Protein 8IJY (pdb70)

Organism: Synechococcus elongatus (strain ATCC 33912 / PCC 7942 / FACHB-805) (NCBI:txid1140)

Secondary structure (DSSP, 8-state):
-EEEE--TT---TT-HHHHHGGGGGGGEEEEEEEEHHHHTTTT-BHHHHHHHHHHHHHHHHHHHHTT--EEEEEEES-HHHHHHHHHHHTT--EEEEE--SSTTHHHHHHH---SSEEEEE---SSSS-HHHHHHHHTT-SS--HHHHHHHHHHHTT-SB-TTSPBTTSSS--GGGS-PPPPTTPPPPPPP-----HHHHHHHHHHHT--S--BS---S-----SHHHHHHHHHHIIIIIGGGTTTTTT-B-TT-SSTT----HHHHHHTSS-HHHHHHHHHHHHHTT-S-HHHHHHHHIIIIIIIHHHHHHHHHS-TTGGG--TT---BPPPTHHHH---S-HHHHHHHHHHHHHS---HHIIIIIIIHHHHHTTB-HHHHHHHHHHH-TT--HHHHIIIIIIIIT-TTSSSS-SS-----HHHHHHHBSGGGG-SSBTT--SSTTB-HHHHHHHHHHHHTHHHHHHH-S-HHHHHHHHTS-HHHHHHHHHHHHHHHHH-

Foldseek 3Di:
DAEEEEELLALACPPPCCVVCVVVQVVYEYEYEDEPVVCQVAQFALLLQLQSVLLVVVSQVVVVVVRHHYDYHPHHHDCLVPVQVVCVVVVHAEYEYEQDLQNVVVCVVVPRDHPYDYDYDYDPQAPAGLVRLLVVPVVDQADDLVVLLVVLCQVLVAQADPVGAHHPRDQALQVQQQAFDDPPDDADDQQFAADDDSSVVSLVVSVPDPHNHAFDSDDAGDDRALVSLVVLLVCLLQGQLAPCRHLVQYAEFPDFQGSHSPNLLVSSSSSDGLVVSRVVLVVSVVVVRHDPNSSSVVNCVRSGVVSVLSNCSSNPDVCLLVQAQPPFAAADDCCLGVLDDLLQLSSRQSVVLNHHQDHHDNSVAAPQLLCCQLLRHDLNNSLSSNQRRHSSHDCSNSSCCRCAARHCSNVHSRHLAHPHDACVVVVNRYVRQVVGQAHSPDQDDPRHNLSRLSSLLSCVSCVVSRVVSPPCVVVSVVNVPDDPVRNVRSVVRSVVVSVVD

Sequence (501 aa):
TVGIWILGDQLTLQHPALSSRAVDQSQTRILLVESLEHAQRRPYHRQKLVLLWSAMRHFADELRSQGWTVDYVEQADSFQTAVSAWCQQYQIAELQVMEPADRSFRAIISSLELTSSLHWLSNCQFLWSTAEFTAWAKPYRQLRLENFYREGRKRWQVLLTEDQEPIGGQWNFDPENRKPPKTGLQPPPAAHFLPDAITQTVIETVRSLELPLYGKLEPFHWPVTRSQALEALDQFLTVKLKTFGPYQDAMVSGQATMWHSLIAPALNLGLLHPLEVIRQTEQAFHNNQAPIASVEGFIRQILGWREYMYGLHHYFPDTYGQSNWFEHDRPLPEFFWTGQQTDLHCLQQCFQQIEAIGYSHHIQRLMILANFALIAGLDPWAVKEWFQATHLDAYDWVMETNVLGMGLFADGGKLASKPYAASANYINRMSNYCQNCRYDPKQRLGDRACPFNALYWDFLDRHEQKLQAQGRMGLILKQLQKLPDSDRAAIRDQAAHWQASW

InterPro domains:
  IPR007357 Photolyase PhrB-like [PF04244] (5-223)
  IPR014729 Rossmann-like alpha/beta/alpha sandwich fold [G3DSA:3.40.50.620] (6-225)
  IPR036134 Cryptochrome/DNA photolyase, FAD-binding domain-like superfamily [SSF48173] (224-491)
  IPR052551 UV-induced DNA damage repair photolyase [PTHR38657] (2-500)

Radius of gyration: 23.56 Å; Cα contacts (8 Å, |Δi|>4): 844; chains: 1; bounding box: 72×52×53 Å

B-factor: mean 37.63, std 10.72, range [8.8, 93.61]

Solvent-accessible surface area: 20613 Å² total; per-residue (Å²): 75,24,0,0,1,0,10,14,19,1,3,16,50,131,0,30,0,11,77,70,40,56,138,42,54,115,121,4,54,0,0,0,4,1,5,44,79,64,4,113,113,42,49,22,0,75,1,9,10,0,1,32,8,0,1,4,27,28,10,2,68,73,1,99,92,95,53,18,57,8,29,40,47,105,46,12,102,16,18,67,75,8,0,30,53,10,0,123,120,67,80,6,65,53,0,10,0,0,48,6,7,20,79,70,22,90,64,53,2,63,79,24,143,41,101,12,73,58,80,55,28,85,22,70,20,18,20,5,42,61,77,78,2,40,69,38,0,148,98,117,212,92,14,141,21,32,78,0,0,84,53,0,1,99,111,39,91,0,1,26,52,176,114,95,98,19,26,49,73,80,43,29,22,36,92,44,2,117,102,63,32,136,104,83,84,134,15,24,99,18,26,113,24,150,34,66,71,50,1,98,73,0,5,91,31,2,127,93,37,107,29,102,24,14,15,97,16,78,88,5,56,20,7,6,31,82,74,39,0,52,105,5,0,77,58,2,7,60,66,4,0,97,36,12,0,40,32,19,27,0,0,35,30,64,51,30,18,3,22,17,17,23,6,38,3,2,6,10,0,5,6,3,54,2,49,39,0,0,96,49,0,21,106,3,46,109,83,141,50,12,78,30,21,2,0,1,0,6,0,8,44,10,0,0,59,27,1,0,3,8,5,0,10,39,62,15,81,111,74,13,9,138,23,53,84,5,138,6,113,90,105,26,13,132,8,1,97,60,14,143,23,75,7,30,11,0,52,29,0,2,96,16,0,64,32,48,1,14,0,2,74,8,0,38,12,11,0,1,3,0,0,0,2,7,0,2,2,40,6,118,28,0,0,40,0,4,4,1,0,0,0,9,2,20,14,3,21,6,28,0,38,5,0,0,14,3,5,2,2,10,26,8,104,11,11,80,68,5,74,12,14,9,1,107,46,4,54,143,3,7,37,2,22,142,92,33,94,25,47,20,168,75,75,87,37,102,135,0,14,0,2,10,0,4,15,41,25,6,0,29,112,6,44,82,66,0,83,92,64,59,48,4,41,132,50,1,132,70,1,85,163,30,74,124,81,60,30,38,36,6,102,100,20,4,60,86,12,35,94,67,70

Nearest PDB structures (foldseek):
  8ijy-assembly1_A  TM=1.002E+00  e=1.550E-94  Synechococcus elongatus PCC 7942 = FACHB-805
  4dja-assembly1_A  TM=9.498E-01  e=8.959E-51  Agrobacterium fabrum str. C58
  5kcm-assembly2_B  TM=9.534E-01  e=5.559E-50  Agrobacterium fabrum str. C58
  3zxs-assembly2_B  TM=9.621E-01  e=9.564E-49  Cereibacter sphaeroides 2.4.1
  3zxs-assembly3_C  TM=9.633E-01  e=3.469E-48  Cereibacter sphaeroides 2.4.1

Structure (mmCIF, N/CA/C/O backbone):
data_8IJY
#
_entry.id   8IJY
#
_cell.length_a   105.116
_cell.length_b   109.136
_cell.length_c   95.217
_cell.angle_alpha   90.00
_cell.angle_beta   90.00
_cell.angle_gamma   90.00
#
_symmetry.space_group_name_H-M   'C 2 2 21'
#
loop_
_entity.id
_entity.type
_entity.pdbx_description
1 polymer 'Deoxyribodipyrimidine photolyase-related protein'
2 non-polymer 'IRON/SULFUR CLUSTER'
3 non-polymer 8-HYDROXY-10-(D-RIBO-2,3,4,5-TETRAHYDROXYPENTYL)-5-DEAZAISOALLOXAZINE
4 non-polymer 'FLAVIN-ADENINE DINUCLEOTIDE'
5 non-polymer GLYCEROL
6 non-polymer 2-AMINO-2-HYDROXYMETHYL-PROPANE-1,3-DIOL
7 water water
#
loop_
_atom_site.group_PDB
_atom_site.id
_atom_site.type_symbol
_atom_site.label_atom_id
_atom_site.label_alt_id
_atom_site.label_comp_id
_atom_site.label_asym_id
_atom_site.label_entity_id
_atom_site.label_seq_id
_atom_site.pdbx_PDB_ins_code
_atom_site.Cartn_x
_atom_site.Cartn_y
_atom_site.Cartn_z
_atom_site.occupancy
_atom_site.B_iso_or_equiv
_atom_site.auth_seq_id
_atom_site.auth_comp_id
_atom_site.auth_asym_id
_atom_site.auth_atom_id
_atom_site.pdbx_PDB_model_num
ATOM 1 N N . THR A 1 2 ? 7.350 -9.357 11.866 1.00 47.79 2 THR A N 1
ATOM 2 C CA . THR A 1 2 ? 6.399 -10.363 12.421 1.00 45.01 2 THR A CA 1
ATOM 3 C C . THR A 1 2 ? 5.268 -10.505 11.422 1.00 42.49 2 THR A C 1
ATOM 4 O O . THR A 1 2 ? 4.759 -9.482 10.852 1.00 38.77 2 THR A O 1
ATOM 8 N N . VAL A 1 3 ? 4.887 -11.759 11.169 1.00 40.57 3 VAL A N 1
ATOM 9 C CA . VAL A 1 3 ? 3.702 -12.009 10.330 1.00 39.84 3 VAL A CA 1
ATOM 10 C C . VAL A 1 3 ? 2.404 -11.935 11.167 1.00 36.16 3 VAL A C 1
ATOM 11 O O . VAL A 1 3 ? 2.333 -12.441 12.270 1.00 41.28 3 VAL A O 1
ATOM 15 N N . GLY A 1 4 ? 1.430 -11.184 10.694 1.00 34.42 4 GLY A N 1
ATOM 16 C CA . GLY A 1 4 ? 0.101 -11.214 11.299 1.00 35.97 4 GLY A CA 1
ATOM 17 C C . GLY A 1 4 ? -0.895 -12.027 10.481 1.00 36.51 4 GLY A C 1
ATOM 18 O O . GLY A 1 4 ? -0.871 -11.990 9.235 1.00 36.36 4 GLY A O 1
ATOM 19 N N . ILE A 1 5 ? -1.775 -12.744 11.180 1.00 36.02 5 ILE A N 1
ATOM 20 C CA . ILE A 1 5 ? -2.954 -13.391 10.581 1.00 33.70 5 ILE A CA 1
ATOM 21 C C . ILE A 1 5 ? -4.194 -12.804 11.197 1.00 31.02 5 ILE A C 1
ATOM 22 O O . ILE A 1 5 ? -4.392 -12.924 12.381 1.00 32.57 5 ILE A O 1
ATOM 27 N N . TRP A 1 6 ? -5.028 -12.148 10.418 1.00 30.16 6 TRP A N 1
ATOM 28 C CA . TRP A 1 6 ? -6.313 -11.696 10.934 1.00 29.50 6 TRP A CA 1
ATOM 29 C C . TRP A 1 6 ? -7.395 -12.715 10.532 1.00 27.88 6 TRP A C 1
ATOM 30 O O . TRP A 1 6 ? -7.711 -12.901 9.345 1.00 29.13 6 TRP A O 1
ATOM 41 N N . ILE A 1 7 ? -7.913 -13.414 11.518 1.00 28.68 7 ILE A N 1
ATOM 42 C CA . ILE A 1 7 ? -8.963 -14.411 11.255 1.00 31.03 7 ILE A CA 1
ATOM 43 C C . ILE A 1 7 ? -10.348 -13.817 11.472 1.00 27.86 7 ILE A C 1
ATOM 44 O O . ILE A 1 7 ? -10.625 -13.304 12.502 1.00 29.46 7 ILE A O 1
ATOM 49 N N . LEU A 1 8 ? -11.221 -13.975 10.492 1.00 29.43 8 LEU A N 1
ATOM 50 C CA . LEU A 1 8 ? -12.583 -13.460 10.530 1.00 30.21 8 LEU A CA 1
ATOM 51 C C . LEU A 1 8 ? -13.571 -14.399 11.264 1.00 31.87 8 LEU A C 1
ATOM 52 O O . LEU A 1 8 ? -13.342 -15.615 11.399 1.00 29.28 8 LEU A O 1
ATOM 57 N N . GLY A 1 9 ? -14.676 -13.806 11.726 1.00 32.21 9 GLY A N 1
ATOM 58 C CA . GLY A 1 9 ? -15.656 -14.515 12.547 1.00 30.33 9 GLY A CA 1
ATOM 59 C C . GLY A 1 9 ? -16.329 -15.723 11.860 1.00 33.04 9 GLY A C 1
ATOM 60 O O . GLY A 1 9 ? -16.895 -16.575 12.564 1.00 29.55 9 GLY A O 1
ATOM 61 N N . ASP A 1 10 ? -16.312 -15.819 10.511 1.00 30.75 10 ASP A N 1
ATOM 62 C CA . ASP A 1 10 ? -16.849 -17.043 9.819 1.00 31.34 10 ASP A CA 1
ATOM 63 C C . ASP A 1 10 ? -15.732 -17.962 9.284 1.00 32.32 10 ASP A C 1
ATOM 64 O O . ASP A 1 10 ? -15.983 -18.829 8.460 1.00 32.37 10 ASP A O 1
ATOM 69 N N . GLN A 1 11 ? -14.517 -17.784 9.808 1.00 30.72 11 GLN A N 1
ATOM 70 C CA . GLN A 1 11 ? -13.368 -18.549 9.413 1.00 32.06 11 GLN A CA 1
ATOM 71 C C . GLN A 1 11 ? -12.783 -19.324 10.594 1.00 34.83 11 GLN A C 1
ATOM 72 O O . GLN A 1 11 ? -11.556 -19.633 10.641 1.00 32.36 11 GLN A O 1
ATOM 78 N N . LEU A 1 12 ? -13.617 -19.690 11.532 1.00 33.24 12 LEU A N 1
ATOM 79 C CA . LEU A 1 12 ? -13.133 -20.406 12.702 1.00 32.72 12 LEU A CA 1
ATOM 80 C C . LEU A 1 12 ? -12.813 -21.864 12.437 1.00 35.11 12 LEU A C 1
ATOM 81 O O . LEU A 1 12 ? -13.390 -22.727 13.043 1.00 31.74 12 LEU A O 1
ATOM 86 N N . THR A 1 13 ? -11.873 -22.113 11.541 1.00 33.23 13 THR A N 1
ATOM 87 C CA . THR A 1 13 ? -11.453 -23.457 11.201 1.00 33.54 13 THR A CA 1
ATOM 88 C C . THR A 1 13 ? -9.998 -23.679 11.546 1.00 34.40 13 THR A C 1
ATOM 89 O O . THR A 1 13 ? -9.155 -22.828 11.338 1.00 34.00 13 THR A O 1
ATOM 93 N N . LEU A 1 14 ? -9.710 -24.834 12.088 1.00 35.89 14 LEU A N 1
ATOM 94 C CA . LEU A 1 14 ? -8.366 -25.154 12.468 1.00 34.12 14 LEU A CA 1
ATOM 95 C C . LEU A 1 14 ? -7.514 -25.377 11.260 1.00 33.42 14 LEU A C 1
ATOM 96 O O . LEU A 1 14 ? -6.324 -25.354 11.359 1.00 36.93 14 LEU A O 1
ATOM 101 N N . GLN A 1 15 ? -8.131 -25.584 10.115 1.00 35.72 15 GLN A N 1
ATOM 102 C CA . GLN A 1 15 ? -7.411 -25.773 8.844 1.00 33.18 15 GLN A CA 1
ATOM 103 C C . GLN A 1 15 ? -7.335 -24.502 8.063 1.00 30.43 15 GLN A C 1
ATOM 104 O O . GLN A 1 15 ? -7.071 -24.546 6.894 1.00 35.07 15 GLN A O 1
ATOM 110 N N . HIS A 1 16 ? -7.498 -23.355 8.708 1.00 27.77 16 HIS A N 1
ATOM 111 C CA . HIS A 1 16 ? -7.159 -22.078 8.081 1.00 26.80 16 HIS A CA 1
ATOM 112 C C . HIS A 1 16 ? -5.769 -22.151 7.438 1.00 29.75 16 HIS A C 1
ATOM 113 O O . HIS A 1 16 ? -4.830 -22.607 8.056 1.00 32.68 16 HIS A O 1
ATOM 120 N N . PRO A 1 17 ? -5.642 -21.737 6.179 1.00 32.95 17 PRO A N 1
ATOM 121 C CA . PRO A 1 17 ? -4.419 -21.981 5.441 1.00 32.47 17 PRO A CA 1
ATOM 122 C C . PRO A 1 17 ? -3.158 -21.314 6.043 1.00 38.61 17 PRO A C 1
ATOM 123 O O . PRO A 1 17 ? -2.098 -21.932 6.035 1.00 40.96 17 PRO A O 1
ATOM 127 N N . ALA A 1 18 ? -3.263 -20.076 6.518 1.00 37.67 18 ALA A N 1
ATOM 128 C CA . ALA A 1 18 ? -2.206 -19.431 7.307 1.00 39.00 18 ALA A CA 1
ATOM 129 C C . ALA A 1 18 ? -1.728 -20.227 8.490 1.00 38.56 18 ALA A C 1
ATOM 130 O O . ALA A 1 18 ? -0.551 -20.188 8.794 1.00 37.01 18 ALA A O 1
ATOM 132 N N . LEU A 1 19 ? -2.625 -20.927 9.167 1.00 38.81 19 LEU A N 1
ATOM 133 C CA . LEU A 1 19 ? -2.203 -21.790 10.277 1.00 42.28 19 LEU A CA 1
ATOM 134 C C . LEU A 1 19 ? -1.451 -23.006 9.796 1.00 44.75 19 LEU A C 1
ATOM 135 O O . LEU A 1 19 ? -0.731 -23.561 10.570 1.00 48.47 19 LEU A O 1
ATOM 140 N N . SER A 1 20 ? -1.695 -23.477 8.577 1.00 48.13 20 SER A N 1
ATOM 141 C CA . SER A 1 20 ? -0.982 -24.645 8.032 1.00 52.17 20 SER A CA 1
ATOM 142 C C . SER A 1 20 ? 0.399 -24.244 7.508 1.00 46.40 20 SER A C 1
ATOM 143 O O . SER A 1 20 ? 1.322 -25.001 7.683 1.00 49.95 20 SER A O 1
ATOM 146 N N . SER A 1 21 ? 0.541 -23.072 6.877 1.00 48.77 21 SER A N 1
ATOM 147 C CA . SER A 1 21 ? 1.842 -22.609 6.304 1.00 56.53 21 SER A CA 1
ATOM 148 C C . SER A 1 21 ? 2.824 -21.977 7.322 1.00 63.38 21 SER A C 1
ATOM 149 O O . SER A 1 21 ? 4.038 -22.264 7.316 1.00 73.90 21 SER A O 1
ATOM 152 N N . ARG A 1 22 ? 2.276 -21.132 8.200 1.00 65.63 22 ARG A N 1
ATOM 153 C CA . ARG A 1 22 ? 3.023 -20.505 9.324 1.00 60.51 22 ARG A CA 1
ATOM 154 C C . ARG A 1 22 ? 3.246 -21.421 10.533 1.00 58.17 22 ARG A C 1
ATOM 155 O O . ARG A 1 22 ? 3.862 -20.969 11.497 1.00 59.49 22 ARG A O 1
ATOM 163 N N . ALA A 1 23 ? 2.753 -22.673 10.486 1.00 52.43 23 ALA A N 1
ATOM 164 C CA . ALA A 1 23 ? 2.945 -23.668 11.555 1.00 51.59 23 ALA A CA 1
ATOM 165 C C . ALA A 1 23 ? 4.424 -23.908 11.957 1.00 58.73 23 ALA A C 1
ATOM 166 O O . ALA A 1 23 ? 4.722 -24.212 13.115 1.00 62.44 23 ALA A O 1
ATOM 168 N N . VAL A 1 24 ? 5.338 -23.812 10.996 1.00 67.74 24 VAL A N 1
ATOM 169 C CA . VAL A 1 24 ? 6.800 -23.764 11.293 1.00 66.93 24 VAL A CA 1
ATOM 170 C C . VAL A 1 24 ? 7.272 -22.417 11.931 1.00 64.90 24 VAL A C 1
ATOM 171 O O . VAL A 1 24 ? 8.294 -22.395 12.621 1.00 61.87 24 VAL A O 1
ATOM 175 N N . ASP A 1 25 ? 6.502 -21.330 11.736 1.00 59.85 25 ASP A N 1
ATOM 176 C CA . ASP A 1 25 ? 6.855 -19.945 12.140 1.00 56.62 25 ASP A CA 1
ATOM 177 C C . ASP A 1 25 ? 5.964 -19.409 13.293 1.00 50.25 25 ASP A C 1
ATOM 178 O O . ASP A 1 25 ? 5.708 -18.184 13.447 1.00 38.13 25 ASP A O 1
ATOM 183 N N . GLN A 1 26 ? 5.560 -20.349 14.139 1.00 43.49 26 GLN A N 1
ATOM 184 C CA . GLN A 1 26 ? 4.613 -20.090 15.185 1.00 42.47 26 GLN A CA 1
ATOM 185 C C . GLN A 1 26 ? 5.131 -18.996 16.120 1.00 48.79 26 GLN A C 1
ATOM 186 O O . GLN A 1 26 ? 4.337 -18.176 16.580 1.00 52.42 26 GLN A O 1
ATOM 192 N N . SER A 1 27 ? 6.452 -18.944 16.358 1.00 48.60 27 SER A N 1
ATOM 193 C CA . SER A 1 27 ? 7.043 -17.963 17.297 1.00 47.61 27 SER A CA 1
ATOM 194 C C . SER A 1 27 ? 7.293 -16.583 16.655 1.00 45.72 27 SER A C 1
ATOM 195 O O . SER A 1 27 ? 7.695 -15.634 17.351 1.00 41.79 27 SER A O 1
ATOM 198 N N . GLN A 1 28 ? 7.070 -16.479 15.347 1.00 43.23 28 GLN A N 1
ATOM 199 C CA . GLN A 1 28 ? 7.177 -15.210 14.638 1.00 45.84 28 GLN A CA 1
ATOM 200 C C . GLN A 1 28 ? 5.846 -14.781 13.978 1.00 41.77 28 GLN A C 1
ATOM 201 O O . GLN A 1 28 ? 5.809 -14.087 12.939 1.00 42.78 28 GLN A O 1
ATOM 207 N N . THR A 1 29 ? 4.747 -15.175 14.605 1.00 38.04 29 THR A N 1
ATOM 208 C CA . THR A 1 29 ? 3.444 -14.924 14.035 1.00 35.15 29 THR A CA 1
ATOM 209 C C . THR A 1 29 ? 2.541 -14.510 15.184 1.00 33.97 29 THR A C 1
ATOM 210 O O . THR A 1 29 ? 2.678 -14.971 16.335 1.00 29.53 29 THR A O 1
ATOM 214 N N . ARG A 1 30 ? 1.619 -13.622 14.882 1.00 32.91 30 ARG A N 1
ATOM 215 C CA . ARG A 1 30 ? 0.609 -13.231 15.840 1.00 31.48 30 ARG A CA 1
ATOM 216 C C . ARG A 1 30 ? -0.729 -13.281 15.129 1.00 32.25 30 ARG A C 1
ATOM 217 O O . ARG A 1 30 ? -0.835 -12.826 13.995 1.00 30.03 30 ARG A O 1
ATOM 225 N N . ILE A 1 31 ? -1.731 -13.823 15.815 1.00 30.01 31 ILE A N 1
ATOM 226 C CA . ILE A 1 31 ? -3.063 -13.989 15.282 1.00 27.04 31 ILE A CA 1
ATOM 227 C C . ILE A 1 31 ? -3.962 -12.968 15.931 1.00 26.75 31 ILE A C 1
ATOM 228 O O . ILE A 1 31 ? -3.927 -12.786 17.129 1.00 27.25 31 ILE A O 1
ATOM 233 N N . LEU A 1 32 ? -4.788 -12.334 15.124 1.00 27.10 32 LEU A N 1
ATOM 234 C CA . LEU A 1 32 ? -5.746 -11.343 15.554 1.00 26.02 32 LEU A CA 1
ATOM 235 C C . LEU A 1 32 ? -7.186 -11.814 15.255 1.00 27.21 32 LEU A C 1
ATOM 236 O O . LEU A 1 32 ? -7.492 -12.367 14.170 1.00 28.02 32 LEU A O 1
ATOM 241 N N . LEU A 1 33 ? -8.080 -11.588 16.201 1.00 25.99 33 LEU A N 1
ATOM 242 C CA . LEU A 1 33 ? -9.537 -11.680 15.944 1.00 26.46 33 LEU A CA 1
ATOM 243 C C . LEU A 1 33 ? -10.152 -10.422 16.526 1.00 27.90 33 LEU A C 1
ATOM 244 O O . LEU A 1 33 ? -9.736 -9.944 17.610 1.00 30.44 33 LEU A O 1
ATOM 249 N N . VAL A 1 34 ? -11.142 -9.873 15.860 1.00 26.92 34 VAL A N 1
ATOM 250 C CA . VAL A 1 34 ? -11.734 -8.635 16.344 1.00 26.94 34 VAL A CA 1
ATOM 251 C C . VAL A 1 34 ? -13.243 -8.700 16.288 1.00 28.73 34 VAL A C 1
ATOM 252 O O . VAL A 1 34 ? -13.794 -9.049 15.293 1.00 28.48 34 VAL A O 1
ATOM 256 N N . GLU A 1 35 ? -13.887 -8.317 17.384 1.00 29.86 35 GLU A N 1
ATOM 257 C CA . GLU A 1 35 ? -15.303 -8.094 17.450 1.00 30.20 35 GLU A CA 1
ATOM 258 C C . GLU A 1 35 ? -15.522 -6.600 17.113 1.00 32.95 35 GLU A C 1
ATOM 259 O O . GLU A 1 35 ? -14.957 -5.743 17.813 1.00 30.68 35 GLU A O 1
ATOM 265 N N . SER A 1 36 ? -16.347 -6.288 16.089 1.00 29.47 36 SER A N 1
ATOM 266 C CA . SER A 1 36 ? -16.598 -4.885 15.664 1.00 30.28 36 SER A CA 1
ATOM 267 C C . SER A 1 36 ? -18.046 -4.504 15.845 1.00 32.41 36 SER A C 1
ATOM 268 O O . SER A 1 36 ? -18.952 -5.091 15.224 1.00 38.00 36 SER A O 1
ATOM 271 N N . LEU A 1 37 ? -18.267 -3.498 16.678 1.00 33.85 37 LEU A N 1
ATOM 272 C CA . LEU A 1 37 ? -19.603 -2.984 16.920 1.00 35.05 37 LEU A CA 1
ATOM 273 C C . LEU A 1 37 ? -20.149 -2.268 15.712 1.00 35.96 37 LEU A C 1
ATOM 274 O O . LEU A 1 37 ? -21.339 -2.334 15.476 1.00 39.98 37 LEU A O 1
ATOM 279 N N . GLU A 1 38 ? -19.306 -1.589 14.944 1.00 34.68 38 GLU A N 1
ATOM 280 C CA . GLU A 1 38 ? -19.775 -0.990 13.700 1.00 39.71 38 GLU A CA 1
ATOM 281 C C . GLU A 1 38 ? -20.335 -2.110 12.800 1.00 37.79 38 GLU A C 1
ATOM 282 O O . GLU A 1 38 ? -21.418 -1.960 12.251 1.00 34.90 38 GLU A O 1
ATOM 288 N N . HIS A 1 39 ? -19.602 -3.221 12.670 1.00 35.31 39 HIS A N 1
ATOM 289 C CA . HIS A 1 39 ? -20.090 -4.359 11.865 1.00 34.61 39 HIS A CA 1
ATOM 290 C C . HIS A 1 39 ? -21.471 -4.890 12.327 1.00 36.16 39 HIS A C 1
ATOM 291 O O . HIS A 1 39 ? -22.321 -5.224 11.517 1.00 36.71 39 HIS A O 1
ATOM 298 N N . ALA A 1 40 ? -21.676 -4.982 13.631 1.00 36.60 40 ALA A N 1
ATOM 299 C CA . ALA A 1 40 ? -22.923 -5.497 14.172 1.00 35.99 40 ALA A CA 1
ATOM 300 C C . ALA A 1 40 ? -24.053 -4.492 13.938 1.00 36.26 40 ALA A C 1
ATOM 301 O O . ALA A 1 40 ? -25.198 -4.862 13.792 1.00 35.35 40 ALA A O 1
ATOM 303 N N . GLN A 1 41 ? -23.720 -3.211 13.867 1.00 37.37 41 GLN A N 1
ATOM 304 C CA . GLN A 1 41 ? -24.713 -2.147 13.674 1.00 37.13 41 GLN A CA 1
ATOM 305 C C . GLN A 1 41 ? -25.291 -2.113 12.218 1.00 39.02 41 GLN A C 1
ATOM 306 O O . GLN A 1 41 ? -26.280 -1.415 11.935 1.00 37.37 41 GLN A O 1
ATOM 312 N N . ARG A 1 42 ? -24.707 -2.876 11.287 1.00 38.20 42 ARG A N 1
ATOM 313 C CA . ARG A 1 42 ? -25.167 -2.828 9.900 1.00 39.92 42 ARG A CA 1
ATOM 314 C C . ARG A 1 42 ? -26.553 -3.446 9.724 1.00 38.26 42 ARG A C 1
ATOM 315 O O . ARG A 1 42 ? -27.243 -3.146 8.779 1.00 37.58 42 ARG A O 1
ATOM 323 N N . ARG A 1 43 ? -26.962 -4.316 10.643 1.00 39.46 43 ARG A N 1
ATOM 324 C CA . ARG A 1 43 ? -28.280 -4.962 10.580 1.00 35.04 43 ARG A CA 1
ATOM 325 C C . ARG A 1 43 ? -28.846 -5.083 11.975 1.00 33.89 43 ARG A C 1
ATOM 326 O O . ARG A 1 43 ? -28.079 -5.183 12.953 1.00 34.14 43 ARG A O 1
ATOM 334 N N . PRO A 1 44 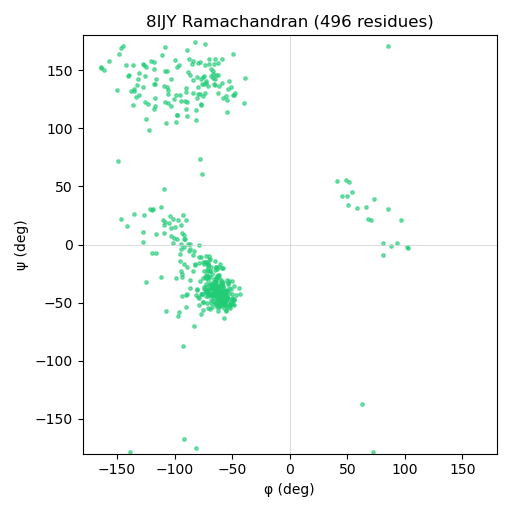? -30.169 -5.141 12.096 1.00 27.46 44 PRO A N 1
ATOM 335 C CA . PRO A 1 44 ? -30.749 -5.430 13.421 1.00 28.86 44 PRO A CA 1
ATOM 336 C C . PRO A 1 44 ? -30.657 -6.931 13.758 1.00 29.02 44 PRO A C 1
ATOM 337 O O . PRO A 1 44 ? -31.655 -7.638 13.756 1.00 29.89 44 PRO A O 1
ATOM 341 N N . TYR A 1 45 ? -29.445 -7.383 14.079 1.00 29.90 45 TYR A N 1
ATOM 342 C CA . TYR A 1 45 ? -29.145 -8.804 14.184 1.00 27.94 45 TYR A CA 1
ATOM 343 C C . TYR A 1 45 ? -29.856 -9.454 15.311 1.00 27.29 45 TYR A C 1
ATOM 344 O O . TYR A 1 45 ? -30.118 -8.838 16.327 1.00 29.01 45 TYR A O 1
ATOM 353 N N . HIS A 1 46 ? -30.202 -10.717 15.089 1.00 29.11 46 HIS A N 1
ATOM 354 C CA . HIS A 1 46 ? -30.705 -11.579 16.151 1.00 28.20 46 HIS A CA 1
ATOM 355 C C . HIS A 1 46 ? -29.705 -11.564 17.287 1.00 29.12 46 HIS A C 1
ATOM 356 O O . HIS A 1 46 ? -28.476 -11.691 17.091 1.00 27.38 46 HIS A O 1
ATOM 363 N N . ARG A 1 47 ? -30.195 -11.400 18.494 1.00 29.53 47 ARG A N 1
ATOM 364 C CA . ARG A 1 47 ? -29.340 -11.402 19.657 1.00 30.70 47 ARG A CA 1
ATOM 365 C C . ARG A 1 47 ? -28.509 -12.683 19.749 1.00 29.26 47 ARG A C 1
ATOM 366 O O . ARG A 1 47 ? -27.336 -12.626 20.043 1.00 29.57 47 ARG A O 1
ATOM 374 N N . GLN A 1 48 ? -29.109 -13.813 19.481 1.00 26.34 48 GLN A N 1
ATOM 375 C CA . GLN A 1 48 ? -28.394 -15.079 19.422 1.00 28.42 48 GLN A CA 1
ATOM 376 C C . GLN A 1 48 ? -27.339 -15.185 18.329 1.00 29.14 48 GLN A C 1
ATOM 377 O O . GLN A 1 48 ? -26.367 -15.938 18.495 1.00 30.65 48 GLN A O 1
ATOM 383 N N . LYS A 1 49 ? -27.497 -14.452 17.234 1.00 30.55 49 LYS A N 1
ATOM 384 C CA . LYS A 1 49 ? -26.437 -14.390 16.225 1.00 29.87 49 LYS A CA 1
ATOM 385 C C . LYS A 1 49 ? -25.162 -13.790 16.835 1.00 30.89 49 LYS A C 1
ATOM 386 O O . LYS A 1 49 ? -24.070 -14.361 16.677 1.00 31.55 49 LYS A O 1
ATOM 392 N N . LEU A 1 50 ? -25.303 -12.663 17.527 1.00 26.49 50 LEU A N 1
ATOM 393 C CA . LEU A 1 50 ? -24.139 -12.009 18.114 1.00 27.95 50 LEU A CA 1
ATOM 394 C C . LEU A 1 50 ? -23.539 -12.841 19.233 1.00 27.78 50 LEU A C 1
ATOM 395 O O . LEU A 1 50 ? -22.318 -12.936 19.387 1.00 29.71 50 LEU A O 1
ATOM 400 N N . VAL A 1 51 ? -24.401 -13.479 19.982 1.00 28.95 51 VAL A N 1
ATOM 401 C CA . VAL A 1 51 ? -23.957 -14.408 21.019 1.00 30.43 51 VAL A CA 1
ATOM 402 C C . VAL A 1 51 ? -23.188 -15.548 20.351 1.00 30.04 51 VAL A C 1
ATOM 403 O O . VAL A 1 51 ? -22.029 -15.790 20.669 1.00 31.34 51 VAL A O 1
ATOM 407 N N . LEU A 1 52 ? -23.826 -16.226 19.421 1.00 30.41 52 LEU A N 1
ATOM 408 C CA . LEU A 1 52 ? -23.165 -17.321 18.724 1.00 30.44 52 LEU A CA 1
ATOM 409 C C . LEU A 1 52 ? -21.801 -16.931 18.130 1.00 27.81 52 LEU A C 1
ATOM 410 O O . LEU A 1 52 ? -20.812 -17.617 18.324 1.00 27.82 52 LEU A O 1
ATOM 415 N N . LEU A 1 53 ? -21.767 -15.858 17.370 1.00 28.73 53 LEU A N 1
ATOM 416 C CA . LEU A 1 53 ? -20.593 -15.561 16.594 1.00 31.21 53 LEU A CA 1
ATOM 417 C C . LEU A 1 53 ? -19.465 -15.188 17.546 1.00 33.92 53 LEU A C 1
ATOM 418 O O . LEU A 1 53 ? -18.384 -15.780 17.491 1.00 30.43 53 LEU A O 1
ATOM 423 N N . TRP A 1 54 ? -19.740 -14.274 18.468 1.00 33.44 54 TRP A N 1
ATOM 424 C CA . TRP A 1 54 ? -18.699 -13.794 19.356 1.00 31.16 54 TRP A CA 1
ATOM 425 C C . TRP A 1 54 ? -18.292 -14.854 20.378 1.00 31.53 54 TRP A C 1
ATOM 426 O O . TRP A 1 54 ? -17.143 -14.872 20.816 1.00 32.93 54 TRP A O 1
ATOM 437 N N . SER A 1 55 ? -19.196 -15.727 20.794 1.00 30.01 55 SER A N 1
ATOM 438 C CA . SER A 1 55 ? -18.753 -16.795 21.695 1.00 31.28 55 SER A CA 1
ATOM 439 C C . SER A 1 55 ? -17.899 -17.850 20.935 1.00 29.09 55 SER A C 1
ATOM 440 O O . SER A 1 55 ? -16.878 -18.316 21.425 1.00 27.25 55 SER A O 1
ATOM 443 N N . ALA A 1 56 ? -18.290 -18.185 19.710 1.00 29.56 56 ALA A N 1
ATOM 444 C CA . ALA A 1 56 ? -17.486 -19.098 18.902 1.00 28.40 56 ALA A CA 1
ATOM 445 C C . ALA A 1 56 ? -16.069 -18.543 18.671 1.00 25.89 56 ALA A C 1
ATOM 446 O O . ALA A 1 56 ? -15.094 -19.235 18.837 1.00 26.78 56 ALA A O 1
ATOM 448 N N . MET A 1 57 ? -15.988 -17.262 18.371 1.00 26.69 57 MET A N 1
ATOM 449 C CA . MET A 1 57 ? -14.723 -16.535 18.191 1.00 27.82 57 MET A CA 1
ATOM 450 C C . MET A 1 57 ? -13.812 -16.641 19.422 1.00 28.91 57 MET A C 1
ATOM 451 O O . MET A 1 57 ? -12.646 -17.091 19.314 1.00 30.38 57 MET A O 1
ATOM 456 N N . ARG A 1 58 ? -14.359 -16.327 20.585 1.00 27.14 58 ARG A N 1
ATOM 457 C CA . ARG A 1 58 ? -13.587 -16.369 21.845 1.00 27.17 58 ARG A CA 1
ATOM 458 C C . ARG A 1 58 ? -13.146 -17.800 22.111 1.00 27.95 58 ARG A C 1
ATOM 459 O O . ARG A 1 58 ? -11.949 -18.048 22.381 1.00 28.17 58 ARG A O 1
ATOM 467 N N . HIS A 1 59 ? -14.065 -18.756 21.955 1.00 26.34 59 HIS A N 1
ATOM 468 C CA . HIS A 1 59 ? -13.693 -20.162 22.150 1.00 26.15 59 HIS A CA 1
ATOM 469 C C . HIS A 1 59 ? -12.600 -20.584 21.203 1.00 27.69 59 HIS A C 1
ATOM 470 O O . HIS A 1 59 ? -11.652 -21.301 21.625 1.00 25.69 59 HIS A O 1
ATOM 477 N N . PHE A 1 60 ? -12.692 -20.128 19.938 1.00 27.23 60 PHE A N 1
ATOM 478 C CA . PHE A 1 60 ? -11.678 -20.541 18.936 1.00 26.85 60 PHE A CA 1
ATOM 479 C C . PHE A 1 60 ? -10.269 -19.974 19.239 1.00 25.66 60 PHE A C 1
ATOM 480 O O . PHE A 1 60 ? -9.281 -20.675 19.182 1.00 24.34 60 PHE A O 1
ATOM 488 N N . ALA A 1 61 ? -10.231 -18.709 19.645 1.00 27.97 61 ALA A N 1
ATOM 489 C CA . ALA A 1 61 ? -9.036 -18.014 20.077 1.00 27.32 61 ALA A CA 1
ATOM 490 C C . ALA A 1 61 ? -8.367 -18.766 21.190 1.00 30.32 61 ALA A C 1
ATOM 491 O O . ALA A 1 61 ? -7.193 -19.014 21.069 1.00 31.00 61 ALA A O 1
ATOM 493 N N . ASP A 1 62 ? -9.111 -19.204 22.211 1.00 30.90 62 ASP A N 1
ATOM 494 C CA . ASP A 1 62 ? -8.516 -20.007 23.309 1.00 31.58 62 ASP A CA 1
ATOM 495 C C . ASP A 1 62 ? -8.008 -21.360 22.811 1.00 31.36 62 ASP A C 1
ATOM 496 O O . ASP A 1 62 ? -7.005 -21.867 23.341 1.00 30.09 62 ASP A O 1
ATOM 501 N N . GLU A 1 63 ? -8.726 -21.978 21.867 1.00 32.59 63 GLU A N 1
ATOM 502 C CA . GLU A 1 63 ? -8.272 -23.241 21.247 1.00 33.07 63 GLU A CA 1
ATOM 503 C C . GLU A 1 63 ? -6.888 -23.070 20.571 1.00 32.41 63 GLU A C 1
ATOM 504 O O . GLU A 1 63 ? -5.946 -23.845 20.807 1.00 27.65 63 GLU A O 1
ATOM 510 N N . LEU A 1 64 ? -6.783 -22.026 19.754 1.00 32.86 64 LEU A N 1
ATOM 511 C CA . LEU A 1 64 ? -5.510 -21.648 19.101 1.00 31.58 64 LEU A CA 1
ATOM 512 C C . LEU A 1 64 ? -4.400 -21.408 20.138 1.00 31.18 64 LEU A C 1
ATOM 513 O O . LEU A 1 64 ? -3.352 -21.979 20.002 1.00 31.63 64 LEU A O 1
ATOM 518 N N . ARG A 1 65 ? -4.635 -20.632 21.198 1.00 30.83 65 ARG A N 1
ATOM 519 C CA . ARG A 1 65 ? -3.633 -20.515 22.284 1.00 31.52 65 ARG A CA 1
ATOM 520 C C . ARG A 1 65 ? -3.235 -21.806 22.894 1.00 29.60 65 ARG A C 1
ATOM 521 O O . ARG A 1 65 ? -2.058 -21.990 23.191 1.00 31.32 65 ARG A O 1
ATOM 529 N N . SER A 1 66 ? -4.185 -22.704 23.095 1.00 28.72 66 SER A N 1
ATOM 530 C CA . SER A 1 66 ? -3.869 -23.994 23.728 1.00 31.38 66 SER A CA 1
ATOM 531 C C . SER A 1 66 ? -2.894 -24.843 22.880 1.00 29.97 66 SER A C 1
ATOM 532 O O . SER A 1 66 ? -2.193 -25.710 23.409 1.00 27.79 66 SER A O 1
ATOM 535 N N . GLN A 1 67 ? -2.842 -24.528 21.583 1.00 31.20 67 GLN A N 1
ATOM 536 C CA . GLN A 1 67 ? -1.880 -25.086 20.646 1.00 30.11 67 GLN A CA 1
ATOM 537 C C . GLN A 1 67 ? -0.584 -24.316 20.399 1.00 31.27 67 GLN A C 1
ATOM 538 O O . GLN A 1 67 ? 0.160 -24.664 19.492 1.00 31.69 67 GLN A O 1
ATOM 544 N N . GLY A 1 68 ? -0.291 -23.288 21.192 1.00 31.70 68 GLY A N 1
ATOM 545 C CA . GLY A 1 68 ? 1.001 -22.554 21.104 1.00 30.09 68 GLY A CA 1
ATOM 546 C C . GLY A 1 68 ? 0.963 -21.201 20.396 1.00 30.76 68 GLY A C 1
ATOM 547 O O . GLY A 1 68 ? 1.963 -20.482 20.310 1.00 33.61 68 GLY A O 1
ATOM 548 N N . TRP A 1 69 ? -0.179 -20.832 19.870 1.00 28.06 69 TRP A N 1
ATOM 549 C CA . TRP A 1 69 ? -0.213 -19.664 19.011 1.00 29.83 69 TRP A CA 1
ATOM 550 C C . TRP A 1 69 ? -0.339 -18.475 19.922 1.00 29.12 69 TRP A C 1
ATOM 551 O O . TRP A 1 69 ? -1.106 -18.545 20.835 1.00 33.25 69 TRP A O 1
ATOM 562 N N . THR A 1 70 ? 0.318 -17.368 19.629 1.00 29.41 70 THR A N 1
ATOM 563 C CA . THR A 1 70 ? 0.037 -16.056 20.276 1.00 28.06 70 THR A CA 1
ATOM 564 C C . THR A 1 70 ? -1.178 -15.392 19.605 1.00 27.43 70 THR A C 1
ATOM 565 O O . THR A 1 70 ? -1.151 -15.114 18.410 1.00 29.97 70 THR A O 1
ATOM 569 N N . VAL A 1 71 ? -2.260 -15.206 20.349 1.00 27.30 71 VAL A N 1
ATOM 570 C CA . VAL A 1 71 ? -3.530 -14.786 19.809 1.00 26.70 71 VAL A CA 1
ATOM 571 C C . VAL A 1 71 ? -3.940 -13.519 20.532 1.00 27.22 71 VAL A C 1
ATOM 572 O O . VAL A 1 71 ? -4.027 -13.512 21.741 1.00 27.83 71 VAL A O 1
ATOM 576 N N . ASP A 1 72 ? -4.132 -12.428 19.825 1.00 29.55 72 ASP A N 1
ATOM 577 C CA . ASP A 1 72 ? -4.674 -11.222 20.457 1.00 31.60 72 ASP A CA 1
ATOM 578 C C . ASP A 1 72 ? -6.130 -11.058 20.012 1.00 33.12 72 ASP A C 1
ATOM 579 O O . ASP A 1 72 ? -6.458 -11.063 18.817 1.00 33.98 72 ASP A O 1
ATOM 584 N N . TYR A 1 73 ? -6.989 -10.862 20.987 1.00 31.41 73 TYR A N 1
ATOM 585 C CA . TYR A 1 73 ? -8.403 -10.841 20.786 1.00 30.38 73 TYR A CA 1
ATOM 586 C C . TYR A 1 73 ? -8.821 -9.467 21.156 1.00 30.05 73 TYR A C 1
ATOM 587 O O . TYR A 1 73 ? -8.491 -9.062 22.231 1.00 29.25 73 TYR A O 1
ATOM 596 N N . VAL A 1 74 ? -9.521 -8.736 20.288 1.00 29.23 74 VAL A N 1
ATOM 597 C CA . VAL A 1 74 ? -9.986 -7.413 20.660 1.00 30.74 74 VAL A CA 1
ATOM 598 C C . VAL A 1 74 ? -11.511 -7.473 20.876 1.00 33.46 74 VAL A C 1
ATOM 599 O O . VAL A 1 74 ? -12.300 -7.545 19.934 1.00 32.76 74 VAL A O 1
ATOM 603 N N . GLU A 1 75 ? -11.917 -7.449 22.134 1.00 34.54 75 GLU A N 1
ATOM 604 C CA . GLU A 1 75 ? -13.345 -7.443 22.502 1.00 33.73 75 GLU A CA 1
ATOM 605 C C . GLU A 1 75 ? -14.053 -6.098 22.224 1.00 34.47 75 GLU A C 1
ATOM 606 O O . GLU A 1 75 ? -13.499 -5.020 22.484 1.00 30.88 75 GLU A O 1
ATOM 612 N N . GLN A 1 76 ? -15.281 -6.183 21.710 1.00 31.75 76 GLN A N 1
ATOM 613 C CA . GLN A 1 76 ? -16.156 -5.033 21.602 1.00 32.33 76 GLN A CA 1
ATOM 614 C C . GLN A 1 76 ? -15.478 -3.765 21.052 1.00 33.06 76 GLN A C 1
ATOM 615 O O . GLN A 1 76 ? -15.732 -2.666 21.509 1.00 35.13 76 GLN A O 1
ATOM 621 N N . ALA A 1 77 ? -14.637 -3.928 20.031 1.00 37.77 77 ALA A N 1
ATOM 622 C CA . ALA A 1 77 ? -14.007 -2.787 19.340 1.00 34.81 77 ALA A CA 1
ATOM 623 C C . ALA A 1 77 ? -15.016 -1.918 18.632 1.00 36.84 77 ALA A C 1
ATOM 624 O O . ALA A 1 77 ? -16.133 -2.365 18.368 1.00 38.82 77 ALA A O 1
ATOM 626 N N . ASP A 1 78 ? -14.646 -0.668 18.346 1.00 39.41 78 ASP A N 1
ATOM 627 C CA . ASP A 1 78 ? -15.563 0.254 17.635 1.00 41.84 78 ASP A CA 1
ATOM 628 C C . ASP A 1 78 ? -15.687 -0.134 16.178 1.00 43.72 78 ASP A C 1
ATOM 629 O O . ASP A 1 78 ? -16.738 0.022 15.595 1.00 41.98 78 ASP A O 1
ATOM 634 N N . SER A 1 79 ? -14.588 -0.636 15.609 1.00 47.47 79 SER A N 1
ATOM 635 C CA . SER A 1 79 ? -14.397 -0.793 14.167 1.00 45.35 79 SER A CA 1
ATOM 636 C C . SER A 1 79 ? -13.264 -1.716 13.906 1.00 41.81 79 SER A C 1
ATOM 637 O O . SER A 1 79 ? -12.324 -1.744 14.705 1.00 42.73 79 SER A O 1
ATOM 640 N N . PHE A 1 80 ? -13.307 -2.394 12.759 1.00 37.71 80 PHE A N 1
ATOM 641 C CA . PHE A 1 80 ? -12.146 -3.128 12.289 1.00 36.59 80 PHE A CA 1
ATOM 642 C C . PHE A 1 80 ? -10.995 -2.157 11.972 1.00 33.83 80 PHE A C 1
ATOM 643 O O . PHE A 1 80 ? -9.875 -2.455 12.287 1.00 34.05 80 PHE A O 1
ATOM 651 N N . GLN A 1 81 ? -11.271 -1.011 11.369 1.00 35.12 81 GLN A N 1
ATOM 652 C CA . GLN A 1 81 ? -10.241 0.008 11.118 1.00 36.48 81 GLN A CA 1
ATOM 653 C C . GLN A 1 81 ? -9.459 0.375 12.348 1.00 36.21 81 GLN A C 1
ATOM 654 O O . GLN A 1 81 ? -8.240 0.281 12.378 1.00 38.77 81 GLN A O 1
ATOM 660 N N . THR A 1 82 ? -10.168 0.767 13.379 1.00 37.62 82 THR A N 1
ATOM 661 C CA . THR A 1 82 ? -9.521 1.038 14.678 1.00 42.34 82 THR A CA 1
ATOM 662 C C . THR A 1 82 ? -8.679 -0.105 15.289 1.00 36.98 82 THR A C 1
ATOM 663 O O . THR A 1 82 ? -7.490 0.078 15.596 1.00 34.09 82 THR A O 1
ATOM 667 N N . ALA A 1 83 ? -9.324 -1.258 15.480 1.00 34.95 83 ALA A N 1
ATOM 668 C CA . ALA A 1 83 ? -8.683 -2.413 16.100 1.00 31.08 83 ALA A CA 1
ATOM 669 C C . ALA A 1 83 ? -7.508 -2.911 15.297 1.00 33.15 83 ALA A C 1
ATOM 670 O O . ALA A 1 83 ? -6.401 -3.025 15.832 1.00 37.52 83 ALA A O 1
ATOM 672 N N . VAL A 1 84 ? -7.723 -3.145 14.005 1.00 33.73 84 VAL A N 1
ATOM 673 C CA . VAL A 1 84 ? -6.703 -3.777 13.166 1.00 33.89 84 VAL A CA 1
ATOM 674 C C . VAL A 1 84 ? -5.522 -2.813 12.999 1.00 33.42 84 VAL A C 1
ATOM 675 O O . VAL A 1 84 ? -4.393 -3.229 13.132 1.00 31.20 84 VAL A O 1
ATOM 679 N N . SER A 1 85 ? -5.782 -1.531 12.749 1.00 35.19 85 SER A N 1
ATOM 680 C CA . SER A 1 85 ? -4.689 -0.542 12.564 1.00 37.60 85 SER A CA 1
ATOM 681 C C . SER A 1 85 ? -3.825 -0.448 13.798 1.00 38.94 85 SER A C 1
ATOM 682 O O . SER A 1 85 ? -2.600 -0.534 13.727 1.00 41.54 85 SER A O 1
ATOM 685 N N . ALA A 1 86 ? -4.464 -0.314 14.946 1.00 39.09 86 ALA A N 1
ATOM 686 C CA . ALA A 1 86 ? -3.730 -0.265 16.201 1.00 35.98 86 ALA A CA 1
ATOM 687 C C . ALA A 1 86 ? -2.894 -1.507 16.516 1.00 35.62 86 ALA A C 1
ATOM 688 O O . ALA A 1 86 ? -1.781 -1.406 17.037 1.00 42.07 86 ALA A O 1
ATOM 690 N N . TRP A 1 87 ? -3.437 -2.681 16.266 1.00 33.40 87 TRP A N 1
ATOM 691 C CA . TRP A 1 87 ? -2.669 -3.914 16.472 1.00 32.13 87 TRP A CA 1
ATOM 692 C C . TRP A 1 87 ? -1.507 -4.005 15.531 1.00 33.32 87 TRP A C 1
ATOM 693 O O . TRP A 1 87 ? -0.431 -4.452 15.912 1.00 35.97 87 TRP A O 1
ATOM 704 N N . CYS A 1 88 ? -1.727 -3.640 14.277 1.00 35.63 88 CYS A N 1
ATOM 705 C CA . CYS A 1 88 ? -0.622 -3.662 13.290 1.00 39.86 88 CYS A CA 1
ATOM 706 C C . CYS A 1 88 ? 0.550 -2.746 13.691 1.00 45.48 88 CYS A C 1
ATOM 707 O O . CYS A 1 88 ? 1.703 -3.173 13.664 1.00 42.76 88 CYS A O 1
ATOM 710 N N . GLN A 1 89 ? 0.210 -1.484 14.011 1.00 48.78 89 GLN A N 1
ATOM 711 C CA . GLN A 1 89 ? 1.091 -0.473 14.596 1.00 45.93 89 GLN A CA 1
ATOM 712 C C . GLN A 1 89 ? 1.786 -1.041 15.867 1.00 39.90 89 GLN A C 1
ATOM 713 O O . GLN A 1 89 ? 2.994 -1.074 15.961 1.00 37.76 89 GLN A O 1
ATOM 719 N N . GLN A 1 90 ? 1.032 -1.561 16.808 1.00 38.10 90 GLN A N 1
ATOM 720 C CA . GLN A 1 90 ? 1.633 -1.992 18.068 1.00 40.79 90 GLN A CA 1
ATOM 721 C C . GLN A 1 90 ? 2.604 -3.144 17.973 1.00 40.69 90 GLN A C 1
ATOM 722 O O . GLN A 1 90 ? 3.572 -3.206 18.743 1.00 35.26 90 GLN A O 1
ATOM 728 N N . TYR A 1 91 ? 2.367 -4.082 17.092 1.00 36.75 91 TYR A N 1
ATOM 729 C CA . TYR A 1 91 ? 3.225 -5.237 17.058 1.00 39.91 91 TYR A CA 1
ATOM 730 C C . TYR A 1 91 ? 4.087 -5.201 15.847 1.00 42.93 91 TYR A C 1
ATOM 731 O O . TYR A 1 91 ? 4.653 -6.213 15.467 1.00 40.36 91 TYR A O 1
ATOM 740 N N . GLN A 1 92 ? 4.218 -4.016 15.282 1.00 45.79 92 GLN A N 1
ATOM 741 C CA . GLN A 1 92 ? 5.019 -3.835 14.102 1.00 49.21 92 GLN A CA 1
ATOM 742 C C . GLN A 1 92 ? 4.832 -4.964 13.127 1.00 45.16 92 GLN A C 1
ATOM 743 O O . GLN A 1 92 ? 5.788 -5.610 12.733 1.00 48.21 92 GLN A O 1
ATOM 745 N N . ILE A 1 93 ? 3.585 -5.221 12.752 1.00 42.50 93 ILE A N 1
ATOM 746 C CA . ILE A 1 93 ? 3.283 -6.265 11.804 1.00 38.02 93 ILE A CA 1
ATOM 747 C C . ILE A 1 93 ? 3.693 -5.836 10.433 1.00 36.83 93 ILE A C 1
ATOM 748 O O . ILE A 1 93 ? 3.388 -4.745 10.004 1.00 36.88 93 ILE A O 1
ATOM 753 N N . ALA A 1 94 ? 4.426 -6.688 9.759 1.00 38.09 94 ALA A N 1
ATOM 754 C CA . ALA A 1 94 ? 4.909 -6.385 8.443 1.00 39.19 94 ALA A CA 1
ATOM 755 C C . ALA A 1 94 ? 3.992 -6.903 7.359 1.00 40.81 94 ALA A C 1
ATOM 756 O O . ALA A 1 94 ? 3.731 -6.200 6.402 1.00 48.01 94 ALA A O 1
ATOM 758 N N . GLU A 1 95 ? 3.526 -8.133 7.495 1.00 41.39 95 GLU A N 1
ATOM 759 C CA . GLU A 1 95 ? 2.598 -8.709 6.543 1.00 44.57 95 GLU A CA 1
ATOM 760 C C . GLU A 1 95 ? 1.347 -9.222 7.221 1.00 40.08 95 GLU A C 1
ATOM 761 O O . GLU A 1 95 ? 1.432 -10.029 8.118 1.00 32.81 95 GLU A O 1
ATOM 767 N N . LEU A 1 96 ? 0.191 -8.725 6.810 1.00 37.86 96 LEU A N 1
ATOM 768 C CA . LEU A 1 96 ? -1.063 -9.207 7.316 1.00 35.07 96 LEU A CA 1
ATOM 769 C C . LEU A 1 96 ? -1.690 -10.209 6.351 1.00 31.82 96 LEU A C 1
ATOM 770 O O . LEU A 1 96 ? -2.189 -9.835 5.309 1.00 32.66 96 LEU A O 1
ATOM 775 N N . GLN A 1 97 ? -1.633 -11.487 6.709 1.00 32.45 97 GLN A N 1
ATOM 776 C CA . GLN A 1 97 ? -2.318 -12.556 5.947 1.00 33.60 97 GLN A CA 1
ATOM 777 C C . GLN A 1 97 ? -3.803 -12.595 6.289 1.00 33.34 97 GLN A C 1
ATOM 778 O O . GLN A 1 97 ? -4.190 -12.562 7.466 1.00 34.17 97 GLN A O 1
ATOM 784 N N . VAL A 1 98 ? -4.623 -12.596 5.258 1.00 29.52 98 VAL A N 1
ATOM 785 C CA . VAL A 1 98 ? -6.047 -12.686 5.421 1.00 32.35 98 VAL A CA 1
ATOM 786 C C . VAL A 1 98 ? -6.611 -13.633 4.368 1.00 34.20 98 VAL A C 1
ATOM 787 O O . VAL A 1 98 ? -6.307 -13.488 3.174 1.00 35.54 98 VAL A O 1
ATOM 791 N N . MET A 1 99 ? -7.458 -14.563 4.801 1.00 34.99 99 MET A N 1
ATOM 792 C CA . MET A 1 99 ? -8.205 -15.442 3.884 1.00 32.24 99 MET A CA 1
ATOM 793 C C . MET A 1 99 ? -9.370 -14.695 3.285 1.00 31.21 99 MET A C 1
ATOM 794 O O . MET A 1 99 ? -10.165 -14.037 3.988 1.00 27.97 99 MET A O 1
ATOM 799 N N . GLU A 1 100 ? -9.428 -14.792 1.959 1.00 33.44 100 GLU A N 1
ATOM 800 C CA . GLU A 1 100 ? -10.544 -14.263 1.165 1.00 31.32 100 GLU A CA 1
ATOM 801 C C . GLU A 1 100 ? -11.883 -14.529 1.886 1.00 31.98 100 GLU A C 1
ATOM 802 O O . GLU A 1 100 ? -12.208 -15.707 2.223 1.00 29.25 100 GLU A O 1
ATOM 808 N N . PRO A 1 101 ? -12.646 -13.441 2.174 1.00 31.09 101 PRO A N 1
ATOM 809 C CA . PRO A 1 101 ? -13.920 -13.588 2.867 1.00 31.05 101 PRO A CA 1
ATOM 810 C C . PRO A 1 101 ? -14.879 -14.354 1.994 1.00 31.84 101 PRO A C 1
ATOM 811 O O . PRO A 1 101 ? -14.861 -14.162 0.760 1.00 33.67 101 PRO A O 1
ATOM 815 N N . ALA A 1 102 ? -15.684 -15.213 2.606 1.00 30.60 102 ALA A N 1
ATOM 816 C CA . ALA A 1 102 ? -16.811 -15.868 1.898 1.00 31.22 102 ALA A CA 1
ATOM 817 C C . ALA A 1 102 ? -17.828 -14.859 1.385 1.00 29.12 102 ALA A C 1
ATOM 818 O O . ALA A 1 102 ? -18.365 -15.048 0.314 1.00 28.58 102 ALA A O 1
ATOM 820 N N . ASP A 1 103 ? -18.044 -13.772 2.113 1.00 29.49 103 ASP A N 1
ATOM 821 C CA . ASP A 1 103 ? -18.906 -12.701 1.634 1.00 29.93 103 ASP A CA 1
ATOM 822 C C . ASP A 1 103 ? -18.119 -11.668 0.824 1.00 31.66 103 ASP A C 1
ATOM 823 O O . ASP A 1 103 ? -17.333 -10.908 1.383 1.00 30.97 103 ASP A O 1
ATOM 828 N N . ARG A 1 104 ? -18.355 -11.603 -0.481 1.00 31.68 104 ARG A N 1
ATOM 829 C CA . ARG A 1 104 ? -17.533 -10.795 -1.347 1.00 37.55 104 ARG A CA 1
ATOM 830 C C . ARG A 1 104 ? -17.578 -9.308 -1.032 1.00 36.86 104 ARG A C 1
ATOM 831 O O . ARG A 1 104 ? -16.581 -8.652 -1.265 1.00 39.26 104 ARG A O 1
ATOM 839 N N . SER A 1 105 ? -18.652 -8.787 -0.443 1.00 35.13 105 SER A N 1
ATOM 840 C CA . SER A 1 105 ? -18.683 -7.354 -0.124 1.00 37.35 105 SER A CA 1
ATOM 841 C C . SER A 1 105 ? -17.730 -6.998 1.020 1.00 41.43 105 SER A C 1
ATOM 842 O O . SER A 1 105 ? -17.387 -5.794 1.215 1.00 41.14 105 SER A O 1
ATOM 845 N N . PHE A 1 106 ? -17.342 -8.022 1.799 1.00 36.42 106 PHE A N 1
ATOM 846 C CA . PHE A 1 106 ? -16.442 -7.815 2.916 1.00 38.09 106 PHE A CA 1
ATOM 847 C C . PHE A 1 106 ? -15.000 -7.515 2.487 1.00 40.08 106 PHE A C 1
ATOM 848 O O . PHE A 1 106 ? -14.233 -6.853 3.226 1.00 37.75 106 PHE A O 1
ATOM 856 N N . ARG A 1 107 ? -14.639 -8.010 1.304 1.00 39.54 107 ARG A N 1
ATOM 857 C CA . ARG A 1 107 ? -13.297 -7.807 0.753 1.00 42.58 107 ARG A CA 1
ATOM 858 C C . ARG A 1 107 ? -12.976 -6.323 0.628 1.00 45.82 107 ARG A C 1
ATOM 859 O O . ARG A 1 107 ? -11.830 -5.934 0.850 1.00 40.48 107 ARG A O 1
ATOM 867 N N . ALA A 1 108 ? -13.994 -5.514 0.296 1.00 51.99 108 ALA A N 1
ATOM 868 C CA . ALA A 1 108 ? -13.843 -4.059 0.092 1.00 51.73 108 ALA A CA 1
ATOM 869 C C . ALA A 1 108 ? -13.528 -3.351 1.395 1.00 50.43 108 ALA A C 1
ATOM 870 O O . ALA A 1 108 ? -12.706 -2.435 1.408 1.00 57.26 108 ALA A O 1
ATOM 872 N N . ILE A 1 109 ? -14.151 -3.812 2.478 1.00 44.14 109 ILE A N 1
ATOM 873 C CA . ILE A 1 109 ? -13.847 -3.349 3.818 1.00 41.81 109 ILE A CA 1
ATOM 874 C C . ILE A 1 109 ? -12.339 -3.520 4.152 1.00 41.43 109 ILE A C 1
ATOM 875 O O . ILE A 1 109 ? -11.628 -2.556 4.501 1.00 44.19 109 ILE A O 1
ATOM 880 N N . ILE A 1 110 ? -11.871 -4.755 4.024 1.00 39.07 110 ILE A N 1
ATOM 881 C CA . ILE A 1 110 ? -10.528 -5.148 4.387 1.00 36.36 110 ILE A CA 1
ATOM 882 C C . ILE A 1 110 ? -9.548 -4.358 3.534 1.00 40.04 110 ILE A C 1
ATOM 883 O O . ILE A 1 110 ? -8.612 -3.750 4.054 1.00 40.31 110 ILE A O 1
ATOM 888 N N . SER A 1 111 ? -9.751 -4.373 2.219 1.00 39.75 111 SER A N 1
ATOM 889 C CA . SER A 1 111 ? -8.778 -3.767 1.350 1.00 42.66 111 SER A CA 1
ATOM 890 C C . SER A 1 111 ? -8.849 -2.214 1.416 1.00 41.79 111 SER A C 1
ATOM 891 O O . SER A 1 111 ? -7.893 -1.572 1.034 1.00 40.67 111 SER A O 1
ATOM 894 N N . SER A 1 112 ? -9.920 -1.640 1.977 1.00 42.65 112 SER A N 1
ATOM 895 C CA . SER A 1 112 ? -9.955 -0.188 2.298 1.00 47.41 112 SER A CA 1
ATOM 896 C C . SER A 1 112 ? -9.320 0.206 3.662 1.00 45.52 112 SER A C 1
ATOM 897 O O . SER A 1 112 ? -9.149 1.390 3.962 1.00 44.20 112 SER A O 1
ATOM 900 N N . LEU A 1 113 ? -8.967 -0.752 4.491 1.00 42.12 113 LEU A N 1
ATOM 901 C CA . LEU A 1 113 ? -8.355 -0.390 5.759 1.00 45.25 113 LEU A CA 1
ATOM 902 C C . LEU A 1 113 ? -6.989 0.276 5.530 1.00 47.82 113 LEU A C 1
ATOM 903 O O . LEU A 1 113 ? -6.209 -0.158 4.676 1.00 55.06 113 LEU A O 1
ATOM 908 N N . GLU A 1 114 ? -6.711 1.332 6.281 1.00 46.92 114 GLU A N 1
ATOM 909 C CA . GLU A 1 114 ? -5.432 2.054 6.185 1.00 48.98 114 GLU A CA 1
ATOM 910 C C . GLU A 1 114 ? -4.538 1.562 7.283 1.00 43.76 114 GLU A C 1
ATOM 911 O O . GLU A 1 114 ? -4.825 1.798 8.451 1.00 44.30 114 GLU A O 1
ATOM 917 N N . LEU A 1 115 ? -3.486 0.848 6.896 1.00 42.10 115 LEU A N 1
ATOM 918 C CA . LEU A 1 115 ? -2.688 0.034 7.795 1.00 39.09 115 LEU A CA 1
ATOM 919 C C . LEU A 1 115 ? -1.230 0.146 7.447 1.00 41.87 115 LEU A C 1
ATOM 920 O O . LEU A 1 115 ? -0.877 0.168 6.252 1.00 43.44 115 LEU A O 1
ATOM 925 N N . THR A 1 116 ? -0.389 0.108 8.486 1.00 42.76 116 THR A N 1
ATOM 926 C CA . THR A 1 116 ? 1.067 0.116 8.338 1.00 46.78 116 THR A CA 1
ATOM 927 C C . THR A 1 116 ? 1.573 -1.195 7.739 1.00 47.75 116 THR A C 1
ATOM 928 O O . THR A 1 116 ? 2.646 -1.202 7.163 1.00 57.05 116 THR A O 1
ATOM 932 N N . SER A 1 117 ? 0.806 -2.288 7.852 1.00 46.62 117 SER A N 1
ATOM 933 C CA . SER A 1 117 ? 1.178 -3.583 7.230 1.00 43.77 117 SER A CA 1
ATOM 934 C C . SER A 1 117 ? 0.741 -3.666 5.781 1.00 45.19 117 SER A C 1
ATOM 935 O O . SER A 1 117 ? -0.209 -3.003 5.372 1.00 42.81 117 SER A O 1
ATOM 938 N N . SER A 1 118 ? 1.416 -4.496 5.002 1.00 47.37 118 SER A N 1
ATOM 939 C CA . SER A 1 118 ? 0.918 -4.803 3.659 1.00 51.50 118 SER A CA 1
ATOM 940 C C . SER A 1 118 ? -0.048 -5.993 3.828 1.00 51.92 118 SER A C 1
ATOM 941 O O . SER A 1 118 ? 0.046 -6.751 4.826 1.00 45.00 118 SER A O 1
ATOM 944 N N . LEU A 1 119 ? -0.926 -6.155 2.827 1.00 45.69 119 LEU A N 1
ATOM 945 C CA . LEU A 1 119 ? -1.966 -7.171 2.813 1.00 42.19 119 LEU A CA 1
ATOM 946 C C . LEU A 1 119 ? -1.579 -8.406 1.989 1.00 37.95 119 LEU A C 1
ATOM 947 O O . LEU A 1 119 ? -1.181 -8.267 0.891 1.00 37.91 119 LEU A O 1
ATOM 952 N N . HIS A 1 120 ? -1.689 -9.615 2.500 1.00 37.89 120 HIS A N 1
ATOM 953 C CA . HIS A 1 120 ? -1.384 -10.782 1.683 1.00 38.16 120 HIS A CA 1
ATOM 954 C C . HIS A 1 120 ? -2.593 -11.694 1.715 1.00 38.18 120 HIS A C 1
ATOM 955 O O . HIS A 1 120 ? -2.917 -12.376 2.710 1.00 36.35 120 HIS A O 1
ATOM 962 N N . TRP A 1 121 ? -3.275 -11.720 0.590 1.00 38.98 121 TRP A N 1
ATOM 963 C CA . TRP A 1 121 ? -4.478 -12.536 0.475 1.00 35.05 121 TRP A CA 1
ATOM 964 C C . TRP A 1 121 ? -4.167 -13.998 0.289 1.00 32.47 121 TRP A C 1
ATOM 965 O O . TRP A 1 121 ? -3.300 -14.347 -0.452 1.00 36.02 121 TRP A O 1
ATOM 976 N N . LEU A 1 122 ? -4.978 -14.819 0.903 1.00 34.33 122 LEU A N 1
ATOM 977 C CA . LEU A 1 122 ? -4.861 -16.233 0.756 1.00 38.19 122 LEU A CA 1
ATOM 978 C C . LEU A 1 122 ? -6.212 -16.685 0.306 1.00 35.72 122 LEU A C 1
ATOM 979 O O . LEU A 1 122 ? -7.199 -16.080 0.637 1.00 33.17 122 LEU A O 1
ATOM 984 N N . SER A 1 123 ? -6.255 -17.783 -0.413 1.00 38.80 123 SER A N 1
ATOM 985 C CA . SER A 1 123 ? -7.500 -18.312 -0.926 1.00 39.57 123 SER A CA 1
ATOM 986 C C . SER A 1 123 ? -8.402 -18.985 0.072 1.00 38.79 123 SER A C 1
ATOM 987 O O . SER A 1 123 ? -7.953 -19.603 1.009 1.00 32.47 123 SER A O 1
ATOM 990 N N . ASN A 1 124 ? -9.695 -18.827 -0.133 1.00 36.86 124 ASN A N 1
ATOM 991 C CA . ASN A 1 124 ? -10.646 -19.452 0.739 1.00 33.81 124 ASN A CA 1
ATOM 992 C C . ASN A 1 124 ? -10.703 -20.875 0.369 1.00 31.74 124 ASN A C 1
ATOM 993 O O . ASN A 1 124 ? -11.023 -21.221 -0.744 1.00 29.94 124 ASN A O 1
ATOM 998 N N . CYS A 1 125 ? -10.385 -21.706 1.330 1.00 32.37 125 CYS A N 1
ATOM 999 C CA . CYS A 1 125 ? -10.444 -23.124 1.088 1.00 35.01 125 CYS A CA 1
ATOM 1000 C C . CYS A 1 125 ? -11.405 -23.787 2.063 1.00 34.08 125 CYS A C 1
ATOM 1001 O O . CYS A 1 125 ? -11.269 -24.981 2.339 1.00 32.29 125 CYS A O 1
ATOM 1004 N N . GLN A 1 126 ? -12.441 -23.054 2.499 1.00 32.28 126 GLN A N 1
ATOM 1005 C CA . GLN A 1 126 ? -13.414 -23.600 3.458 1.00 35.16 126 GLN A CA 1
ATOM 1006 C C . GLN A 1 126 ? -14.521 -24.454 2.859 1.00 37.16 126 GLN A C 1
ATOM 1007 O O . GLN A 1 126 ? -15.179 -25.220 3.616 1.00 35.52 126 GLN A O 1
ATOM 1013 N N . PHE A 1 127 ? -14.705 -24.336 1.537 1.00 33.24 127 PHE A N 1
ATOM 1014 C CA . PHE A 1 127 ? -15.732 -25.060 0.811 1.00 32.54 127 PHE A CA 1
ATOM 1015 C C . PHE A 1 127 ? -15.078 -26.136 -0.022 1.00 33.29 127 PHE A C 1
ATOM 1016 O O . PHE A 1 127 ? -13.869 -26.148 -0.161 1.00 34.88 127 PHE A O 1
ATOM 1024 N N . LEU A 1 128 ? -15.845 -27.022 -0.600 1.00 32.75 128 LEU A N 1
ATOM 1025 C CA . LEU A 1 128 ? -15.292 -28.076 -1.400 1.00 32.34 128 LEU A CA 1
ATOM 1026 C C . LEU A 1 128 ? -14.764 -27.570 -2.720 1.00 33.28 128 LEU A C 1
ATOM 1027 O O . LEU A 1 128 ? -13.642 -27.853 -3.072 1.00 33.49 128 LEU A O 1
ATOM 1032 N N . TRP A 1 129 ? -15.556 -26.805 -3.438 1.00 32.78 129 TRP A N 1
ATOM 1033 C CA . TRP A 1 129 ? -15.177 -26.299 -4.755 1.00 30.70 129 TRP A CA 1
ATOM 1034 C C . TRP A 1 129 ? -14.481 -24.969 -4.573 1.00 33.36 129 TRP A C 1
ATOM 1035 O O . TRP A 1 129 ? -15.034 -24.067 -3.895 1.00 31.76 129 TRP A O 1
ATOM 1046 N N . SER A 1 130 ? -13.322 -24.797 -5.219 1.00 30.39 130 SER A N 1
ATOM 1047 C CA . SER A 1 130 ? -12.670 -23.458 -5.240 1.00 32.04 130 SER A CA 1
ATOM 1048 C C . SER A 1 130 ? -13.420 -22.529 -6.151 1.00 31.63 130 SER A C 1
ATOM 1049 O O . SER A 1 130 ? -14.030 -22.980 -7.099 1.00 33.55 130 SER A O 1
ATOM 1052 N N . THR A 1 131 ? -13.330 -21.229 -5.920 1.00 32.51 131 THR A N 1
ATOM 1053 C CA . THR A 1 131 ? -13.988 -20.276 -6.840 1.00 31.60 131 THR A CA 1
ATOM 1054 C C . THR A 1 131 ? -13.611 -20.426 -8.340 1.00 32.03 131 THR A C 1
ATOM 1055 O O . THR A 1 131 ? -14.439 -20.321 -9.277 1.00 30.84 131 THR A O 1
ATOM 1059 N N . ALA A 1 132 ? -12.339 -20.684 -8.559 1.00 31.90 132 ALA A N 1
ATOM 1060 C CA . ALA A 1 132 ? -11.842 -20.926 -9.898 1.00 30.22 132 ALA A CA 1
ATOM 1061 C C . ALA A 1 132 ? -12.442 -22.193 -10.493 1.00 27.48 132 ALA A C 1
ATOM 1062 O O . ALA A 1 132 ? -12.747 -22.217 -11.654 1.00 27.37 132 ALA A O 1
ATOM 1064 N N . GLU A 1 133 ? -12.568 -23.254 -9.711 1.00 29.60 133 GLU A N 1
ATOM 1065 C CA . GLU A 1 133 ? -13.164 -24.501 -10.218 1.00 30.84 133 GLU A CA 1
ATOM 1066 C C . GLU A 1 133 ? -14.638 -24.387 -10.548 1.00 31.89 133 GLU A C 1
ATOM 1067 O O . GLU A 1 133 ? -15.158 -25.008 -11.494 1.00 28.85 133 GLU A O 1
ATOM 1073 N N . PHE A 1 134 ? -15.329 -23.619 -9.724 1.00 31.29 134 PHE A N 1
ATOM 1074 C CA . PHE A 1 134 ? -16.724 -23.453 -9.905 1.00 30.00 134 PHE A CA 1
ATOM 1075 C C . PHE A 1 134 ? -16.907 -22.660 -11.190 1.00 31.75 134 PHE A C 1
ATOM 1076 O O . PHE A 1 134 ? -17.756 -23.008 -12.010 1.00 33.03 134 PHE A O 1
ATOM 1084 N N . THR A 1 135 ? -16.156 -21.574 -11.314 1.00 31.07 135 THR A N 1
ATOM 1085 C CA . THR A 1 135 ? -16.208 -20.733 -12.480 1.00 33.73 135 THR A CA 1
ATOM 1086 C C . THR A 1 135 ? -15.888 -21.517 -13.729 1.00 32.13 135 THR A C 1
ATOM 1087 O O . THR A 1 135 ? -16.578 -21.391 -14.709 1.00 33.27 135 THR A O 1
ATOM 1091 N N . ALA A 1 136 ? -14.842 -22.317 -13.706 1.00 31.44 136 ALA A N 1
ATOM 1092 C CA . ALA A 1 136 ? -14.543 -23.195 -14.869 1.00 32.54 136 ALA A CA 1
ATOM 1093 C C . ALA A 1 136 ? -15.665 -24.175 -15.217 1.00 29.97 136 ALA A C 1
ATOM 1094 O O . ALA A 1 136 ? -16.000 -24.375 -16.370 1.00 33.11 136 ALA A O 1
ATOM 1096 N N . TRP A 1 137 ? -16.231 -24.814 -14.220 1.00 32.20 137 TRP A N 1
ATOM 1097 C CA . TRP A 1 137 ? -17.351 -25.706 -14.478 1.00 35.16 137 TRP A CA 1
ATOM 1098 C C . TRP A 1 137 ? -18.578 -24.993 -15.102 1.00 36.38 137 TRP A C 1
ATOM 1099 O O . TRP A 1 137 ? -19.170 -25.496 -16.026 1.00 36.79 137 TRP A O 1
ATOM 1110 N N . ALA A 1 138 ? -18.935 -23.828 -14.578 1.00 38.15 138 ALA A N 1
ATOM 1111 C CA . ALA A 1 138 ? -20.112 -23.095 -14.993 1.00 35.72 138 ALA A CA 1
ATOM 1112 C C . ALA A 1 138 ? -20.023 -22.375 -16.347 1.00 38.84 138 ALA A C 1
ATOM 1113 O O . ALA A 1 138 ? -21.028 -22.300 -17.098 1.00 34.97 138 ALA A O 1
ATOM 1115 N N . LYS A 1 139 ? -18.847 -21.837 -16.644 1.00 44.75 139 LYS A N 1
ATOM 1116 C CA . LYS A 1 139 ? -18.603 -20.990 -17.848 1.00 50.85 139 LYS A CA 1
ATOM 1117 C C . LYS A 1 139 ? -19.200 -21.448 -19.168 1.00 42.51 139 LYS A C 1
ATOM 1118 O O . LYS A 1 139 ? -19.713 -20.631 -19.902 1.00 38.83 139 LYS A O 1
ATOM 1124 N N . PRO A 1 140 ? -19.128 -22.753 -19.468 1.00 36.22 140 PRO A N 1
ATOM 1125 C CA . PRO A 1 140 ? -19.626 -23.150 -20.751 1.00 34.60 140 PRO A CA 1
ATOM 1126 C C . PRO A 1 140 ? -21.116 -23.065 -20.942 1.00 34.41 140 PRO A C 1
ATOM 1127 O O . PRO A 1 140 ? -21.525 -23.246 -22.072 1.00 38.10 140 PRO A O 1
ATOM 1131 N N . TYR A 1 141 ? -21.923 -22.873 -19.893 1.00 33.53 141 TYR A N 1
ATOM 1132 C CA . TYR A 1 141 ? -23.373 -22.904 -20.042 1.00 33.45 141 TYR A CA 1
ATOM 1133 C C . TYR A 1 141 ? -24.058 -21.565 -19.720 1.00 35.13 141 TYR A C 1
ATOM 1134 O O . TYR A 1 141 ? -23.682 -20.876 -18.807 1.00 40.81 141 TYR A O 1
ATOM 1143 N N . ARG A 1 142 ? -25.083 -21.210 -20.467 1.00 36.95 142 ARG A N 1
ATOM 1144 C CA . ARG A 1 142 ? -25.898 -20.051 -20.123 1.00 41.42 142 ARG A CA 1
ATOM 1145 C C . ARG A 1 142 ? -26.808 -20.451 -18.963 1.00 42.61 142 ARG A C 1
ATOM 1146 O O . ARG A 1 142 ? -26.983 -19.671 -18.049 1.00 42.17 142 ARG A O 1
ATOM 1154 N N . GLN A 1 143 ? -27.392 -21.651 -18.997 1.00 42.60 143 GLN A N 1
ATOM 1155 C CA . GLN A 1 143 ? -28.318 -22.083 -17.928 1.00 44.40 143 GLN A CA 1
ATOM 1156 C C . GLN A 1 143 ? -27.673 -23.165 -17.047 1.00 40.35 143 GLN A C 1
ATOM 1157 O O . GLN A 1 143 ? -27.290 -24.234 -17.535 1.00 35.80 143 GLN A O 1
ATOM 1163 N N . LEU A 1 144 ? -27.593 -22.906 -15.745 1.00 36.92 144 LEU A N 1
ATOM 1164 C CA . LEU A 1 144 ? -26.992 -23.861 -14.824 1.00 34.82 144 LEU A CA 1
ATOM 1165 C C . LEU A 1 144 ? -28.060 -24.707 -14.196 1.00 33.97 144 LEU A C 1
ATOM 1166 O O . LEU A 1 144 ? -29.191 -24.288 -14.081 1.00 34.54 144 LEU A O 1
ATOM 1171 N N . ARG A 1 145 ? -27.720 -25.910 -13.767 1.00 35.80 145 ARG A N 1
ATOM 1172 C CA . ARG A 1 145 ? -28.704 -26.754 -13.074 1.00 34.59 145 ARG A CA 1
ATOM 1173 C C . ARG A 1 145 ? -28.100 -27.392 -11.839 1.00 34.74 145 ARG A C 1
ATOM 1174 O O . ARG A 1 145 ? -27.005 -28.009 -11.882 1.00 33.31 145 ARG A O 1
ATOM 1182 N N . LEU A 1 146 ? -28.843 -27.331 -10.742 1.00 32.48 146 LEU A N 1
ATOM 1183 C CA . LEU A 1 146 ? -28.322 -27.877 -9.522 1.00 33.51 146 LEU A CA 1
ATOM 1184 C C . LEU A 1 146 ? -28.000 -29.357 -9.696 1.00 30.98 146 LEU A C 1
ATOM 1185 O O . LEU A 1 146 ? -26.923 -29.773 -9.366 1.00 31.45 146 LEU A O 1
ATOM 1190 N N . GLU A 1 147 ? -28.910 -30.134 -10.254 1.00 31.78 147 GLU A N 1
ATOM 1191 C CA . GLU A 1 147 ? -28.733 -31.592 -10.328 1.00 32.60 147 GLU A CA 1
ATOM 1192 C C . GLU A 1 147 ? -27.409 -32.036 -11.007 1.00 30.77 147 GLU A C 1
ATOM 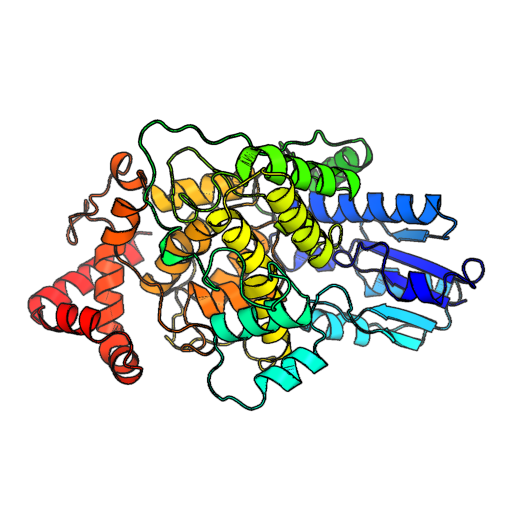1193 O O . GLU A 1 147 ? -26.745 -32.966 -10.580 1.00 28.03 147 GLU A O 1
ATOM 1199 N N . ASN A 1 148 ? -27.020 -31.349 -12.065 1.00 29.57 148 ASN A N 1
ATOM 1200 C CA . ASN A 1 148 ? -25.854 -31.755 -12.782 1.00 30.09 148 ASN A CA 1
ATOM 1201 C C . ASN A 1 148 ? -24.617 -31.429 -11.955 1.00 31.43 148 ASN A C 1
ATOM 1202 O O . ASN A 1 148 ? -23.690 -32.255 -11.856 1.00 30.45 148 ASN A O 1
ATOM 1207 N N . PHE A 1 149 ? -24.616 -30.221 -11.382 1.00 29.14 149 PHE A N 1
ATOM 1208 C CA . PHE A 1 149 ? -23.544 -29.767 -10.504 1.00 29.90 149 PHE A CA 1
ATOM 1209 C C . PHE A 1 149 ? -23.328 -30.749 -9.372 1.00 28.06 149 PHE A C 1
ATOM 1210 O O . PHE A 1 149 ? -22.189 -31.026 -9.016 1.00 26.31 149 PHE A O 1
ATOM 1218 N N . TYR A 1 150 ? -24.446 -31.198 -8.802 1.00 26.73 150 TYR A N 1
ATOM 1219 C CA . TYR A 1 150 ? -24.439 -32.113 -7.703 1.00 28.74 150 TYR A CA 1
ATOM 1220 C C . TYR A 1 150 ? -23.803 -33.470 -8.134 1.00 29.87 150 TYR A C 1
ATOM 1221 O O . TYR A 1 150 ? -22.918 -34.002 -7.423 1.00 31.03 150 TYR A O 1
ATOM 1230 N N . ARG A 1 151 ? -24.206 -34.013 -9.279 1.00 29.84 151 ARG A N 1
ATOM 1231 C CA . ARG A 1 151 ? -23.621 -35.288 -9.740 1.00 32.38 151 ARG A CA 1
ATOM 1232 C C . ARG A 1 151 ? -22.142 -35.174 -9.953 1.00 29.38 151 ARG A C 1
ATOM 1233 O O . ARG A 1 151 ? -21.381 -36.070 -9.621 1.00 32.52 151 ARG A O 1
ATOM 1241 N N . GLU A 1 152 ? -21.734 -34.081 -10.528 1.00 29.77 152 GLU A N 1
ATOM 1242 C CA . GLU A 1 152 ? -20.315 -33.817 -10.741 1.00 34.62 152 GLU A CA 1
ATOM 1243 C C . GLU A 1 152 ? -19.580 -33.837 -9.386 1.00 33.09 152 GLU A C 1
ATOM 1244 O O . GLU A 1 152 ? -18.481 -34.396 -9.301 1.00 32.59 152 GLU A O 1
ATOM 1250 N N . GLY A 1 153 ? -20.222 -33.270 -8.350 1.00 29.14 153 GLY A N 1
ATOM 1251 C CA . GLY A 1 153 ? -19.715 -33.327 -6.984 1.00 28.39 153 GLY A CA 1
ATOM 1252 C C . GLY A 1 153 ? -19.592 -34.771 -6.506 1.00 28.80 153 GLY A C 1
ATOM 1253 O O . GLY A 1 153 ? -18.616 -35.148 -5.868 1.00 22.32 153 GLY A O 1
ATOM 1254 N N . ARG A 1 154 ? -20.586 -35.593 -6.749 1.00 26.49 154 ARG A N 1
ATOM 1255 C CA . ARG A 1 154 ? -20.536 -36.960 -6.302 1.00 27.66 154 ARG A CA 1
ATOM 1256 C C . ARG A 1 154 ? -19.354 -37.699 -6.877 1.00 25.29 154 ARG A C 1
ATOM 1257 O O . ARG A 1 154 ? -18.808 -38.546 -6.237 1.00 22.69 154 ARG A O 1
ATOM 1265 N N . LYS A 1 155 ? -18.977 -37.355 -8.091 1.00 26.81 155 LYS A N 1
ATOM 1266 C CA . LYS A 1 155 ? -17.840 -37.983 -8.720 1.00 32.42 155 LYS A CA 1
ATOM 1267 C C . LYS A 1 155 ? -16.499 -37.457 -8.247 1.00 31.07 155 LYS A C 1
ATOM 1268 O O . LYS A 1 155 ? -15.617 -38.223 -7.923 1.00 28.28 155 LYS A O 1
ATOM 1274 N N . ARG A 1 156 ? -16.368 -36.153 -8.170 1.00 31.78 156 ARG A N 1
ATOM 1275 C CA . ARG A 1 156 ? -15.123 -35.536 -7.780 1.00 30.78 156 ARG A CA 1
ATOM 1276 C C . ARG A 1 156 ? -14.727 -35.819 -6.351 1.00 31.56 156 ARG A C 1
ATOM 1277 O O . ARG A 1 156 ? -13.575 -35.874 -6.020 1.00 32.50 156 ARG A O 1
ATOM 1285 N N . TRP A 1 157 ? -15.698 -36.019 -5.501 1.00 28.69 157 TRP A N 1
ATOM 1286 C CA . TRP A 1 157 ? -15.404 -36.349 -4.134 1.00 28.13 157 TRP A CA 1
ATOM 1287 C C . TRP A 1 157 ? -15.742 -37.785 -3.799 1.00 27.52 157 TRP A C 1
ATOM 1288 O O . TRP A 1 157 ? -15.675 -38.185 -2.632 1.00 27.72 157 TRP A O 1
ATOM 1299 N N . GLN A 1 158 ? -16.062 -38.580 -4.811 1.00 26.43 158 GLN A N 1
ATOM 1300 C CA . GLN A 1 158 ? -16.252 -40.012 -4.625 1.00 27.33 158 GLN A CA 1
ATOM 1301 C C . GLN A 1 158 ? -17.202 -40.266 -3.497 1.00 29.81 158 GLN A C 1
ATOM 1302 O O . GLN A 1 158 ? -16.895 -40.986 -2.593 1.00 31.12 158 GLN A O 1
ATOM 1308 N N . VAL A 1 159 ? -18.378 -39.643 -3.584 1.00 32.12 159 VAL A N 1
ATOM 1309 C CA . VAL A 1 159 ? -19.441 -39.748 -2.587 1.00 31.66 159 VAL A CA 1
ATOM 1310 C C . VAL A 1 159 ? -20.576 -40.741 -2.994 1.00 33.09 159 VAL A C 1
ATOM 1311 O O . VAL A 1 159 ? -21.256 -40.581 -4.054 1.00 30.36 159 VAL A O 1
ATOM 1315 N N . LEU A 1 160 ? -20.829 -41.704 -2.094 1.00 33.66 160 LEU A N 1
ATOM 1316 C CA . LEU A 1 160 ? -21.901 -42.695 -2.218 1.00 33.69 160 LEU A CA 1
ATOM 1317 C C . LEU A 1 160 ? -21.881 -43.339 -3.612 1.00 35.29 160 LEU A C 1
ATOM 1318 O O . LEU A 1 160 ? -22.892 -43.324 -4.358 1.00 33.05 160 LEU A O 1
ATOM 1323 N N . LEU A 1 161 ? -20.709 -43.889 -3.951 1.00 33.76 161 LEU A N 1
ATOM 1324 C CA . LEU A 1 161 ? -20.510 -44.635 -5.185 1.00 32.58 161 LEU A CA 1
ATOM 1325 C C . LEU A 1 161 ? -20.124 -46.057 -4.875 1.00 36.48 161 LEU A C 1
ATOM 1326 O O . LEU A 1 161 ? -19.528 -46.335 -3.836 1.00 36.47 161 LEU A O 1
ATOM 1331 N N . THR A 1 162 ? -20.478 -46.967 -5.779 1.00 41.76 162 THR A N 1
ATOM 1332 C CA . THR A 1 162 ? -20.067 -48.373 -5.659 1.00 41.56 162 THR A CA 1
ATOM 1333 C C . THR A 1 162 ? -18.657 -48.478 -6.209 1.00 45.12 162 THR A C 1
ATOM 1334 O O . THR A 1 162 ? -18.118 -47.496 -6.749 1.00 38.72 162 THR A O 1
ATOM 1338 N N . GLU A 1 163 ? -18.036 -49.643 -6.104 1.00 53.97 163 GLU A N 1
ATOM 1339 C CA . GLU A 1 163 ? -16.678 -49.853 -6.631 1.00 59.24 163 GLU A CA 1
ATOM 1340 C C . GLU A 1 163 ? -16.620 -49.606 -8.113 1.00 57.51 163 GLU A C 1
ATOM 1341 O O . GLU A 1 163 ? -15.592 -49.190 -8.624 1.00 62.24 163 GLU A O 1
ATOM 1347 N N . ASP A 1 164 ? -17.706 -49.867 -8.810 1.00 50.67 164 ASP A N 1
ATOM 1348 C CA . ASP A 1 164 ? -17.800 -49.562 -10.229 1.00 47.80 164 ASP A CA 1
ATOM 1349 C C . ASP A 1 164 ? -18.352 -48.163 -10.533 1.00 42.18 164 ASP A C 1
ATOM 1350 O O . ASP A 1 164 ? -18.822 -47.932 -11.630 1.00 39.49 164 ASP A O 1
ATOM 1355 N N . GLN A 1 165 ? -18.292 -47.224 -9.585 1.00 39.32 165 GLN A N 1
ATOM 1356 C CA . GLN A 1 165 ? -18.619 -45.811 -9.847 1.00 39.57 165 GLN A CA 1
ATOM 1357 C C . GLN A 1 165 ? -20.095 -45.523 -10.159 1.00 39.48 165 GLN A C 1
ATOM 1358 O O . GLN A 1 165 ? -20.414 -44.495 -10.759 1.00 35.27 165 GLN A O 1
ATOM 1364 N N . GLU A 1 166 ? -20.997 -46.413 -9.748 1.00 43.26 166 GLU A N 1
ATOM 1365 C CA . GLU A 1 166 ? -22.444 -46.191 -9.912 1.00 44.94 166 GLU A CA 1
ATOM 1366 C C . GLU A 1 166 ? -22.963 -45.666 -8.582 1.00 42.45 166 GLU A C 1
ATOM 1367 O O . GLU A 1 166 ? -22.379 -45.958 -7.524 1.00 42.25 166 GLU A O 1
ATOM 1373 N N . PRO A 1 167 ? -24.059 -44.894 -8.620 1.00 38.24 167 PRO A N 1
ATOM 1374 C CA . PRO A 1 167 ? -24.581 -44.312 -7.402 1.00 36.29 167 PRO A CA 1
ATOM 1375 C C . PRO A 1 167 ? -25.188 -45.394 -6.536 1.00 32.97 167 PRO A C 1
ATOM 1376 O O . PRO A 1 167 ? -25.865 -46.239 -7.052 1.00 33.80 167 PRO A O 1
ATOM 1380 N N . ILE A 1 168 ? -24.911 -45.361 -5.243 1.00 36.41 168 ILE A N 1
ATOM 1381 C CA . ILE A 1 168 ? -25.408 -46.357 -4.292 1.00 36.20 168 ILE A CA 1
ATOM 1382 C C . ILE A 1 168 ? -26.927 -46.253 -4.230 1.00 37.28 168 ILE A C 1
ATOM 1383 O O . ILE A 1 168 ? -27.460 -45.142 -4.221 1.00 35.59 168 ILE A O 1
ATOM 1388 N N . GLY A 1 169 ? -27.598 -47.412 -4.210 1.00 38.26 169 GLY A N 1
ATOM 1389 C CA . GLY A 1 169 ? -29.062 -47.484 -4.215 1.00 39.13 169 GLY A CA 1
ATOM 1390 C C . GLY A 1 169 ? -29.707 -47.494 -5.594 1.00 40.28 169 GLY A C 1
ATOM 1391 O O . GLY A 1 169 ? -30.926 -47.559 -5.683 1.00 45.59 169 GLY A O 1
ATOM 1392 N N . GLY A 1 170 ? -28.906 -47.410 -6.657 1.00 35.79 170 GLY A N 1
ATOM 1393 C CA . GLY A 1 170 ? -29.369 -47.625 -8.014 1.00 38.52 170 GLY A CA 1
ATOM 1394 C C . GLY A 1 170 ? -29.805 -46.395 -8.787 1.00 38.86 170 GLY A C 1
ATOM 1395 O O . GLY A 1 170 ? -30.255 -46.514 -9.910 1.00 40.28 170 GLY A O 1
ATOM 1396 N N . GLN A 1 171 ? -29.716 -45.221 -8.181 1.00 40.21 171 GLN A N 1
ATOM 1397 C CA . GLN A 1 171 ? -30.055 -43.942 -8.839 1.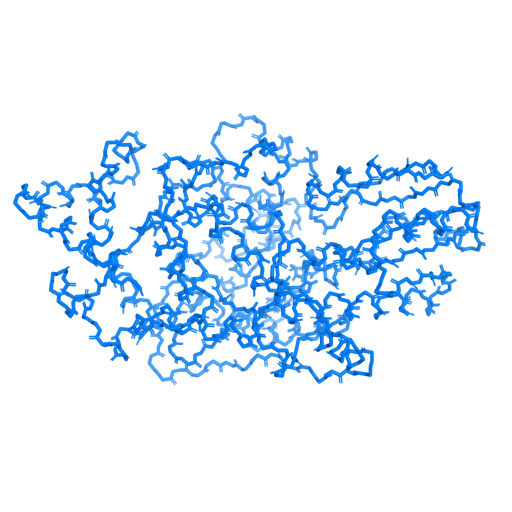00 38.95 171 GLN A CA 1
ATOM 1398 C C . GLN A 1 171 ? -29.336 -42.823 -8.117 1.00 37.15 171 GLN A C 1
ATOM 1399 O O . GLN A 1 171 ? -28.954 -42.954 -6.937 1.00 32.76 171 GLN A O 1
ATOM 1405 N N . TRP A 1 172 ? -29.165 -41.711 -8.821 1.00 38.41 172 TRP A N 1
ATOM 1406 C CA . TRP A 1 172 ? -28.366 -40.610 -8.310 1.00 36.15 172 TRP A CA 1
ATOM 1407 C C . TRP A 1 172 ? -29.096 -39.917 -7.233 1.00 35.79 172 TRP A C 1
ATOM 1408 O O . TRP A 1 172 ? -28.497 -39.532 -6.257 1.00 37.36 172 TRP A O 1
ATOM 1419 N N . ASN A 1 173 ? -30.394 -39.770 -7.412 1.00 39.09 173 ASN A N 1
ATOM 1420 C CA . ASN A 1 173 ? -31.149 -38.796 -6.675 1.00 44.64 173 ASN A CA 1
ATOM 1421 C C . ASN A 1 173 ? -32.467 -39.418 -6.177 1.00 43.32 173 ASN A C 1
ATOM 1422 O O . ASN A 1 173 ? -33.317 -39.795 -6.968 1.00 37.66 173 ASN A O 1
ATOM 1427 N N . PHE A 1 174 ? -32.650 -39.435 -4.854 1.00 42.92 174 PHE A N 1
ATOM 1428 C CA . PHE A 1 174 ? -33.860 -39.972 -4.226 1.00 39.47 174 PHE A CA 1
ATOM 1429 C C . PHE A 1 174 ? -34.939 -38.927 -3.816 1.00 41.66 174 PHE A C 1
ATOM 1430 O O . PHE A 1 174 ? -35.959 -39.298 -3.229 1.00 45.81 174 PHE A O 1
ATOM 1438 N N . ASP A 1 175 ? -34.732 -37.653 -4.149 1.00 46.46 175 ASP A N 1
ATOM 1439 C CA . ASP A 1 175 ? -35.651 -36.544 -3.772 1.00 59.61 175 ASP A CA 1
ATOM 1440 C C . ASP A 1 175 ? -37.154 -36.771 -4.006 1.00 63.06 175 ASP A C 1
ATOM 1441 O O . ASP A 1 175 ? -37.942 -36.413 -3.111 1.00 63.49 175 ASP A O 1
ATOM 1446 N N . PRO A 1 176 ? -37.559 -37.347 -5.166 1.00 64.45 176 PRO A N 1
ATOM 1447 C CA . PRO A 1 176 ? -38.979 -37.718 -5.332 1.00 69.91 176 PRO A CA 1
ATOM 1448 C C . PRO A 1 176 ? -39.611 -38.412 -4.105 1.00 71.08 176 PRO A C 1
ATOM 1449 O O . PRO A 1 176 ? -40.755 -38.124 -3.752 1.00 68.21 176 PRO A O 1
ATOM 1453 N N . GLU A 1 177 ? -38.841 -39.263 -3.431 1.00 68.93 177 GLU A N 1
ATOM 1454 C CA . GLU A 1 177 ? -39.334 -40.005 -2.256 1.00 72.21 177 GLU A CA 1
ATOM 1455 C C . GLU A 1 177 ? -39.413 -39.151 -0.984 1.00 66.59 177 GLU A C 1
ATOM 1456 O O . GLU A 1 177 ? -39.989 -39.575 0.015 1.00 60.06 177 GLU A O 1
ATOM 1458 N N . ASN A 1 178 ? -38.834 -37.952 -1.030 1.00 62.62 178 ASN A N 1
ATOM 1459 C CA . ASN A 1 178 ? -38.555 -37.160 0.158 1.00 67.58 178 ASN A CA 1
ATOM 1460 C C . ASN A 1 178 ? -39.489 -35.930 0.211 1.00 71.31 178 ASN A C 1
ATOM 1461 O O . ASN A 1 178 ? -39.041 -34.784 0.430 1.00 58.32 178 ASN A O 1
ATOM 1466 N N . ARG A 1 179 ? -40.791 -36.207 -0.003 1.00 69.16 179 ARG A N 1
ATOM 1467 C CA . ARG A 1 179 ? -41.861 -35.195 0.010 1.00 67.26 179 ARG A CA 1
ATOM 1468 C C . ARG A 1 179 ? -43.212 -35.721 0.554 1.00 63.41 179 ARG A C 1
ATOM 1469 O O . ARG A 1 179 ? -44.243 -35.119 0.291 1.00 55.34 179 ARG A O 1
ATOM 1477 N N . LYS A 1 180 ? -43.212 -36.803 1.339 1.00 69.20 180 LYS A N 1
ATOM 1478 C CA . LYS A 1 180 ? -44.418 -37.199 2.098 1.00 71.16 180 LYS A CA 1
ATOM 1479 C C . LYS A 1 180 ? -44.959 -35.997 2.941 1.00 78.48 180 LYS A C 1
ATOM 1480 O O . LYS A 1 180 ? -44.163 -35.270 3.594 1.00 67.48 180 LYS A O 1
ATOM 1486 N N . PRO A 1 181 ? -46.315 -35.834 3.008 1.00 82.74 181 PRO A N 1
ATOM 1487 C CA . PRO A 1 181 ? -46.792 -34.831 3.970 1.00 81.05 181 PRO A CA 1
ATOM 1488 C C . PRO A 1 181 ? -46.625 -35.391 5.403 1.00 77.10 181 PRO A C 1
ATOM 1489 O O . PRO A 1 181 ? -46.300 -36.559 5.587 1.00 65.82 181 PRO A O 1
ATOM 1493 N N . PRO A 1 182 ? -46.856 -34.563 6.422 1.00 84.01 182 PRO A N 1
ATOM 1494 C CA . PRO A 1 182 ? -46.685 -35.028 7.802 1.00 83.47 182 PRO A CA 1
ATOM 1495 C C . PRO A 1 182 ? -47.596 -36.173 8.246 1.00 80.04 182 PRO A C 1
ATOM 1496 O O . PRO A 1 182 ? -48.744 -36.250 7.820 1.00 66.14 182 PRO A O 1
ATOM 1500 N N . LYS A 1 183 ? -47.087 -37.047 9.107 1.00 75.41 183 LYS A N 1
ATOM 1501 C CA . LYS A 1 183 ? -47.931 -38.110 9.628 1.00 74.98 183 LYS A CA 1
ATOM 1502 C C . LYS A 1 183 ? -48.535 -37.653 10.961 1.00 77.77 183 LYS A C 1
ATOM 1503 O O . LYS A 1 183 ? -47.769 -37.305 11.886 1.00 72.04 183 LYS A O 1
ATOM 1509 N N . THR A 1 184 ? -49.885 -37.662 11.049 1.00 82.54 184 THR A N 1
ATOM 1510 C CA . THR A 1 184 ? -50.653 -37.300 12.286 1.00 78.99 184 THR A CA 1
ATOM 1511 C C . THR A 1 184 ? -50.124 -38.040 13.520 1.00 71.22 184 THR A C 1
ATOM 1512 O O . THR A 1 184 ? -49.953 -39.274 13.495 1.00 69.92 184 THR A O 1
ATOM 1514 N N . GLY A 1 185 ? -49.846 -37.272 14.573 1.00 70.71 185 GLY A N 1
ATOM 1515 C CA . GLY A 1 185 ? -49.388 -37.817 15.846 1.00 73.01 185 GLY A CA 1
ATOM 1516 C C . GLY A 1 185 ? -47.908 -38.174 15.980 1.00 72.18 185 GLY A C 1
ATOM 1517 O O . GLY A 1 185 ? -47.475 -38.402 17.099 1.00 67.99 185 GLY A O 1
ATOM 1518 N N . LEU A 1 186 ? -47.119 -38.153 14.909 1.00 74.16 186 LEU A N 1
ATOM 1519 C CA . LEU A 1 186 ? -45.708 -38.561 15.005 1.00 76.20 186 LEU A CA 1
ATOM 1520 C C . LEU A 1 186 ? -44.836 -37.486 15.624 1.00 69.04 186 LEU A C 1
ATOM 1521 O O . LEU A 1 186 ? -44.763 -36.370 15.132 1.00 60.79 186 LEU A O 1
ATOM 1526 N N . GLN A 1 187 ? -44.194 -37.820 16.730 1.00 64.20 187 GLN A N 1
ATOM 1527 C CA . GLN A 1 187 ? -43.415 -36.837 17.444 1.00 64.35 187 GLN A CA 1
ATOM 1528 C C . GLN A 1 187 ? -41.963 -36.740 16.985 1.00 55.80 187 GLN A C 1
ATOM 1529 O O . GLN A 1 187 ? -41.268 -37.737 17.012 1.00 56.81 187 GLN A O 1
ATOM 1535 N N . PRO A 1 188 ? -41.499 -35.532 16.552 1.00 50.04 188 PRO A N 1
ATOM 1536 C CA . PRO A 1 188 ? -40.102 -35.501 16.186 1.00 46.97 188 PRO A CA 1
ATOM 1537 C C . PRO A 1 188 ? -39.158 -35.731 17.325 1.00 43.40 188 PRO A C 1
ATOM 1538 O O . PRO A 1 188 ? -39.470 -35.493 18.477 1.00 41.64 188 PRO A O 1
ATOM 1542 N N . PRO A 1 189 ? -37.975 -36.204 16.997 1.00 44.12 189 PRO A N 1
ATOM 1543 C CA . PRO A 1 189 ? -36.959 -36.314 18.014 1.00 46.80 189 PRO A CA 1
ATOM 1544 C C . PRO A 1 189 ? -36.496 -34.924 18.410 1.00 51.42 189 PRO A C 1
ATOM 1545 O O . PRO A 1 189 ? -36.655 -33.953 17.683 1.00 49.37 189 PRO A O 1
ATOM 1549 N N . PRO A 1 190 ? -35.895 -34.819 19.579 1.00 54.60 190 PRO A N 1
ATOM 1550 C CA . PRO A 1 190 ? -35.546 -33.456 19.948 1.00 51.82 190 PRO A CA 1
ATOM 1551 C C . PRO A 1 190 ? -34.321 -32.823 19.352 1.00 49.33 190 PRO A C 1
ATOM 1552 O O . PRO A 1 190 ? -33.428 -33.525 18.919 1.00 40.23 190 PRO A O 1
ATOM 1556 N N . ALA A 1 191 ? -34.303 -31.493 19.319 1.00 45.69 191 ALA A N 1
ATOM 1557 C CA . ALA A 1 191 ? -33.138 -30.785 18.915 1.00 39.32 191 ALA A CA 1
ATOM 1558 C C . ALA A 1 191 ? -32.050 -30.970 19.990 1.00 44.68 191 ALA A C 1
ATOM 1559 O O . ALA A 1 191 ? -32.351 -31.107 21.200 1.00 50.35 191 ALA A O 1
ATOM 1561 N N . ALA A 1 192 ? -30.801 -31.042 19.520 1.00 43.54 192 ALA A N 1
ATOM 1562 C CA . ALA A 1 192 ? -29.612 -30.879 20.343 1.00 43.09 192 ALA A CA 1
ATOM 1563 C C . ALA A 1 192 ? -29.677 -29.535 21.069 1.00 43.61 192 ALA A C 1
ATOM 1564 O O . ALA A 1 192 ? -29.910 -28.540 20.389 1.00 43.86 192 ALA A O 1
ATOM 1566 N N . HIS A 1 193 ? -29.501 -29.523 22.409 1.00 38.45 193 HIS A N 1
ATOM 1567 C CA . HIS A 1 193 ? -29.365 -28.281 23.211 1.00 36.43 193 HIS A CA 1
ATOM 1568 C C . HIS A 1 193 ? -28.084 -28.309 24.056 1.00 33.50 193 HIS A C 1
ATOM 1569 O O . HIS A 1 193 ? -27.677 -29.356 24.552 1.00 32.06 193 HIS A O 1
ATOM 1576 N N . PHE A 1 194 ? -27.480 -27.130 24.221 1.00 32.08 194 PHE A N 1
ATOM 1577 C CA . PHE A 1 194 ? -26.257 -26.927 24.945 1.00 30.54 194 PHE A CA 1
ATOM 1578 C C . PHE A 1 194 ? -26.375 -25.763 25.952 1.00 32.09 194 PHE A C 1
ATOM 1579 O O . PHE A 1 194 ? -26.769 -24.639 25.604 1.00 30.69 194 PHE A O 1
ATOM 1587 N N . LEU A 1 195 ? -26.000 -26.040 27.202 1.00 29.34 195 LEU A N 1
ATOM 1588 C CA . LEU A 1 195 ? -25.972 -25.027 28.192 1.00 28.80 195 LEU A CA 1
ATOM 1589 C C . LEU A 1 195 ? -24.775 -24.124 28.004 1.00 29.98 195 LEU A C 1
ATOM 1590 O O . LEU A 1 195 ? -23.648 -24.599 27.915 1.00 27.89 195 LEU A O 1
ATOM 1595 N N . PRO A 1 196 ? -25.006 -22.805 27.942 1.00 27.58 196 PRO A N 1
ATOM 1596 C CA . PRO A 1 196 ? -23.911 -21.871 27.867 1.00 27.46 196 PRO A CA 1
ATOM 1597 C C . PRO A 1 196 ? -22.850 -22.076 28.937 1.00 31.52 196 PRO A C 1
ATOM 1598 O O . PRO A 1 196 ? -23.182 -22.252 30.113 1.00 33.52 196 PRO A O 1
ATOM 1602 N N . ASP A 1 197 ? -21.579 -22.024 28.548 1.00 30.99 197 ASP A N 1
ATOM 1603 C CA . ASP A 1 197 ? -20.522 -22.022 29.537 1.00 29.96 197 ASP A CA 1
ATOM 1604 C C . ASP A 1 197 ? -20.162 -20.564 29.887 1.00 29.73 197 ASP A C 1
ATOM 1605 O O . ASP A 1 197 ? -20.899 -19.617 29.549 1.00 29.55 197 ASP A O 1
ATOM 1610 N N . ALA A 1 198 ? -19.052 -20.382 30.574 1.00 26.59 198 ALA A N 1
ATOM 1611 C CA . ALA A 1 198 ? -18.756 -19.109 31.195 1.00 29.01 198 ALA A CA 1
ATOM 1612 C C . ALA A 1 198 ? -18.472 -18.035 30.162 1.00 30.79 198 ALA A C 1
ATOM 1613 O O . ALA A 1 198 ? -18.908 -16.880 30.287 1.00 32.81 198 ALA A O 1
ATOM 1615 N N . ILE A 1 199 ? -17.707 -18.406 29.144 1.00 33.14 199 ILE A N 1
ATOM 1616 C CA . ILE A 1 199 ? -17.410 -17.486 28.044 1.00 31.07 199 ILE A CA 1
ATOM 1617 C C . ILE A 1 199 ? -18.709 -17.024 27.390 1.00 30.77 199 ILE A C 1
ATOM 1618 O O . ILE A 1 199 ? -18.954 -15.801 27.203 1.00 32.67 199 ILE A O 1
ATOM 1623 N N . THR A 1 200 ? -19.555 -17.997 27.097 1.00 28.89 200 THR A N 1
ATOM 1624 C CA . THR A 1 200 ? -20.824 -17.716 26.416 1.00 31.53 200 THR A CA 1
ATOM 1625 C C . THR A 1 200 ? -21.737 -16.830 27.246 1.00 31.31 200 THR A C 1
ATOM 1626 O O . THR A 1 200 ? -22.435 -15.943 26.696 1.00 32.00 200 THR A O 1
ATOM 1630 N N . GLN A 1 201 ? -21.731 -17.105 28.549 1.00 31.54 201 GLN A N 1
ATOM 1631 C CA . GLN A 1 201 ? -22.546 -16.400 29.519 1.00 33.27 201 GLN A CA 1
ATOM 1632 C C . GLN A 1 201 ? -22.115 -14.950 29.508 1.00 31.76 201 GLN A C 1
ATOM 1633 O O . GLN A 1 201 ? -22.964 -14.034 29.488 1.00 28.57 201 GLN A O 1
ATOM 1639 N N . THR A 1 202 ? -20.796 -14.737 29.467 1.00 29.93 202 THR A N 1
ATOM 1640 C CA . THR A 1 202 ? -20.252 -13.358 29.472 1.00 31.42 202 THR A CA 1
ATOM 1641 C C . THR A 1 202 ? -20.702 -12.588 28.233 1.00 32.96 202 THR A C 1
ATOM 1642 O O . THR A 1 202 ? -20.948 -11.388 28.295 1.00 38.95 202 THR A O 1
ATOM 1646 N N . VAL A 1 203 ? -20.767 -13.280 27.099 1.00 32.06 203 VAL A N 1
ATOM 1647 C CA . VAL A 1 203 ? -21.177 -12.670 25.817 1.00 29.12 203 VAL A CA 1
ATOM 1648 C C . VAL A 1 203 ? -22.661 -12.374 25.855 1.00 27.57 203 VAL A C 1
ATOM 1649 O O . VAL A 1 203 ? -23.092 -11.303 25.410 1.00 25.09 203 VAL A O 1
ATOM 1653 N N . ILE A 1 204 ? -23.451 -13.327 26.358 1.00 27.55 204 ILE A N 1
ATOM 1654 C CA . ILE A 1 204 ? -24.899 -13.057 26.602 1.00 30.32 204 ILE A CA 1
ATOM 1655 C C . ILE A 1 204 ? -25.106 -11.710 27.370 1.00 30.78 204 ILE A C 1
ATOM 1656 O O . ILE A 1 204 ? -25.930 -10.830 26.964 1.00 29.41 204 ILE A O 1
ATOM 1661 N N . GLU A 1 205 ? -24.325 -11.541 28.436 1.00 30.31 205 GLU A N 1
ATOM 1662 C CA . GLU A 1 205 ? -24.398 -10.328 29.246 1.00 32.34 205 GLU A CA 1
ATOM 1663 C C . GLU A 1 205 ? -23.982 -9.141 28.428 1.00 33.16 205 GLU A C 1
ATOM 1664 O O . GLU A 1 205 ? -24.672 -8.118 28.428 1.00 30.14 205 GLU A O 1
ATOM 1670 N N . THR A 1 206 ? -22.909 -9.298 27.657 1.00 34.74 206 THR A N 1
ATOM 1671 C CA . THR A 1 206 ? -22.465 -8.215 26.780 1.00 31.06 206 THR A CA 1
ATOM 1672 C C . THR A 1 206 ? -23.529 -7.825 25.777 1.00 33.26 206 THR A C 1
ATOM 1673 O O . THR A 1 206 ? -23.840 -6.638 25.622 1.00 37.90 206 THR A O 1
ATOM 1677 N N . VAL A 1 207 ? -24.159 -8.807 25.150 1.00 36.06 207 VAL A N 1
ATOM 1678 C CA . VAL A 1 207 ? -25.206 -8.508 24.118 1.00 34.93 207 VAL A CA 1
ATOM 1679 C C . VAL A 1 207 ? -26.408 -7.851 24.753 1.00 32.63 207 VAL A C 1
ATOM 1680 O O . VAL A 1 207 ? -26.945 -6.895 24.203 1.00 31.11 207 VAL A O 1
ATOM 1684 N N . ARG A 1 208 ? -26.783 -8.382 25.921 1.00 34.30 208 ARG A N 1
ATOM 1685 C CA . ARG A 1 208 ? -27.861 -7.842 26.747 1.00 36.37 208 ARG A CA 1
ATOM 1686 C C . ARG A 1 208 ? -27.739 -6.363 26.950 1.00 35.26 208 ARG A C 1
ATOM 1687 O O . ARG A 1 208 ? -28.745 -5.694 26.997 1.00 36.84 208 ARG A O 1
ATOM 1695 N N . SER A 1 209 ? -26.528 -5.847 27.067 1.00 36.39 209 SER A N 1
ATOM 1696 C CA . SER A 1 209 ? -26.357 -4.447 27.403 1.00 39.14 209 SER A CA 1
ATOM 1697 C C . SER A 1 209 ? -25.982 -3.572 26.238 1.00 38.31 209 SER A C 1
ATOM 1698 O O . SER A 1 209 ? -25.778 -2.393 26.428 1.00 39.76 209 SER A O 1
ATOM 1701 N N . LEU A 1 210 ? -25.982 -4.106 25.022 1.00 41.36 210 LEU A N 1
ATOM 1702 C CA . LEU A 1 210 ? -25.727 -3.288 23.836 1.00 42.88 210 LEU A CA 1
ATOM 1703 C C . LEU A 1 210 ? -26.818 -2.256 23.558 1.00 45.74 210 LEU A C 1
ATOM 1704 O O . LEU A 1 210 ? -27.989 -2.495 23.817 1.00 40.24 210 LEU A O 1
ATOM 1709 N N . GLU A 1 211 ? -26.448 -1.136 22.973 1.00 51.22 211 GLU A N 1
ATOM 1710 C CA . GLU A 1 211 ? -27.436 -0.135 22.635 1.00 59.53 211 GLU A CA 1
ATOM 1711 C C . GLU A 1 211 ? -27.943 -0.240 21.197 1.00 54.55 211 GLU A C 1
ATOM 1712 O O . GLU A 1 211 ? -28.804 0.523 20.794 1.00 56.89 211 GLU A O 1
ATOM 1714 N N . LEU A 1 212 ? -27.446 -1.205 20.444 1.00 52.52 212 LEU A N 1
ATOM 1715 C CA . LEU A 1 212 ? -27.879 -1.394 19.048 1.00 49.09 212 LEU A CA 1
ATOM 1716 C C . LEU A 1 212 ? -29.291 -1.964 18.946 1.00 44.06 212 LEU A C 1
ATOM 1717 O O . LEU A 1 212 ? -29.705 -2.818 19.762 1.00 39.46 212 LEU A O 1
ATOM 1722 N N . PRO A 1 213 ? -30.058 -1.465 17.971 1.00 40.33 213 PRO A N 1
ATOM 1723 C CA . PRO A 1 213 ? -31.320 -2.145 17.728 1.00 37.82 213 PRO A CA 1
ATOM 1724 C C . PRO A 1 213 ? -31.020 -3.592 17.290 1.00 33.09 213 PRO A C 1
ATOM 1725 O O . PRO A 1 213 ? -30.154 -3.809 16.481 1.00 32.48 213 PRO A O 1
ATOM 1729 N N . LEU A 1 214 ? -31.667 -4.569 17.900 1.00 30.74 214 LEU A N 1
ATOM 1730 C CA . LEU A 1 214 ? -31.424 -5.974 17.595 1.00 31.23 214 LEU A CA 1
ATOM 1731 C C . LEU A 1 214 ? -32.757 -6.710 17.559 1.00 32.49 214 LEU A C 1
ATOM 1732 O O . LEU A 1 214 ? -33.810 -6.118 17.759 1.00 30.48 214 LEU A O 1
ATOM 1737 N N . TYR A 1 215 ? -32.722 -8.015 17.322 1.00 32.35 215 TYR A N 1
ATOM 1738 C CA . TYR A 1 215 ? -33.943 -8.718 17.072 1.00 30.48 215 TYR A CA 1
ATOM 1739 C C . TYR A 1 215 ? -34.008 -9.941 17.921 1.00 27.48 215 TYR A C 1
ATOM 1740 O O . TYR A 1 215 ? -32.982 -10.532 18.179 1.00 28.36 215 TYR A O 1
ATOM 1749 N N . GLY A 1 216 ? -35.220 -10.311 18.326 1.00 27.11 216 GLY A N 1
ATOM 1750 C CA . GLY A 1 216 ? -35.516 -11.618 18.941 1.00 27.68 216 GLY A CA 1
ATOM 1751 C C . GLY A 1 216 ? -35.012 -11.845 20.377 1.00 29.86 216 GLY A C 1
ATOM 1752 O O . GLY A 1 216 ? -34.353 -10.979 20.979 1.00 30.24 216 GLY A O 1
ATOM 1753 N N . LYS A 1 217 ? -35.270 -13.036 20.900 1.00 28.05 217 LYS A N 1
ATOM 1754 C CA . LYS A 1 217 ? -34.920 -13.361 22.248 1.00 34.52 217 LYS A CA 1
ATOM 1755 C C . LYS A 1 217 ? -33.441 -13.714 22.368 1.00 37.01 217 LYS A C 1
ATOM 1756 O O . LYS A 1 217 ? -32.881 -14.479 21.567 1.00 35.59 217 LYS A O 1
ATOM 1762 N N . LEU A 1 218 ? -32.854 -13.149 23.425 1.00 38.03 218 LEU A N 1
ATOM 1763 C CA . LEU A 1 218 ? -31.492 -13.388 23.844 1.00 35.26 218 LEU A CA 1
ATOM 1764 C C . LEU A 1 218 ? -31.373 -14.743 24.456 1.00 33.28 218 LEU A C 1
ATOM 1765 O O . LEU A 1 218 ? -30.404 -15.402 24.202 1.00 35.15 218 LEU A O 1
ATOM 1770 N N . GLU A 1 219 ? -32.355 -15.144 25.270 1.00 34.05 219 GLU A N 1
ATOM 1771 C CA . GLU A 1 219 ? -32.324 -16.416 26.003 1.00 31.32 219 GLU A CA 1
ATOM 1772 C C . GLU A 1 219 ? -33.646 -17.093 25.921 1.00 29.86 219 GLU A C 1
ATOM 1773 O O . GLU A 1 219 ? -34.641 -16.403 25.813 1.00 32.02 219 GLU A O 1
ATOM 1779 N N . PRO A 1 220 ? -33.724 -18.415 26.040 1.00 32.25 220 PRO A N 1
ATOM 1780 C CA . PRO A 1 220 ? -32.596 -19.321 26.296 1.00 30.84 220 PRO A CA 1
ATOM 1781 C C . PRO A 1 220 ? -31.737 -19.506 25.043 1.00 30.98 220 PRO A C 1
ATOM 1782 O O . PRO A 1 220 ? -32.261 -19.624 23.943 1.00 32.43 220 PRO A O 1
ATOM 1786 N N . PHE A 1 221 ? -30.425 -19.511 25.219 1.00 30.87 221 PHE A N 1
ATOM 1787 C CA . PHE A 1 221 ? -29.496 -19.772 24.134 1.00 31.63 221 PHE A CA 1
ATOM 1788 C C . PHE A 1 221 ? -29.004 -21.194 24.293 1.00 32.66 221 PHE A C 1
ATOM 1789 O O . PHE A 1 221 ? -28.393 -21.524 25.278 1.00 29.93 221 PHE A O 1
ATOM 1797 N N . HIS A 1 222 ? -29.250 -22.032 23.305 1.00 32.83 222 HIS A N 1
ATOM 1798 C CA . HIS A 1 222 ? -28.924 -23.431 23.432 1.00 35.01 222 HIS A CA 1
ATOM 1799 C C . HIS A 1 222 ? -28.083 -23.939 22.295 1.00 32.07 222 HIS A C 1
ATOM 1800 O O . HIS A 1 222 ? -27.866 -25.124 22.145 1.00 27.05 222 HIS A O 1
ATOM 1807 N N . TRP A 1 223 ? -27.599 -23.028 21.491 1.00 30.31 223 TRP A N 1
ATOM 1808 C CA . TRP A 1 223 ? -26.835 -23.416 20.332 1.00 30.64 223 TRP A CA 1
ATOM 1809 C C . TRP A 1 223 ? -25.363 -23.900 20.543 1.00 30.04 223 TRP A C 1
ATOM 1810 O O . TRP A 1 223 ? -24.698 -23.384 21.405 1.00 27.01 223 TRP A O 1
ATOM 1821 N N . PRO A 1 224 ? -24.855 -24.911 19.757 1.00 30.84 224 PRO A N 1
ATOM 1822 C CA . PRO A 1 224 ? -23.420 -25.224 19.884 1.00 29.26 224 PRO A CA 1
ATOM 1823 C C . PRO A 1 224 ? -22.574 -24.022 19.505 1.00 28.17 224 PRO A C 1
ATOM 1824 O O . PRO A 1 224 ? -22.915 -23.350 18.502 1.00 27.87 224 PRO A O 1
ATOM 1828 N N . VAL A 1 225 ? -21.524 -23.739 20.294 1.00 27.26 225 VAL A N 1
ATOM 1829 C CA . VAL A 1 225 ? -20.570 -22.667 19.991 1.00 29.51 225 VAL A CA 1
ATOM 1830 C C . VAL A 1 225 ? -19.129 -23.067 19.795 1.00 30.34 225 VAL A C 1
ATOM 1831 O O . VAL A 1 225 ? -18.314 -22.231 19.457 1.00 32.16 225 VAL A O 1
ATOM 1835 N N . THR A 1 226 ? -18.816 -24.329 20.049 1.00 31.70 226 THR A N 1
ATOM 1836 C CA . THR A 1 226 ? -17.500 -24.869 19.832 1.00 31.93 226 THR A CA 1
ATOM 1837 C C . THR A 1 226 ? -17.544 -26.014 18.858 1.00 32.49 226 THR A C 1
ATOM 1838 O O . THR A 1 226 ? -18.569 -26.705 18.709 1.00 29.57 226 THR A O 1
ATOM 1842 N N . ARG A 1 227 ? -16.376 -26.252 18.265 1.00 31.94 227 ARG A N 1
ATOM 1843 C CA . ARG A 1 227 ? -16.213 -27.377 17.395 1.00 32.15 227 ARG A CA 1
ATOM 1844 C C . ARG A 1 227 ? -16.717 -28.691 18.013 1.00 30.66 227 ARG A C 1
ATOM 1845 O O . ARG A 1 227 ? -17.441 -29.499 17.400 1.00 28.40 227 ARG A O 1
ATOM 1853 N N . SER A 1 228 ? -16.324 -28.894 19.238 1.00 28.95 228 SER A N 1
ATOM 1854 C CA . SER A 1 228 ? -16.687 -30.102 19.938 1.00 31.25 228 SER A CA 1
ATOM 1855 C C . SER A 1 228 ? -18.205 -30.240 20.099 1.00 28.04 228 SER A C 1
ATOM 1856 O O . SER A 1 228 ? -18.750 -31.295 19.996 1.00 29.33 228 SER A O 1
ATOM 1859 N N . GLN A 1 229 ? -18.893 -29.146 20.343 1.00 29.74 229 GLN A N 1
ATOM 1860 C CA . GLN A 1 229 ? -20.365 -29.176 20.463 1.00 28.84 229 GLN A CA 1
ATOM 1861 C C . GLN A 1 229 ? -21.024 -29.380 19.110 1.00 27.68 229 GLN A C 1
ATOM 1862 O O . GLN A 1 229 ? -22.024 -30.081 18.977 1.00 28.80 229 GLN A O 1
ATOM 1868 N N . ALA A 1 230 ? -20.463 -28.724 18.110 1.00 27.18 230 ALA A N 1
ATOM 1869 C CA . ALA A 1 230 ? -20.925 -28.854 16.739 1.00 29.64 230 ALA A CA 1
ATOM 1870 C C . ALA A 1 230 ? -20.834 -30.312 16.251 1.00 27.78 230 ALA A C 1
ATOM 1871 O O . ALA A 1 230 ? -21.781 -30.815 15.664 1.00 25.20 230 ALA A O 1
ATOM 1873 N N . LEU A 1 231 ? -19.710 -30.969 16.557 1.00 29.12 231 LEU A N 1
ATOM 1874 C CA . LEU A 1 231 ? -19.512 -32.372 16.246 1.00 30.67 231 LEU A CA 1
ATOM 1875 C C . LEU A 1 231 ? -20.520 -33.230 17.008 1.00 33.75 231 LEU A C 1
ATOM 1876 O O . LEU A 1 231 ? -21.065 -34.194 16.453 1.00 33.73 231 LEU A O 1
ATOM 1881 N N . GLU A 1 232 ? -20.777 -32.877 18.273 1.00 30.99 232 GLU A N 1
ATOM 1882 C CA . GLU A 1 232 ? -21.817 -33.553 19.031 1.00 33.43 232 GLU A CA 1
ATOM 1883 C C . GLU A 1 232 ? -23.198 -33.410 18.409 1.00 32.24 232 GLU A C 1
ATOM 1884 O O . GLU A 1 232 ? -23.906 -34.414 18.266 1.00 28.94 232 GLU A O 1
ATOM 1890 N N . ALA A 1 233 ? -23.612 -32.166 18.135 1.00 28.47 233 ALA A N 1
ATOM 1891 C CA . ALA A 1 233 ? -24.872 -31.944 17.427 1.00 30.72 233 ALA A CA 1
ATOM 1892 C C . ALA A 1 233 ? -24.924 -32.829 16.193 1.00 29.98 233 ALA A C 1
ATOM 1893 O O . ALA A 1 233 ? -25.923 -33.498 15.958 1.00 28.12 233 ALA A O 1
ATOM 1895 N N . LEU A 1 234 ? -23.840 -32.836 15.418 1.00 32.19 234 LEU A N 1
ATOM 1896 C CA . LEU A 1 234 ? -23.829 -33.595 14.158 1.00 34.39 234 LEU A CA 1
ATOM 1897 C C . LEU A 1 234 ? -24.030 -35.093 14.419 1.00 32.37 234 LEU A C 1
ATOM 1898 O O . LEU A 1 234 ? -24.813 -35.743 13.710 1.00 34.35 234 LEU A O 1
ATOM 1903 N N . ASP A 1 235 ? -23.343 -35.607 15.431 1.00 32.39 235 ASP A N 1
ATOM 1904 C CA . ASP A 1 235 ? -23.377 -37.018 15.730 1.00 37.20 235 ASP A CA 1
ATOM 1905 C C . ASP A 1 235 ? -24.740 -37.461 16.221 1.00 35.26 235 ASP A C 1
ATOM 1906 O O . ASP A 1 235 ? -25.194 -38.581 15.940 1.00 34.73 235 ASP A O 1
ATOM 1911 N N . GLN A 1 236 ? -25.405 -36.570 16.930 1.00 35.29 236 GLN A N 1
ATOM 1912 C CA . GLN A 1 236 ? -26.720 -36.876 17.392 1.00 39.23 236 GLN A CA 1
ATOM 1913 C C . GLN A 1 236 ? -27.720 -36.891 16.230 1.00 37.78 236 GLN A C 1
ATOM 1914 O O . GLN A 1 236 ? -28.578 -37.777 16.162 1.00 35.90 236 GLN A O 1
ATOM 1920 N N . PHE A 1 237 ? -27.610 -35.929 15.325 1.00 31.76 237 PHE A N 1
ATOM 1921 C CA . PHE A 1 237 ? -28.441 -35.937 14.162 1.00 31.84 237 PHE A CA 1
ATOM 1922 C C . PHE A 1 237 ? -28.219 -37.265 13.422 1.00 30.68 237 PHE A C 1
ATOM 1923 O O . PHE A 1 237 ? -29.176 -37.920 12.981 1.00 31.50 237 PHE A O 1
ATOM 1931 N N . LEU A 1 238 ? -26.969 -37.651 13.282 1.00 30.02 238 LEU A N 1
ATOM 1932 C CA . LEU A 1 238 ? -26.665 -38.842 12.505 1.00 34.11 238 LEU A CA 1
ATOM 1933 C C . LEU A 1 238 ? -27.207 -40.159 13.122 1.00 33.51 238 LEU A C 1
ATOM 1934 O O . LEU A 1 238 ? -27.612 -41.063 12.391 1.00 33.99 238 LEU A O 1
ATOM 1939 N N . THR A 1 239 ? -27.248 -40.240 14.444 1.00 36.54 239 THR A N 1
ATOM 1940 C CA . THR A 1 239 ? -27.584 -41.477 15.134 1.00 39.46 239 THR A CA 1
ATOM 1941 C C . THR A 1 239 ? -29.052 -41.547 15.442 1.00 38.18 239 THR A C 1
ATOM 1942 O O . THR A 1 239 ? -29.575 -42.625 15.560 1.00 39.36 239 THR A O 1
ATOM 1946 N N . VAL A 1 240 ? -29.728 -40.405 15.559 1.00 39.50 240 VAL A N 1
ATOM 1947 C CA . VAL A 1 240 ? -31.151 -40.357 15.926 1.00 37.33 240 VAL A CA 1
ATOM 1948 C C . VAL A 1 240 ? -32.011 -39.966 14.716 1.00 37.73 240 VAL A C 1
ATOM 1949 O O . VAL A 1 240 ? -32.891 -40.724 14.334 1.00 37.51 240 VAL A O 1
ATOM 1953 N N . LYS A 1 241 ? -31.758 -38.819 14.085 1.00 38.28 241 LYS A N 1
ATOM 1954 C CA . LYS A 1 241 ? -32.707 -38.282 13.099 1.00 39.72 241 LYS A CA 1
ATOM 1955 C C . LYS A 1 241 ? -32.444 -38.659 11.646 1.00 35.06 241 LYS A C 1
ATOM 1956 O O . LYS A 1 241 ? -33.380 -38.712 10.853 1.00 33.29 241 LYS A O 1
ATOM 1962 N N . LEU A 1 242 ? -31.198 -38.907 11.275 1.00 34.44 242 LEU A N 1
ATOM 1963 C CA . LEU A 1 242 ? -30.909 -39.115 9.864 1.00 37.98 242 LEU A CA 1
ATOM 1964 C C . LEU A 1 242 ? -31.824 -40.207 9.270 1.00 36.86 242 LEU A C 1
ATOM 1965 O O . LEU A 1 242 ? -32.239 -40.100 8.113 1.00 37.70 242 LEU A O 1
ATOM 1970 N N . LYS A 1 243 ? -32.217 -41.189 10.059 1.00 37.64 243 LYS A N 1
ATOM 1971 C CA . LYS A 1 243 ? -33.074 -42.261 9.581 1.00 41.19 243 LYS A CA 1
ATOM 1972 C C . LYS A 1 243 ? -34.433 -41.888 9.056 1.00 41.07 243 LYS A C 1
ATOM 1973 O O . LYS A 1 243 ? -35.038 -42.679 8.396 1.00 37.16 243 LYS A O 1
ATOM 1979 N N . THR A 1 244 ? -34.914 -40.693 9.360 1.00 41.93 244 THR A N 1
ATOM 1980 C CA . THR A 1 244 ? -36.200 -40.221 8.875 1.00 43.46 244 THR A CA 1
ATOM 1981 C C . THR A 1 244 ? -36.117 -38.779 8.368 1.00 39.13 244 THR A C 1
ATOM 1982 O O . THR A 1 244 ? -37.102 -38.071 8.378 1.00 35.47 244 THR A O 1
ATOM 1986 N N . PHE A 1 245 ? -34.944 -38.355 7.922 1.00 38.33 245 PHE A N 1
ATOM 1987 C CA . PHE A 1 245 ? -34.756 -37.006 7.406 1.00 35.31 245 PHE A CA 1
ATOM 1988 C C . PHE A 1 245 ? -35.452 -36.927 6.091 1.00 35.79 245 PHE A C 1
ATOM 1989 O O . PHE A 1 245 ? -36.119 -35.955 5.799 1.00 35.35 245 PHE A O 1
ATOM 1997 N N . GLY A 1 246 ? -35.313 -37.980 5.310 1.00 41.24 246 GLY A N 1
ATOM 1998 C CA . GLY A 1 246 ? -35.887 -38.003 3.961 1.00 39.88 246 GLY A CA 1
ATOM 1999 C C . GLY A 1 246 ? -37.394 -37.762 3.938 1.00 40.28 246 GLY A C 1
ATOM 2000 O O . GLY A 1 246 ? -37.833 -36.756 3.387 1.00 40.18 246 GLY A O 1
ATOM 2001 N N . PRO A 1 247 ? -38.182 -38.679 4.558 1.00 38.48 247 PRO A N 1
ATOM 2002 C CA . PRO A 1 247 ? -39.616 -38.722 4.352 1.00 38.08 247 PRO A CA 1
ATOM 2003 C C . PRO A 1 247 ? -40.320 -37.391 4.621 1.00 40.44 247 PRO A C 1
ATOM 2004 O O . PRO A 1 247 ? -41.161 -36.941 3.784 1.00 35.51 247 PRO A O 1
ATOM 2008 N N . TYR A 1 248 ? -39.946 -36.765 5.745 1.00 36.73 248 TYR A N 1
ATOM 2009 C CA . TYR A 1 248 ? -40.625 -35.564 6.214 1.00 42.01 248 TYR A CA 1
ATOM 2010 C C . TYR A 1 248 ? -39.793 -34.317 5.933 1.00 39.97 248 TYR A C 1
ATOM 2011 O O . TYR A 1 248 ? -39.987 -33.271 6.555 1.00 40.29 248 TYR A O 1
ATOM 2020 N N . GLN A 1 249 ? -38.920 -34.393 4.937 1.00 39.39 249 GLN A N 1
ATOM 2021 C CA . GLN A 1 249 ? -38.071 -33.244 4.566 1.00 41.61 249 GLN A CA 1
ATOM 2022 C C . GLN A 1 249 ? -38.846 -31.944 4.371 1.00 39.99 249 GLN A C 1
ATOM 2023 O O . GLN A 1 249 ? -38.439 -30.899 4.876 1.00 38.49 249 GLN A O 1
ATOM 2029 N N . ASP A 1 250 ? -39.961 -32.025 3.643 1.00 37.85 250 ASP A N 1
ATOM 2030 C CA . ASP A 1 250 ? -40.800 -30.863 3.335 1.00 36.96 250 ASP A CA 1
ATOM 2031 C C . ASP A 1 250 ? -42.043 -30.722 4.213 1.00 35.74 250 ASP A C 1
ATOM 2032 O O . ASP A 1 250 ? -42.963 -29.965 3.875 1.00 38.98 250 ASP A O 1
ATOM 2037 N N . ALA A 1 251 ? -42.095 -31.436 5.332 1.00 33.33 251 ALA A N 1
ATOM 2038 C CA . ALA A 1 251 ? -43.292 -31.429 6.184 1.00 33.65 251 ALA A CA 1
ATOM 2039 C C . ALA A 1 251 ? -43.243 -30.285 7.165 1.00 33.42 251 ALA A C 1
ATOM 2040 O O . ALA A 1 251 ? -42.181 -29.969 7.668 1.00 37.74 251 ALA A O 1
ATOM 2042 N N . MET A 1 252 ? -44.392 -29.703 7.487 1.00 33.88 252 MET A N 1
ATOM 2043 C CA . MET A 1 252 ? -44.470 -28.666 8.498 1.00 33.56 252 MET A CA 1
ATOM 2044 C C . MET A 1 252 ? -45.529 -29.044 9.492 1.00 32.41 252 MET A C 1
ATOM 2045 O O . MET A 1 252 ? -46.618 -29.494 9.122 1.00 31.23 252 MET A O 1
ATOM 2050 N N . VAL A 1 253 ? -45.208 -28.885 10.759 1.00 32.77 253 VAL A N 1
ATOM 2051 C CA . VAL A 1 253 ? -46.145 -29.237 11.829 1.00 34.08 253 VAL A CA 1
ATOM 2052 C C . VAL A 1 253 ? -46.191 -28.122 12.852 1.00 34.47 253 VAL A C 1
ATOM 2053 O O . VAL A 1 253 ? -45.159 -27.710 13.384 1.00 41.00 253 VAL A O 1
ATOM 2057 N N . SER A 1 254 ? -47.402 -27.673 13.133 1.00 35.88 254 SER A N 1
ATOM 2058 C CA . SER A 1 254 ? -47.685 -26.754 14.233 1.00 38.12 254 SER A CA 1
ATOM 2059 C C . SER A 1 254 ? -47.050 -27.177 15.580 1.00 35.61 254 SER A C 1
ATOM 2060 O O . SER A 1 254 ? -47.222 -28.311 16.043 1.00 34.17 254 SER A O 1
ATOM 2063 N N . GLY A 1 255 ? -46.336 -26.250 16.209 1.00 36.06 255 GLY A N 1
ATOM 2064 C CA . GLY A 1 255 ? -45.617 -26.531 17.445 1.00 37.69 255 GLY A CA 1
ATOM 2065 C C . GLY A 1 255 ? -44.270 -27.222 17.295 1.00 38.37 255 GLY A C 1
ATOM 2066 O O . GLY A 1 255 ? -43.600 -27.519 18.294 1.00 35.82 255 GLY A O 1
ATOM 2067 N N . GLN A 1 256 ? -43.836 -27.484 16.067 1.00 37.21 256 GLN A N 1
ATOM 2068 C CA . GLN A 1 256 ? -42.637 -28.288 15.890 1.00 36.17 256 GLN A CA 1
ATOM 2069 C C . GLN A 1 256 ? -41.604 -27.514 15.098 1.00 35.78 256 GLN A C 1
ATOM 2070 O O . GLN A 1 256 ? -41.646 -27.447 13.849 1.00 34.42 256 GLN A O 1
ATOM 2076 N N . ALA A 1 257 ? -40.673 -26.923 15.838 1.00 32.47 257 ALA A N 1
ATOM 2077 C CA . ALA A 1 257 ? -39.711 -25.991 15.229 1.00 35.88 257 ALA A CA 1
ATOM 2078 C C . ALA A 1 257 ? -38.587 -26.664 14.388 1.00 35.18 257 ALA A C 1
ATOM 2079 O O . ALA A 1 257 ? -38.108 -26.077 13.449 1.00 33.26 257 ALA A O 1
ATOM 2081 N N . THR A 1 258 ? -38.209 -27.896 14.725 1.00 34.97 258 THR A N 1
ATOM 2082 C CA . THR A 1 258 ? -36.978 -28.473 14.258 1.00 34.23 258 THR A CA 1
ATOM 2083 C C . THR A 1 258 ? -37.141 -29.780 13.555 1.00 35.83 258 THR A C 1
ATOM 2084 O O . THR A 1 258 ? -36.358 -30.063 12.649 1.00 39.59 258 THR A O 1
ATOM 2088 N N . MET A 1 259 ? -38.124 -30.597 13.947 1.00 36.83 259 MET A N 1
ATOM 2089 C CA . MET A 1 259 ? -38.534 -31.770 13.144 1.00 37.98 259 MET A CA 1
ATOM 2090 C C . MET A 1 259 ? -37.334 -32.723 13.056 1.00 38.61 259 MET A C 1
ATOM 2091 O O . MET A 1 259 ? -36.622 -32.901 14.061 1.00 35.27 259 MET A O 1
ATOM 2096 N N . TRP A 1 260 ? -37.051 -33.295 11.879 1.00 38.48 260 TRP A N 1
ATOM 2097 C CA . TRP A 1 260 ? -35.884 -34.189 11.739 1.00 39.04 260 TRP A CA 1
ATOM 2098 C C . TRP A 1 260 ? -34.663 -33.515 11.061 1.00 37.63 260 TRP A C 1
ATOM 2099 O O . TRP A 1 260 ? -33.781 -34.219 10.562 1.00 35.69 260 TRP A O 1
ATOM 2110 N N . HIS A 1 261 ? -34.607 -32.180 11.105 1.00 35.29 261 HIS A N 1
ATOM 2111 C CA . HIS A 1 261 ? -33.473 -31.398 10.614 1.00 33.50 261 HIS A CA 1
ATOM 2112 C C . HIS A 1 261 ? -32.275 -31.396 11.624 1.00 32.22 261 HIS A C 1
ATOM 2113 O O . HIS A 1 261 ? -32.463 -31.673 12.830 1.00 30.53 261 HIS A O 1
ATOM 2120 N N . SER A 1 262 ? -31.065 -31.140 11.076 1.00 29.58 262 SER A N 1
ATOM 2121 C CA . SER A 1 262 ? -29.753 -31.338 11.738 1.00 29.47 262 SER A CA 1
ATOM 2122 C C . SER A 1 262 ? -29.331 -30.129 12.564 1.00 32.69 262 SER A C 1
ATOM 2123 O O . SER A 1 262 ? -28.564 -30.251 13.536 1.00 29.21 262 SER A O 1
ATOM 2126 N N . LEU A 1 263 ? -29.780 -28.954 12.105 1.00 33.23 263 LEU A N 1
ATOM 2127 C CA . LEU A 1 263 ? -29.491 -27.676 12.744 1.00 35.56 263 LEU A CA 1
ATOM 2128 C C . LEU A 1 263 ? -28.000 -27.340 12.866 1.00 33.81 263 LEU A C 1
ATOM 2129 O O . LEU A 1 263 ? -27.572 -26.691 13.839 1.00 34.18 263 LEU A O 1
ATOM 2134 N N . ILE A 1 264 ? -27.221 -27.814 11.904 1.00 32.38 264 ILE A N 1
ATOM 2135 C CA . ILE A 1 264 ? -25.760 -27.568 11.899 1.00 32.47 264 ILE A CA 1
ATOM 2136 C C . ILE A 1 264 ? -25.346 -26.390 11.056 1.00 28.56 264 ILE A C 1
ATOM 2137 O O . ILE A 1 264 ? -24.189 -26.019 11.123 1.00 29.86 264 ILE A O 1
ATOM 2142 N N . ALA A 1 265 ? -26.268 -25.796 10.288 1.00 30.36 265 ALA A N 1
ATOM 2143 C CA . ALA A 1 265 ? -25.887 -24.733 9.321 1.00 29.53 265 ALA A CA 1
ATOM 2144 C C . ALA A 1 265 ? -25.240 -23.542 10.030 1.00 28.52 265 ALA A C 1
ATOM 2145 O O . ALA A 1 265 ? -24.273 -23.024 9.546 1.00 30.39 265 ALA A O 1
ATOM 2147 N N . PRO A 1 266 ? -25.727 -23.140 11.195 1.00 27.29 266 PRO A N 1
ATOM 2148 C CA . PRO A 1 266 ? -24.995 -22.017 11.765 1.00 27.91 266 PRO A CA 1
ATOM 2149 C C . PRO A 1 266 ? -23.512 -22.379 12.118 1.00 30.11 266 PRO A C 1
ATOM 2150 O O . PRO A 1 266 ? -22.600 -21.521 12.026 1.00 30.38 266 PRO A O 1
ATOM 2154 N N . ALA A 1 267 ? -23.278 -23.637 12.490 1.00 30.25 267 ALA A N 1
ATOM 2155 C CA . ALA A 1 267 ? -21.956 -24.097 12.890 1.00 29.15 267 ALA A CA 1
ATOM 2156 C C . ALA A 1 267 ? -21.075 -24.265 11.672 1.00 29.38 267 ALA A C 1
ATOM 2157 O O . ALA A 1 267 ? -19.915 -23.809 11.661 1.00 30.03 267 ALA A O 1
ATOM 2159 N N . LEU A 1 268 ? -21.593 -24.954 10.662 1.00 27.92 268 LEU A N 1
ATOM 2160 C CA . LEU A 1 268 ? -20.932 -24.985 9.322 1.00 28.87 268 LEU A CA 1
ATOM 2161 C C . LEU A 1 268 ? -20.537 -23.603 8.799 1.00 26.41 268 LEU A C 1
ATOM 2162 O O . LEU A 1 268 ? -19.460 -23.375 8.339 1.00 24.76 268 LEU A O 1
ATOM 2167 N N . ASN A 1 269 ? -21.455 -22.672 8.887 1.00 25.89 269 ASN A N 1
ATOM 2168 C CA . ASN A 1 269 ? -21.236 -21.372 8.322 1.00 27.16 269 ASN A CA 1
ATOM 2169 C C . ASN A 1 269 ? -20.286 -20.446 9.089 1.00 27.21 269 ASN A C 1
ATOM 2170 O O . ASN A 1 269 ? -19.875 -19.391 8.547 1.00 27.07 269 ASN A O 1
ATOM 2175 N N . LEU A 1 270 ? -20.000 -20.791 10.351 1.00 28.37 270 LEU A N 1
ATOM 2176 C CA . LEU A 1 270 ? -18.888 -20.180 11.111 1.00 29.58 270 LEU A CA 1
ATOM 2177 C C . LEU A 1 270 ? -17.495 -20.779 10.852 1.00 29.41 270 LEU A C 1
ATOM 2178 O O . LEU A 1 270 ? -16.482 -20.202 11.240 1.00 27.86 270 LEU A O 1
ATOM 2183 N N . GLY A 1 271 ? -17.470 -21.979 10.288 1.00 29.13 271 GLY A N 1
ATOM 2184 C CA . GLY A 1 271 ? -16.245 -22.711 10.040 1.00 27.91 271 GLY A CA 1
ATOM 2185 C C . GLY A 1 271 ? -15.989 -23.797 11.038 1.00 28.05 271 GLY A C 1
ATOM 2186 O O . GLY A 1 271 ? -15.003 -24.537 10.921 1.00 28.93 271 GLY A O 1
ATOM 2187 N N . LEU A 1 272 ? -16.839 -23.944 12.037 1.00 27.79 272 LEU A N 1
ATOM 2188 C CA . LEU A 1 272 ? -16.554 -24.946 13.083 1.00 30.35 272 LEU A CA 1
ATOM 2189 C C . LEU A 1 272 ? -16.658 -26.393 12.590 1.00 32.14 272 LEU A C 1
ATOM 2190 O O . LEU A 1 272 ? -16.187 -27.314 13.248 1.00 35.29 272 LEU A O 1
ATOM 2195 N N . LEU A 1 273 ? -17.346 -26.585 11.482 1.00 29.47 273 LEU A N 1
ATOM 2196 C CA . LEU A 1 273 ? -17.396 -27.840 10.800 1.00 33.46 273 LEU A CA 1
ATOM 2197 C C . LEU A 1 273 ? -16.996 -27.581 9.345 1.00 34.68 273 LEU A C 1
ATOM 2198 O O . LEU A 1 273 ? -17.161 -26.459 8.796 1.00 33.64 273 LEU A O 1
ATOM 2203 N N . HIS A 1 274 ? -16.479 -28.611 8.712 1.00 32.71 274 HIS A N 1
ATOM 2204 C CA . HIS A 1 274 ? -16.138 -28.517 7.324 1.00 32.90 274 HIS A CA 1
ATOM 2205 C C . HIS A 1 274 ? -17.129 -29.366 6.568 1.00 31.78 274 HIS A C 1
ATOM 2206 O O . HIS A 1 274 ? -17.440 -30.456 6.976 1.00 30.17 274 HIS A O 1
ATOM 2213 N N . PRO A 1 275 ? -17.630 -28.849 5.453 1.00 29.74 275 PRO A N 1
ATOM 2214 C CA . PRO A 1 275 ? -18.574 -29.580 4.635 1.00 25.62 275 PRO A CA 1
ATOM 2215 C C . PRO A 1 275 ? -18.174 -31.021 4.245 1.00 27.41 275 PRO A C 1
ATOM 2216 O O . PRO A 1 275 ? -19.024 -31.869 4.261 1.00 27.21 275 PRO A O 1
ATOM 2220 N N . LEU A 1 276 ? -16.911 -31.281 3.948 1.00 28.04 276 LEU A N 1
ATOM 2221 C CA . LEU A 1 276 ? -16.467 -32.629 3.601 1.00 32.74 276 LEU A CA 1
ATOM 2222 C C . LEU A 1 276 ? -16.575 -33.593 4.744 1.00 30.64 276 LEU A C 1
ATOM 2223 O O . LEU A 1 276 ? -17.042 -34.692 4.569 1.00 29.96 276 LEU A O 1
ATOM 2228 N N . GLU A 1 277 ? -16.167 -33.161 5.912 1.00 29.14 277 GLU A N 1
ATOM 2229 C CA . GLU A 1 277 ? -16.252 -33.999 7.069 1.00 31.08 277 GLU A CA 1
ATOM 2230 C C . GLU A 1 277 ? -17.686 -34.358 7.323 1.00 29.92 277 GLU A C 1
ATOM 2231 O O . GLU A 1 277 ? -17.980 -35.487 7.632 1.00 32.88 277 GLU A O 1
ATOM 2237 N N . VAL A 1 278 ? -18.573 -33.395 7.143 1.00 28.31 278 VAL A N 1
ATOM 2238 C CA . VAL A 1 278 ? -19.999 -33.652 7.340 1.00 28.79 278 VAL A CA 1
ATOM 2239 C C . VAL A 1 278 ? -20.497 -34.728 6.401 1.00 29.57 278 VAL A C 1
ATOM 2240 O O . VAL A 1 278 ? -21.197 -35.649 6.824 1.00 29.74 278 VAL A O 1
ATOM 2244 N N . ILE A 1 279 ? -20.090 -34.613 5.133 1.00 31.30 279 ILE A N 1
ATOM 2245 C CA . ILE A 1 279 ? -20.430 -35.594 4.108 1.00 29.63 279 ILE A CA 1
ATOM 2246 C C . ILE A 1 279 ? -19.819 -36.993 4.395 1.00 29.45 279 ILE A C 1
ATOM 2247 O O . ILE A 1 279 ? -20.499 -38.006 4.253 1.00 28.98 279 ILE A O 1
ATOM 2252 N N . ARG A 1 280 ? -18.562 -37.056 4.785 1.00 29.06 280 ARG A N 1
ATOM 2253 C CA . ARG A 1 280 ? -17.902 -38.329 5.058 1.00 29.74 280 ARG A CA 1
ATOM 2254 C C . ARG A 1 280 ? -18.518 -39.026 6.234 1.00 30.02 280 ARG A C 1
ATOM 2255 O O . ARG A 1 280 ? -18.737 -40.211 6.189 1.00 31.10 280 ARG A O 1
ATOM 2263 N N . GLN A 1 281 ? -18.806 -38.290 7.285 1.00 29.06 281 GLN A N 1
ATOM 2264 C CA . GLN A 1 281 ? -19.526 -38.886 8.407 1.00 31.99 281 GLN A CA 1
ATOM 2265 C C . GLN A 1 2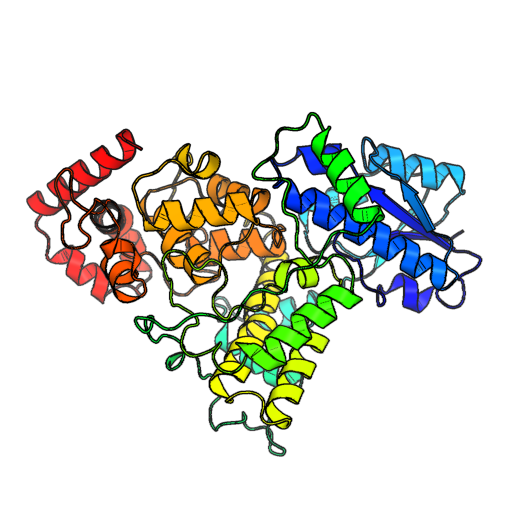81 ? -20.896 -39.383 7.999 1.00 33.92 281 GLN A C 1
ATOM 2266 O O . GLN A 1 281 ? -21.308 -40.464 8.411 1.00 39.79 281 GLN A O 1
ATOM 2272 N N . THR A 1 282 ? -21.602 -38.676 7.144 1.00 31.06 282 THR A N 1
ATOM 2273 C CA . THR A 1 282 ? -22.931 -39.086 6.711 1.00 30.26 282 THR A CA 1
ATOM 2274 C C . THR A 1 282 ? -22.877 -40.390 5.931 1.00 30.66 282 THR A C 1
ATOM 2275 O O . THR A 1 282 ? -23.757 -41.218 6.038 1.00 30.84 282 THR A O 1
ATOM 2279 N N . GLU A 1 283 ? -21.814 -40.591 5.187 1.00 34.04 283 GLU A N 1
ATOM 2280 C CA . GLU A 1 283 ? -21.632 -41.816 4.441 1.00 37.12 283 GLU A CA 1
ATOM 2281 C C . GLU A 1 283 ? -21.291 -42.942 5.367 1.00 38.10 283 GLU A C 1
ATOM 2282 O O . GLU A 1 283 ? -21.742 -44.046 5.188 1.00 35.49 283 GLU A O 1
ATOM 2288 N N . GLN A 1 284 ? -20.456 -42.665 6.345 1.00 38.60 284 GLN A N 1
ATOM 2289 C CA . GLN A 1 284 ? -20.054 -43.672 7.286 1.00 40.34 284 GLN A CA 1
ATOM 2290 C C . GLN A 1 284 ? -21.277 -44.139 8.020 1.00 37.06 284 GLN A C 1
ATOM 2291 O O . GLN A 1 284 ? -21.442 -45.315 8.255 1.00 32.56 284 GLN A O 1
ATOM 2297 N N . ALA A 1 285 ? -22.131 -43.205 8.387 1.00 32.44 285 ALA A N 1
ATOM 2298 C CA . ALA A 1 285 ? -23.363 -43.547 9.014 1.00 32.65 285 ALA A CA 1
ATOM 2299 C C . ALA A 1 285 ? -24.165 -44.544 8.176 1.00 34.48 285 ALA A C 1
ATOM 2300 O O . ALA A 1 285 ? -24.647 -45.553 8.727 1.00 31.98 285 ALA A O 1
ATOM 2302 N N . PHE A 1 286 ? -24.279 -44.292 6.857 1.00 34.05 286 PHE A N 1
ATOM 2303 C CA . PHE A 1 286 ? -24.922 -45.240 5.966 1.00 32.30 286 PHE A CA 1
ATOM 2304 C C . PHE A 1 286 ? -24.242 -46.617 5.992 1.00 37.03 286 PHE A C 1
ATOM 2305 O O . PHE A 1 286 ? -24.934 -47.645 6.031 1.00 34.47 286 PHE A O 1
ATOM 2313 N N . HIS A 1 287 ? -22.903 -46.651 5.949 1.00 35.74 287 HIS A N 1
ATOM 2314 C CA . HIS A 1 287 ? -22.207 -47.938 5.997 1.00 38.69 287 HIS A CA 1
ATOM 2315 C C . HIS A 1 287 ? -22.243 -48.568 7.380 1.00 42.29 287 HIS A C 1
ATOM 2316 O O . HIS A 1 287 ? -21.967 -49.751 7.456 1.00 47.97 287 HIS A O 1
ATOM 2323 N N . ASN A 1 288 ? -22.600 -47.822 8.440 1.00 39.35 288 ASN A N 1
ATOM 2324 C CA . ASN A 1 288 ? -22.927 -48.430 9.735 1.00 47.05 288 ASN A CA 1
ATOM 2325 C C . ASN A 1 288 ? -24.423 -48.719 9.919 1.00 48.08 288 ASN A C 1
ATOM 2326 O O . ASN A 1 288 ? -24.893 -48.797 11.032 1.00 55.13 288 ASN A O 1
ATOM 2331 N N . ASN A 1 289 ? -25.184 -48.910 8.852 1.00 48.19 289 ASN A N 1
ATOM 2332 C CA . ASN A 1 289 ? -26.628 -49.182 8.989 1.00 51.77 289 ASN A CA 1
ATOM 2333 C C . ASN A 1 289 ? -27.395 -48.224 9.899 1.00 46.44 289 ASN A C 1
ATOM 2334 O O . ASN A 1 289 ? -28.257 -48.650 10.619 1.00 47.38 289 ASN A O 1
ATOM 2339 N N . GLN A 1 290 ? -27.117 -46.927 9.820 1.00 41.95 290 GLN A N 1
ATOM 2340 C CA . GLN A 1 290 ? -27.858 -45.965 10.604 1.00 39.70 290 GLN A CA 1
ATOM 2341 C C . GLN A 1 290 ? -29.027 -45.311 9.907 1.00 39.92 290 GLN A C 1
ATOM 2342 O O . GLN A 1 290 ? -29.846 -44.723 10.574 1.00 42.94 290 GLN A O 1
ATOM 2348 N N . ALA A 1 291 ? -29.146 -45.414 8.588 1.00 40.83 291 ALA A N 1
ATOM 2349 C CA . ALA A 1 291 ? -30.238 -44.711 7.878 1.00 39.59 291 ALA A CA 1
ATOM 2350 C C . ALA A 1 291 ? -30.402 -45.276 6.497 1.00 36.68 291 ALA A C 1
ATOM 2351 O O . ALA A 1 291 ? -29.429 -45.733 5.936 1.00 35.07 291 ALA A O 1
ATOM 2353 N N . PRO A 1 292 ? -31.610 -45.212 5.917 1.00 41.14 292 PRO A N 1
ATOM 2354 C CA . PRO A 1 292 ? -31.763 -45.623 4.521 1.00 38.70 292 PRO A CA 1
ATOM 2355 C C . PRO A 1 292 ? -31.061 -44.645 3.579 1.00 43.45 292 PRO A C 1
ATOM 2356 O O . PRO A 1 292 ? -30.912 -43.420 3.889 1.00 40.45 292 PRO A O 1
ATOM 2360 N N . ILE A 1 293 ? -30.633 -45.199 2.449 1.00 37.84 293 ILE A N 1
ATOM 2361 C CA . ILE A 1 293 ? -29.967 -44.445 1.441 1.00 35.90 293 ILE A CA 1
ATOM 2362 C C . ILE A 1 293 ? -30.750 -43.182 0.982 1.00 34.06 293 ILE A C 1
ATOM 2363 O O . ILE A 1 293 ? -30.134 -42.160 0.650 1.00 33.57 293 ILE A O 1
ATOM 2368 N N . ALA A 1 294 ? -32.073 -43.228 0.956 1.00 29.81 294 ALA A N 1
ATOM 2369 C CA . ALA A 1 294 ? -32.812 -42.058 0.458 1.00 33.08 294 ALA A CA 1
ATOM 2370 C C . ALA A 1 294 ? -32.594 -40.828 1.343 1.00 33.56 294 ALA A C 1
ATOM 2371 O O . ALA A 1 294 ? -32.413 -39.726 0.839 1.00 34.89 294 ALA A O 1
ATOM 2373 N N . SER A 1 295 ? -32.610 -41.044 2.656 1.00 35.41 295 SER A N 1
ATOM 2374 C CA . SER A 1 295 ? -32.359 -40.002 3.654 1.00 34.45 295 SER A CA 1
ATOM 2375 C C . SER A 1 295 ? -30.877 -39.651 3.648 1.00 36.28 295 SER A C 1
ATOM 2376 O O . SER A 1 295 ? -30.512 -38.462 3.789 1.00 36.79 295 SER A O 1
ATOM 2379 N N . VAL A 1 296 ? -30.027 -40.666 3.436 1.00 31.84 296 VAL A N 1
ATOM 2380 C CA . VAL A 1 296 ? -28.595 -40.433 3.437 1.00 31.47 296 VAL A CA 1
ATOM 2381 C C . VAL A 1 296 ? -28.253 -39.535 2.281 1.00 30.71 296 VAL A C 1
ATOM 2382 O O . VAL A 1 296 ? -27.593 -38.493 2.457 1.00 30.49 296 VAL A O 1
ATOM 2386 N N . GLU A 1 297 ? -28.725 -39.916 1.111 1.00 29.88 297 GLU A N 1
ATOM 2387 C CA . GLU A 1 297 ? -28.394 -39.148 -0.075 1.00 32.89 297 GLU A CA 1
A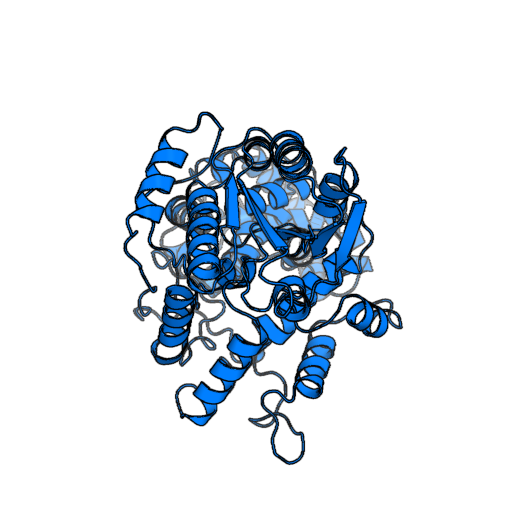TOM 2388 C C . GLU A 1 297 ? -29.058 -37.786 0.011 1.00 32.16 297 GLU A C 1
ATOM 2389 O O . GLU A 1 297 ? -28.503 -36.798 -0.441 1.00 34.96 297 GLU A O 1
ATOM 2395 N N . GLY A 1 298 ? -30.239 -37.770 0.603 1.00 30.38 298 GLY A N 1
ATOM 2396 C CA . GLY A 1 298 ? -31.017 -36.563 0.772 1.00 31.78 298 GLY A CA 1
ATOM 2397 C C . GLY A 1 298 ? -30.254 -35.511 1.521 1.00 31.18 298 GLY A C 1
ATOM 2398 O O . GLY A 1 298 ? -30.174 -34.381 1.083 1.00 29.92 298 GLY A O 1
ATOM 2399 N N . PHE A 1 299 ? -29.701 -35.911 2.652 1.00 30.01 299 PHE A N 1
ATOM 2400 C CA . PHE A 1 299 ? -28.896 -35.027 3.470 1.00 31.89 299 PHE A CA 1
ATOM 2401 C C . PHE A 1 299 ? -27.644 -34.510 2.735 1.00 31.36 299 PHE A C 1
ATOM 2402 O O . PHE A 1 299 ? -27.397 -33.301 2.635 1.00 30.17 299 PHE A O 1
ATOM 2410 N N . ILE A 1 300 ? -26.880 -35.448 2.216 1.00 30.07 300 ILE A N 1
ATOM 2411 C CA . ILE A 1 300 ? -25.675 -35.122 1.470 1.00 31.81 300 ILE A CA 1
ATOM 2412 C C . ILE A 1 300 ? -25.899 -34.126 0.354 1.00 31.33 300 ILE A C 1
ATOM 2413 O O . ILE A 1 300 ? -25.111 -33.221 0.200 1.00 29.31 300 ILE A O 1
ATOM 2418 N N . ARG A 1 301 ? -26.990 -3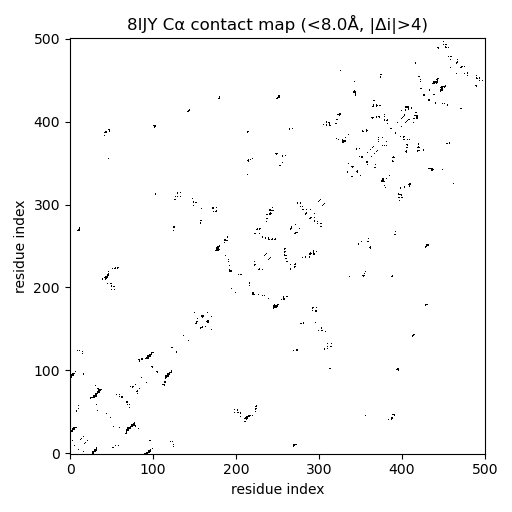4.248 -0.400 1.00 31.87 301 ARG A N 1
ATOM 2419 C CA . ARG A 1 301 ? -27.330 -33.343 -1.495 1.00 34.09 301 ARG A CA 1
ATOM 2420 C C . ARG A 1 301 ? -27.541 -31.917 -1.059 1.00 34.10 301 ARG A C 1
ATOM 2421 O O . ARG A 1 301 ? -27.346 -30.989 -1.806 1.00 30.13 301 ARG A O 1
ATOM 2429 N N . GLN A 1 302 ? -27.930 -31.745 0.183 1.00 34.18 302 GLN A N 1
ATOM 2430 C CA . GLN A 1 302 ? -28.102 -30.413 0.703 1.00 34.96 302 GLN A CA 1
ATOM 2431 C C . GLN A 1 302 ? -26.761 -29.721 0.941 1.00 32.08 302 GLN A C 1
ATOM 2432 O O . GLN A 1 302 ? -26.689 -28.519 0.854 1.00 29.99 302 GLN A O 1
ATOM 2438 N N . ILE A 1 303 ? -25.709 -30.481 1.221 1.00 27.58 303 ILE A N 1
ATOM 2439 C CA . ILE A 1 303 ? -24.371 -29.913 1.400 1.00 29.30 303 ILE A CA 1
ATOM 2440 C C . ILE A 1 303 ? -23.518 -29.980 0.132 1.00 31.32 303 ILE A C 1
ATOM 2441 O O . ILE A 1 303 ? -23.065 -28.951 -0.340 1.00 31.84 303 ILE A O 1
ATOM 2446 N N . LEU A 1 304 ? -23.302 -31.170 -0.415 1.00 28.99 304 LEU A N 1
ATOM 2447 C CA . LEU A 1 304 ? -22.574 -31.351 -1.661 1.00 28.85 304 LEU A CA 1
ATOM 2448 C C . LEU A 1 304 ? -23.183 -30.594 -2.840 1.00 29.04 304 LEU A C 1
ATOM 2449 O O . LEU A 1 304 ? -22.454 -30.065 -3.655 1.00 29.53 304 LEU A O 1
ATOM 2454 N N . GLY A 1 305 ? -24.522 -30.523 -2.885 1.00 30.09 305 GLY A N 1
ATOM 2455 C CA . GLY A 1 305 ? -25.267 -29.839 -3.914 1.00 25.78 305 GLY A CA 1
ATOM 2456 C C . GLY A 1 305 ? -25.585 -28.408 -3.545 1.00 27.07 305 GLY A C 1
ATOM 2457 O O . GLY A 1 305 ? -24.858 -27.503 -3.910 1.00 27.96 305 GLY A O 1
ATOM 2458 N N . TRP A 1 306 ? -26.696 -28.210 -2.849 1.00 28.29 306 TRP A N 1
ATOM 2459 C CA . TRP A 1 306 ? -27.253 -26.911 -2.602 1.00 28.43 306 TRP A CA 1
ATOM 2460 C C . TRP A 1 306 ? -26.272 -25.926 -1.981 1.00 30.33 306 TRP A C 1
ATOM 2461 O O . TRP A 1 306 ? -26.083 -24.818 -2.489 1.00 33.52 306 TRP A O 1
ATOM 2472 N N . ARG A 1 307 ? -25.648 -26.302 -0.872 1.00 29.22 307 ARG A N 1
ATOM 2473 C CA . ARG A 1 307 ? -24.738 -25.397 -0.177 1.00 26.41 307 ARG A CA 1
ATOM 2474 C C . ARG A 1 307 ? -23.554 -24.972 -1.060 1.00 24.97 307 ARG A C 1
ATOM 2475 O O . ARG A 1 307 ? -23.275 -23.796 -1.236 1.00 21.74 307 ARG A O 1
ATOM 2483 N N . GLU A 1 308 ? -22.895 -25.929 -1.670 1.00 25.94 308 GLU A N 1
ATOM 2484 C CA . GLU A 1 308 ? -21.814 -25.593 -2.612 1.00 28.46 308 GLU A CA 1
ATOM 2485 C C . GLU A 1 308 ? -22.291 -24.716 -3.743 1.00 27.62 308 GLU A C 1
ATOM 2486 O O . GLU A 1 308 ? -21.584 -23.807 -4.173 1.00 25.99 308 GLU A O 1
ATOM 2492 N N . TYR A 1 309 ? -23.493 -25.013 -4.229 1.00 26.82 309 TYR A N 1
ATOM 2493 C CA . TYR A 1 309 ? -24.055 -24.306 -5.331 1.00 28.02 309 TYR A CA 1
ATOM 2494 C C . TYR A 1 309 ? -24.183 -22.841 -4.969 1.00 30.05 309 TYR A C 1
ATOM 2495 O O . TYR A 1 309 ? -23.851 -21.967 -5.770 1.00 30.35 309 TYR A O 1
ATOM 2504 N N . MET A 1 310 ? -24.673 -22.568 -3.772 1.00 28.66 310 MET A N 1
ATOM 2505 C CA . MET A 1 310 ? -24.968 -21.178 -3.404 1.00 31.11 310 MET A CA 1
ATOM 2506 C C . MET A 1 310 ? -23.672 -20.386 -3.233 1.00 31.17 310 MET A C 1
ATOM 2507 O O . MET A 1 310 ? -23.558 -19.267 -3.703 1.00 30.34 310 MET A O 1
ATOM 2512 N N . TYR A 1 311 ? -22.691 -20.989 -2.580 1.00 30.06 311 TYR A N 1
ATOM 2513 C CA . TYR A 1 311 ? -21.407 -20.331 -2.408 1.00 32.77 311 TYR A CA 1
ATOM 2514 C C . TYR A 1 311 ? -20.761 -19.995 -3.779 1.00 32.39 311 TYR A C 1
ATOM 2515 O O . TYR A 1 311 ? -20.418 -18.840 -4.058 1.00 31.26 311 TYR A O 1
ATOM 2524 N N . GLY A 1 312 ? -20.662 -20.995 -4.638 1.00 34.84 312 GLY A N 1
ATOM 2525 C CA . GLY A 1 312 ? -20.243 -20.806 -6.052 1.00 33.33 312 GLY A CA 1
ATOM 2526 C C . GLY A 1 312 ? -20.949 -19.689 -6.789 1.00 29.37 312 GLY A C 1
ATOM 2527 O O . GLY A 1 312 ? -20.286 -18.847 -7.354 1.00 32.11 312 GLY A O 1
ATOM 2528 N N . LEU A 1 313 ? -22.283 -19.674 -6.769 1.00 27.34 313 LEU A N 1
ATOM 2529 C CA . LEU A 1 313 ? -23.047 -18.632 -7.446 1.00 27.32 313 LEU A CA 1
ATOM 2530 C C . LEU A 1 313 ? -22.875 -17.251 -6.862 1.00 26.61 313 LEU A C 1
ATOM 2531 O O . LEU A 1 313 ? -22.920 -16.256 -7.556 1.00 28.13 313 LEU A O 1
ATOM 2536 N N . HIS A 1 314 ? -22.690 -17.161 -5.577 1.00 27.61 314 HIS A N 1
ATOM 2537 C CA . HIS A 1 314 ? -22.438 -15.863 -5.015 1.00 28.94 314 HIS A CA 1
ATOM 2538 C C . HIS A 1 314 ? -21.186 -15.214 -5.652 1.00 28.80 314 HIS A C 1
ATOM 2539 O O . HIS A 1 314 ? -21.248 -14.061 -5.963 1.00 27.38 314 HIS A O 1
ATOM 2546 N N . HIS A 1 315 ? -20.107 -15.962 -5.836 1.00 27.21 315 HIS A N 1
ATOM 2547 C CA . HIS A 1 315 ? -18.912 -15.463 -6.500 1.00 32.69 315 HIS A CA 1
ATOM 2548 C C . HIS A 1 315 ? -18.963 -15.539 -8.037 1.00 35.72 315 HIS A C 1
ATOM 2549 O O . HIS A 1 315 ? -18.288 -14.758 -8.687 1.00 37.62 315 HIS A O 1
ATOM 2556 N N . TYR A 1 316 ? -19.782 -16.410 -8.616 1.00 35.69 316 TYR A N 1
ATOM 2557 C CA . TYR A 1 316 ? -19.877 -16.511 -10.072 1.00 32.95 316 TYR A CA 1
ATOM 2558 C C . TYR A 1 316 ? -20.749 -15.432 -10.668 1.00 32.44 316 TYR A C 1
ATOM 2559 O O . TYR A 1 316 ? -20.392 -14.816 -11.665 1.00 34.67 316 TYR A O 1
ATOM 2568 N N . PHE A 1 317 ? -21.893 -15.194 -10.061 1.00 32.17 317 PHE A N 1
ATOM 2569 C CA . PHE A 1 317 ? -22.755 -14.101 -10.496 1.00 31.22 317 PHE A CA 1
ATOM 2570 C C . PHE A 1 317 ? -22.084 -12.732 -10.440 1.00 31.56 317 PHE A C 1
ATOM 2571 O O . PHE A 1 317 ? -21.123 -12.544 -9.749 1.00 26.03 317 PHE A O 1
ATOM 2579 N N . PRO A 1 318 ? -22.608 -11.749 -11.188 1.00 38.14 318 PRO A N 1
ATOM 2580 C CA . PRO A 1 318 ? -22.039 -10.397 -11.053 1.00 39.20 318 PRO A CA 1
ATOM 2581 C C . PRO A 1 318 ? -22.220 -9.857 -9.661 1.00 36.20 318 PRO A C 1
ATOM 2582 O O . PRO A 1 318 ? -23.130 -10.271 -8.925 1.00 35.91 318 PRO A O 1
ATOM 2586 N N . ASP A 1 319 ? -21.366 -8.929 -9.299 1.00 35.85 319 ASP A N 1
ATOM 2587 C CA . ASP A 1 319 ? -21.466 -8.330 -7.977 1.00 41.60 319 ASP A CA 1
ATOM 2588 C C . ASP A 1 319 ? -22.666 -7.423 -7.768 1.00 35.09 319 ASP A C 1
ATOM 2589 O O . ASP A 1 319 ? -22.885 -7.017 -6.653 1.00 37.43 319 ASP A O 1
ATOM 2594 N N . THR A 1 320 ? -23.397 -7.094 -8.838 1.00 35.81 320 THR A N 1
ATOM 2595 C CA . THR A 1 320 ? -24.716 -6.383 -8.800 1.00 35.71 320 THR A CA 1
ATOM 2596 C C . THR A 1 320 ? -25.953 -7.295 -8.626 1.00 33.18 320 THR A C 1
ATOM 2597 O O . THR A 1 320 ? -27.077 -6.805 -8.594 1.00 35.11 320 THR A O 1
ATOM 2601 N N . TYR A 1 321 ? -25.747 -8.607 -8.521 1.00 30.56 321 TYR A N 1
ATOM 2602 C CA . TYR A 1 321 ? -26.815 -9.580 -8.390 1.00 30.23 321 TYR A CA 1
ATOM 2603 C C . TYR A 1 321 ? -27.756 -9.260 -7.219 1.00 30.76 321 TYR A C 1
ATOM 2604 O O . TYR A 1 321 ? -28.935 -9.563 -7.248 1.00 28.25 321 TYR A O 1
ATOM 2613 N N . GLY A 1 322 ? -27.231 -8.643 -6.181 1.00 31.89 322 GLY A N 1
ATOM 2614 C CA . GLY A 1 322 ? -28.066 -8.174 -5.089 1.00 33.66 322 GLY A CA 1
ATOM 2615 C C . GLY A 1 322 ? -29.155 -7.178 -5.461 1.00 37.22 322 GLY A C 1
ATOM 2616 O O . GLY A 1 322 ? -30.148 -7.049 -4.683 1.00 36.48 322 GLY A O 1
ATOM 2617 N N . GLN A 1 323 ? -29.022 -6.491 -6.612 1.00 33.13 323 GLN A N 1
ATOM 2618 C CA . GLN A 1 323 ? -30.063 -5.595 -7.051 1.00 34.53 323 GLN A CA 1
ATOM 2619 C C . GLN A 1 323 ? -31.105 -6.256 -7.969 1.00 35.36 323 GLN A C 1
ATOM 2620 O O . GLN A 1 323 ? -31.964 -5.550 -8.548 1.00 33.37 323 GLN A O 1
ATOM 2626 N N . SER A 1 324 ? -31.052 -7.582 -8.136 1.00 31.99 324 SER A N 1
ATOM 2627 C CA . SER A 1 324 ? -32.012 -8.281 -9.008 1.00 30.82 324 SER A CA 1
ATOM 2628 C C . SER A 1 324 ? -33.448 -8.026 -8.543 1.00 30.37 324 SER A C 1
ATOM 2629 O O . SER A 1 324 ? -33.746 -8.210 -7.363 1.00 30.21 324 SER A O 1
ATOM 2632 N N . ASN A 1 325 ? -34.313 -7.558 -9.436 1.00 27.89 325 ASN A N 1
ATOM 2633 C CA . ASN A 1 325 ? -35.733 -7.395 -9.126 1.00 29.63 325 ASN A CA 1
ATOM 2634 C C . ASN A 1 325 ? -36.538 -7.598 -10.410 1.00 33.42 325 ASN A C 1
ATOM 2635 O O . ASN A 1 325 ? -37.107 -6.659 -10.937 1.00 31.54 325 ASN A O 1
ATOM 2640 N N . TRP A 1 326 ? -36.617 -8.846 -10.867 1.00 34.65 326 TRP A N 1
ATOM 2641 C CA . TRP A 1 326 ? -37.266 -9.186 -12.121 1.00 33.31 326 TRP A CA 1
ATOM 2642 C C . TRP A 1 326 ? -38.760 -8.845 -12.156 1.00 33.34 326 TRP A C 1
ATOM 2643 O O . TRP A 1 326 ? -39.272 -8.448 -13.194 1.00 37.19 326 TRP A O 1
ATOM 2654 N N . PHE A 1 327 ? -39.433 -8.992 -11.021 1.00 31.75 327 PHE A N 1
ATOM 2655 C CA . PHE A 1 327 ? -40.840 -8.712 -10.912 1.00 30.28 327 PHE A CA 1
ATOM 2656 C C . PHE A 1 327 ? -41.085 -7.250 -10.607 1.00 30.14 327 PHE A C 1
ATOM 2657 O O . PHE A 1 327 ? -42.192 -6.822 -10.625 1.00 29.77 327 PHE A O 1
ATOM 2665 N N . GLU A 1 328 ? -40.059 -6.455 -10.397 1.00 32.74 328 GLU A N 1
ATOM 2666 C CA . GLU A 1 328 ? -40.262 -5.041 -10.043 1.00 35.44 328 GLU A CA 1
ATOM 2667 C C . GLU A 1 328 ? -41.173 -4.892 -8.827 1.00 36.86 328 GLU A C 1
ATOM 2668 O O . GLU A 1 328 ? -42.100 -4.076 -8.839 1.00 39.14 328 GLU A O 1
ATOM 2674 N N . HIS A 1 329 ? -40.907 -5.706 -7.808 1.00 35.01 329 HIS A N 1
ATOM 2675 C CA . HIS A 1 329 ? -41.667 -5.670 -6.568 1.00 32.76 329 HIS A CA 1
ATOM 2676 C C . HIS A 1 329 ? -41.010 -4.700 -5.628 1.00 31.30 329 HIS A C 1
ATOM 2677 O O . HIS A 1 329 ? -39.816 -4.724 -5.453 1.00 31.30 329 HIS A O 1
ATOM 2684 N N . ASP A 1 330 ? -41.798 -3.863 -4.997 1.00 30.87 330 ASP A N 1
ATOM 2685 C CA . ASP A 1 330 ? -41.207 -2.832 -4.201 1.00 33.25 330 ASP A CA 1
ATOM 2686 C C . ASP A 1 330 ? -41.952 -2.538 -2.875 1.00 36.48 330 ASP A C 1
ATOM 2687 O O . ASP A 1 330 ? -41.719 -1.481 -2.267 1.00 38.53 330 ASP A O 1
ATOM 2692 N N . ARG A 1 331 ? -42.842 -3.430 -2.431 1.00 37.08 331 ARG A N 1
ATOM 2693 C CA . ARG A 1 331 ? -43.638 -3.140 -1.219 1.00 39.05 331 ARG A CA 1
ATOM 2694 C C . ARG A 1 331 ? -42.774 -3.443 -0.001 1.00 38.41 331 ARG A C 1
ATOM 2695 O O . ARG A 1 331 ? -41.962 -4.354 -0.060 1.00 35.92 331 ARG A O 1
ATOM 2703 N N . PRO A 1 332 ? -42.907 -2.640 1.082 1.00 37.05 332 PRO A N 1
ATOM 2704 C CA . PRO A 1 332 ? -42.151 -2.837 2.298 1.00 34.08 332 PRO A CA 1
ATOM 2705 C C . PRO A 1 332 ? -42.641 -4.087 2.976 1.00 32.44 332 PRO A C 1
ATOM 2706 O O . PRO A 1 332 ? -43.748 -4.508 2.719 1.00 29.88 332 PRO A O 1
ATOM 2710 N N . LEU A 1 333 ? -41.799 -4.712 3.784 1.00 33.53 333 LEU A N 1
ATOM 2711 C CA . LEU A 1 333 ? -42.252 -5.804 4.649 1.00 36.52 333 LEU A CA 1
ATOM 2712 C C . LEU A 1 333 ? -43.364 -5.350 5.592 1.00 35.14 333 LEU A C 1
ATOM 2713 O O . LEU A 1 333 ? -43.291 -4.236 6.120 1.00 36.07 333 LEU A O 1
ATOM 2718 N N . PRO A 1 334 ? -44.387 -6.194 5.797 1.00 31.84 334 PRO A N 1
ATOM 2719 C CA . PRO A 1 334 ? -45.291 -5.880 6.861 1.00 32.48 334 PRO A CA 1
ATOM 2720 C C . PRO A 1 334 ? -44.545 -5.930 8.167 1.00 32.75 334 PRO A C 1
ATOM 2721 O O . PRO A 1 334 ? -43.606 -6.746 8.329 1.00 32.54 334 PRO A O 1
ATOM 2725 N N . GLU A 1 335 ? -44.952 -5.046 9.075 1.00 35.78 335 GLU A N 1
ATOM 2726 C CA . GLU A 1 335 ? -44.403 -4.995 10.431 1.00 36.69 335 GLU A CA 1
ATOM 2727 C C . GLU A 1 335 ? -44.411 -6.375 11.084 1.00 33.73 335 GLU A C 1
ATOM 2728 O O . GLU A 1 335 ? -43.501 -6.660 11.840 1.00 32.78 335 GLU A O 1
ATOM 2734 N N . PHE A 1 336 ? -45.384 -7.240 10.758 1.00 30.53 336 PHE A N 1
ATOM 2735 C CA . PHE A 1 336 ? -45.427 -8.593 11.335 1.00 29.79 336 PHE A CA 1
ATOM 2736 C C . PHE A 1 336 ? -44.197 -9.455 11.083 1.00 28.20 336 PHE A C 1
ATOM 2737 O O . PHE A 1 336 ? -43.944 -10.389 11.838 1.00 29.04 336 PHE A O 1
ATOM 2745 N N . PHE A 1 337 ? -43.400 -9.139 10.079 1.00 28.32 337 PHE A N 1
ATOM 2746 C CA . PHE A 1 337 ? -42.100 -9.846 9.954 1.00 29.77 337 PHE A CA 1
ATOM 2747 C C . PHE A 1 337 ? -41.196 -9.550 11.150 1.00 29.35 337 PHE A C 1
ATOM 2748 O O . PHE A 1 337 ? -40.433 -10.387 11.553 1.00 29.18 337 PHE A O 1
ATOM 2756 N N . TRP A 1 338 ? -41.302 -8.356 11.720 1.00 29.91 338 TRP A N 1
ATOM 2757 C CA . TRP A 1 338 ? -40.498 -7.950 12.871 1.00 29.27 338 TRP A CA 1
ATOM 2758 C C . TRP A 1 338 ? -41.146 -8.295 14.243 1.00 31.42 338 TRP A C 1
ATOM 2759 O O . TRP A 1 338 ? -40.505 -8.797 15.151 1.00 34.28 338 TRP A O 1
ATOM 2770 N N . THR A 1 339 ? -42.437 -8.073 14.380 1.00 34.34 339 THR A N 1
ATOM 2771 C CA . THR A 1 339 ? -43.130 -8.342 15.639 1.00 31.54 339 THR A CA 1
ATOM 2772 C C . THR A 1 339 ? -43.693 -9.777 15.794 1.00 30.31 339 THR A C 1
ATOM 2773 O O . THR A 1 339 ? -44.039 -10.203 16.909 1.00 27.60 339 THR A O 1
ATOM 2777 N N . GLY A 1 340 ? -43.858 -10.470 14.670 1.00 31.38 340 GLY A N 1
ATOM 2778 C CA . GLY A 1 340 ? -44.575 -11.766 14.625 1.00 32.86 340 GLY A CA 1
ATOM 2779 C C . GLY A 1 340 ? -46.087 -11.742 14.788 1.00 33.60 340 GLY A C 1
ATOM 2780 O O . GLY A 1 340 ? -46.699 -12.829 14.896 1.00 34.08 340 GLY A O 1
ATOM 2781 N N A GLN A 1 341 ? -46.690 -10.546 14.776 0.50 32.43 341 GLN A N 1
ATOM 2782 N N B GLN A 1 341 ? -46.684 -10.540 14.767 0.50 34.08 341 GLN A N 1
ATOM 2783 C CA A GLN A 1 341 ? -48.099 -10.395 15.129 0.50 33.76 341 GLN A CA 1
ATOM 2784 C CA B GLN A 1 341 ? -48.095 -10.351 15.107 0.50 36.67 341 GLN A CA 1
ATOM 2785 C C A GLN A 1 341 ? -48.969 -10.488 13.904 0.50 32.18 341 GLN A C 1
ATOM 2786 C C B GLN A 1 341 ? -48.970 -10.481 13.889 0.50 33.70 341 GLN A C 1
ATOM 2787 O O A GLN A 1 341 ? -49.332 -9.472 13.313 0.50 31.33 341 GLN A O 1
ATOM 2788 O O B GLN A 1 341 ? -49.343 -9.476 13.286 0.50 32.51 341 GLN A O 1
ATOM 2799 N N . THR A 1 342 ? -49.297 -11.720 13.538 1.00 31.41 342 THR A N 1
ATOM 2800 C CA . THR A 1 342 ? -50.218 -11.999 12.438 1.00 32.77 342 THR A CA 1
ATOM 2801 C C . THR A 1 342 ? -51.137 -13.130 12.854 1.00 30.20 342 THR A C 1
ATOM 2802 O O . THR A 1 342 ? -50.770 -13.952 13.687 1.00 30.92 342 THR A O 1
ATOM 2806 N N . ASP A 1 343 ? -52.317 -13.175 12.252 1.00 29.29 343 ASP A N 1
ATOM 2807 C CA . ASP A 1 343 ? -53.211 -14.326 12.451 1.00 32.63 343 ASP A CA 1
ATOM 2808 C C . ASP A 1 343 ? -53.197 -15.276 11.251 1.00 29.11 343 ASP A C 1
ATOM 2809 O O . ASP A 1 343 ? -54.060 -16.119 11.160 1.00 29.19 343 ASP A O 1
ATOM 2814 N N . LEU A 1 344 ? -52.221 -15.133 10.353 1.00 27.38 344 LEU A N 1
ATOM 2815 C CA . LEU A 1 344 ? -51.940 -16.153 9.364 1.00 27.41 344 LEU A CA 1
ATOM 2816 C C . LEU A 1 344 ? -51.108 -17.169 10.097 1.00 26.26 344 LEU A C 1
ATOM 2817 O O . LEU A 1 344 ? -49.944 -16.908 10.465 1.00 27.12 344 LEU A O 1
ATOM 2822 N N . HIS A 1 345 ? -51.719 -18.307 10.383 1.00 27.51 345 HIS A N 1
ATOM 2823 C CA . HIS A 1 345 ? -51.132 -19.239 11.363 1.00 29.72 345 HIS A CA 1
ATOM 2824 C C . HIS A 1 345 ? -49.767 -19.728 10.885 1.00 27.41 345 HIS A C 1
ATOM 2825 O O . HIS A 1 345 ? -48.851 -19.764 11.662 1.00 28.10 345 HIS A O 1
ATOM 2832 N N . CYS A 1 346 ? -49.662 -20.103 9.610 1.00 27.94 346 CYS A N 1
ATOM 2833 C CA . CYS A 1 346 ? -48.410 -20.576 9.040 1.00 26.88 346 CYS A CA 1
ATOM 2834 C C . CYS A 1 346 ? -47.276 -19.553 9.312 1.00 28.80 346 CYS A C 1
ATOM 2835 O O . CYS A 1 346 ? -46.199 -19.902 9.870 1.00 29.61 346 CYS A O 1
ATOM 2838 N N . LEU A 1 347 ? -47.533 -18.283 8.980 1.00 27.15 347 LEU A N 1
ATOM 2839 C CA . LEU A 1 347 ? -46.534 -17.259 9.210 1.00 27.30 347 LEU A CA 1
ATOM 2840 C C . LEU A 1 347 ? -46.195 -17.083 10.708 1.00 27.83 347 LEU A C 1
ATOM 2841 O O . LEU A 1 347 ? -45.005 -16.901 11.083 1.00 25.13 347 LEU A O 1
ATOM 2846 N N . GLN A 1 348 ? -47.234 -17.120 11.546 1.00 28.25 348 GLN A N 1
ATOM 2847 C CA . GLN A 1 348 ? -47.085 -16.845 12.961 1.00 30.81 348 GLN A CA 1
ATOM 2848 C C . GLN A 1 348 ? -46.156 -17.868 13.556 1.00 31.55 348 GLN A C 1
ATOM 2849 O O . GLN A 1 348 ? -45.254 -17.493 14.342 1.00 29.62 348 GLN A O 1
ATOM 2855 N N . GLN A 1 349 ? -46.381 -19.135 13.176 1.00 29.12 349 GLN A N 1
ATOM 2856 C CA . GLN A 1 349 ? -45.556 -20.240 13.642 1.00 32.00 349 GLN A CA 1
ATOM 2857 C C . GLN A 1 349 ? -44.066 -20.054 13.306 1.00 33.41 349 GLN A C 1
ATOM 2858 O O . GLN A 1 349 ? -43.179 -20.220 14.170 1.00 31.47 349 GLN A O 1
ATOM 2864 N N . CYS A 1 350 ? -43.808 -19.695 12.052 1.00 32.86 350 CYS A N 1
ATOM 2865 C CA . CYS A 1 350 ? -42.446 -19.361 11.617 1.00 32.26 350 CYS A CA 1
ATOM 2866 C C . CYS A 1 350 ? -41.838 -18.248 12.436 1.00 30.64 350 CYS A C 1
ATOM 2867 O O . CYS A 1 350 ? -40.723 -18.412 12.989 1.00 29.56 350 CYS A O 1
ATOM 2870 N N . PHE A 1 351 ? -42.547 -17.119 12.512 1.00 28.96 351 PHE A N 1
ATOM 2871 C CA . PHE A 1 351 ? -42.002 -15.909 13.214 1.00 30.60 351 PHE A CA 1
ATOM 2872 C C . PHE A 1 351 ? -41.755 -16.239 14.695 1.00 31.39 351 PHE A C 1
ATOM 2873 O O . PHE A 1 351 ? -40.755 -15.806 15.298 1.00 27.42 351 PHE A O 1
ATOM 2881 N N . GLN A 1 352 ? -42.685 -16.996 15.272 1.00 29.77 352 GLN A N 1
ATOM 2882 C CA . GLN A 1 352 ? -42.532 -17.382 16.640 1.00 35.69 352 GLN A CA 1
ATOM 2883 C C . GLN A 1 352 ? -41.180 -18.098 16.878 1.00 33.71 352 GLN A C 1
ATOM 2884 O O . GLN A 1 352 ? -40.417 -17.692 17.791 1.00 28.34 352 GLN A O 1
ATOM 2890 N N . GLN A 1 353 ? -40.888 -19.129 16.073 1.00 29.85 353 GLN A N 1
ATOM 2891 C CA . GLN A 1 353 ? -39.624 -19.860 16.257 1.00 31.64 353 GLN A CA 1
ATOM 2892 C C . GLN A 1 353 ? -38.358 -19.053 15.846 1.00 34.09 353 GLN A C 1
ATOM 2893 O O . GLN A 1 353 ? -37.291 -19.153 16.485 1.00 32.50 353 GLN A O 1
ATOM 2899 N N . ILE A 1 354 ? -38.477 -18.226 14.818 1.00 34.70 354 ILE A N 1
ATOM 2900 C CA . ILE A 1 354 ? -37.368 -17.354 14.448 1.00 33.23 354 ILE A CA 1
ATOM 2901 C C . ILE A 1 354 ? -37.043 -16.373 15.574 1.00 31.79 354 ILE A C 1
ATOM 2902 O O . ILE A 1 354 ? -35.882 -16.181 15.909 1.00 29.67 354 ILE A O 1
ATOM 2907 N N . GLU A 1 355 ? -38.059 -15.767 16.161 1.00 33.18 355 GLU A N 1
ATOM 2908 C CA . GLU A 1 355 ? -37.873 -14.917 17.327 1.00 35.14 355 GLU A CA 1
ATOM 2909 C C . GLU A 1 355 ? -37.139 -15.673 18.454 1.00 32.43 355 GLU A C 1
ATOM 2910 O O . GLU A 1 355 ? -36.159 -15.212 19.052 1.00 28.35 355 GLU A O 1
ATOM 2916 N N . ALA A 1 356 ? -37.618 -16.869 18.710 1.00 32.61 356 ALA A N 1
ATOM 2917 C CA . ALA A 1 356 ? -37.163 -17.635 19.846 1.00 30.84 356 ALA A CA 1
ATOM 2918 C C . ALA A 1 356 ? -35.777 -18.262 19.646 1.00 29.80 356 ALA A C 1
ATOM 2919 O O . ALA A 1 356 ? -34.982 -18.213 20.533 1.00 27.86 356 ALA A O 1
ATOM 2921 N N . ILE A 1 357 ? -35.475 -18.828 18.484 1.00 31.24 357 ILE A N 1
ATOM 2922 C CA . ILE A 1 357 ? -34.162 -19.492 18.290 1.00 32.20 357 ILE A CA 1
ATOM 2923 C C . ILE A 1 357 ? -33.332 -19.048 17.069 1.00 30.24 357 ILE A C 1
ATOM 2924 O O . ILE A 1 357 ? -32.283 -19.561 16.841 1.00 33.24 357 ILE A O 1
ATOM 2929 N N . GLY A 1 358 ? -33.810 -18.092 16.299 1.00 28.25 358 GLY A N 1
ATOM 2930 C CA . GLY A 1 358 ? -33.145 -17.653 15.069 1.00 28.31 358 GLY A CA 1
ATOM 2931 C C . GLY A 1 358 ? -33.083 -18.655 13.965 1.00 27.68 358 GLY A C 1
ATOM 2932 O O . GLY A 1 358 ? -32.115 -18.702 13.211 1.00 25.62 358 GLY A O 1
ATOM 2933 N N . TYR A 1 359 ? -34.106 -19.484 13.890 1.00 29.79 359 TYR A N 1
ATOM 2934 C CA . TYR A 1 359 ? -34.139 -20.597 12.960 1.00 31.16 359 TYR A CA 1
ATOM 2935 C C . TYR A 1 359 ? -35.569 -20.952 12.517 1.00 31.97 359 TYR A C 1
ATOM 2936 O O . TYR A 1 359 ? -36.526 -21.048 13.342 1.00 33.25 359 TYR A O 1
ATOM 2945 N N . SER A 1 360 ? -35.689 -21.118 11.201 1.00 30.50 360 SER A N 1
ATOM 2946 C CA . SER A 1 360 ? -36.812 -21.801 10.560 1.00 29.23 360 SER A CA 1
ATOM 2947 C C . SER A 1 360 ? -36.180 -22.839 9.658 1.00 29.22 360 SER A C 1
ATOM 2948 O O . SER A 1 360 ? -34.983 -22.679 9.261 1.00 32.79 360 SER A O 1
ATOM 2951 N N . HIS A 1 361 ? -36.913 -23.905 9.350 1.00 26.51 361 HIS A N 1
ATOM 2952 C CA . HIS A 1 361 ? -36.337 -24.942 8.475 1.00 27.56 361 HIS A CA 1
ATOM 2953 C C . HIS A 1 361 ? -36.615 -24.636 7.033 1.00 28.20 361 HIS A C 1
ATOM 2954 O O . HIS A 1 361 ? -37.395 -23.762 6.734 1.00 36.15 361 HIS A O 1
ATOM 2961 N N . HIS A 1 362 ? -35.947 -25.341 6.139 1.00 28.69 362 HIS A N 1
ATOM 2962 C CA . HIS A 1 362 ? -35.889 -24.984 4.761 1.00 29.05 362 HIS A CA 1
ATOM 2963 C C . HIS A 1 362 ? -37.244 -24.721 4.137 1.00 31.13 362 HIS A C 1
ATOM 2964 O O . HIS A 1 362 ? -37.428 -23.680 3.462 1.00 34.20 362 HIS A O 1
ATOM 2971 N N . ILE A 1 363 ? -38.199 -25.646 4.338 1.00 31.14 363 ILE A N 1
ATOM 2972 C CA . ILE A 1 363 ? -39.475 -25.548 3.625 1.00 30.09 363 ILE A CA 1
ATOM 2973 C C . ILE A 1 363 ? -40.307 -24.369 4.182 1.00 30.39 363 ILE A C 1
ATOM 2974 O O . ILE A 1 363 ? -41.172 -23.821 3.502 1.00 29.29 363 ILE A O 1
ATOM 2979 N N . GLN A 1 364 ? -40.021 -23.979 5.414 1.00 28.24 364 GLN A N 1
ATOM 2980 C CA . GLN A 1 364 ? -40.599 -22.758 5.963 1.00 29.24 364 GLN A CA 1
ATOM 2981 C C . GLN A 1 364 ? -40.055 -21.526 5.249 1.00 28.72 364 GLN A C 1
ATOM 2982 O O . GLN A 1 364 ? -40.786 -20.593 4.888 1.00 23.51 364 GLN A O 1
ATOM 2988 N N . ARG A 1 365 ? -38.747 -21.547 5.040 1.00 31.15 365 ARG A N 1
ATOM 2989 C CA . ARG A 1 365 ? -38.065 -20.418 4.435 1.00 28.50 365 ARG A CA 1
ATOM 2990 C C . ARG A 1 365 ? -38.561 -20.236 3.057 1.00 27.96 365 ARG A C 1
ATOM 2991 O O . ARG A 1 365 ? -38.714 -19.083 2.652 1.00 29.41 365 ARG A O 1
ATOM 2999 N N . LEU A 1 366 ? -38.812 -21.339 2.330 1.00 26.80 366 LEU A N 1
ATOM 3000 C CA . LEU A 1 366 ? -39.185 -21.254 0.901 1.00 25.97 366 LEU A CA 1
ATOM 3001 C C . LEU A 1 366 ? -40.708 -21.152 0.655 1.00 25.96 366 LEU A C 1
ATOM 3002 O O . LEU A 1 366 ? -41.190 -20.227 -0.004 1.00 23.88 366 LEU A O 1
ATOM 3007 N N . MET A 1 367 ? -41.471 -22.094 1.205 1.00 27.32 367 MET A N 1
ATOM 3008 C CA . MET A 1 367 ? -42.895 -22.222 0.876 1.00 27.72 367 MET A CA 1
ATOM 3009 C C . MET A 1 367 ? -43.856 -21.482 1.754 1.00 27.98 367 MET A C 1
ATOM 3010 O O . MET A 1 367 ? -44.978 -21.293 1.342 1.00 33.33 367 MET A O 1
ATOM 3015 N N . ILE A 1 368 ? -43.443 -21.050 2.950 1.00 28.73 368 ILE A N 1
ATOM 3016 C CA . ILE A 1 368 ? -44.202 -20.091 3.724 1.00 27.33 368 ILE A CA 1
ATOM 3017 C C . ILE A 1 368 ? -43.684 -18.651 3.551 1.00 28.18 368 ILE A C 1
ATOM 3018 O O . ILE A 1 368 ? -44.420 -17.775 3.080 1.00 26.43 368 ILE A O 1
ATOM 3023 N N . LEU A 1 369 ? -42.427 -18.409 3.934 1.00 28.59 369 LEU A N 1
ATOM 3024 C CA . LEU A 1 369 ? -41.913 -17.039 4.083 1.00 25.68 369 LEU A CA 1
ATOM 3025 C C . LEU A 1 369 ? -41.589 -16.386 2.741 1.00 27.98 369 LEU A C 1
ATOM 3026 O O . LEU A 1 369 ? -42.163 -15.344 2.372 1.00 32.36 369 LEU A O 1
ATOM 3031 N N . ALA A 1 370 ? -40.687 -16.996 1.988 1.00 28.48 370 ALA A N 1
ATOM 3032 C CA . ALA A 1 370 ? -40.352 -16.497 0.642 1.00 27.33 370 ALA A CA 1
ATOM 3033 C C . ALA A 1 370 ? -41.573 -16.513 -0.304 1.00 25.95 370 ALA A C 1
ATOM 3034 O O . ALA A 1 370 ? -41.894 -15.534 -0.962 1.00 27.33 370 ALA A O 1
ATOM 3036 N N . ASN A 1 371 ? -42.276 -17.615 -0.319 1.00 25.35 371 ASN A N 1
ATOM 3037 C CA . ASN A 1 371 ? -43.532 -17.688 -1.065 1.00 27.00 371 ASN A CA 1
ATOM 3038 C C . ASN A 1 371 ? -44.468 -16.528 -0.782 1.00 26.29 371 ASN A C 1
ATOM 3039 O O . ASN A 1 371 ? -44.937 -15.888 -1.701 1.00 30.89 371 ASN A O 1
ATOM 3044 N N . PHE A 1 372 ? -44.731 -16.254 0.479 1.00 26.33 372 PHE A N 1
ATOM 3045 C CA . PHE A 1 372 ? -45.548 -15.089 0.877 1.00 27.16 372 PHE A CA 1
ATOM 3046 C C . PHE A 1 372 ? -44.955 -13.783 0.352 1.00 28.59 372 PHE A C 1
ATOM 3047 O O . PHE A 1 372 ? -45.667 -12.964 -0.206 1.00 29.49 372 PHE A O 1
ATOM 3055 N N . ALA A 1 373 ? -43.641 -13.617 0.510 1.00 27.39 373 ALA A N 1
ATOM 3056 C CA . ALA A 1 373 ? -42.975 -12.411 0.066 1.00 28.38 373 ALA A CA 1
ATOM 3057 C C . ALA A 1 373 ? -43.027 -12.217 -1.420 1.00 28.36 373 ALA A C 1
ATOM 3058 O O . ALA A 1 373 ? -42.944 -11.083 -1.872 1.00 29.83 373 ALA A O 1
ATOM 3060 N N . LEU A 1 374 ? -43.088 -13.312 -2.175 1.00 27.90 374 LEU A N 1
ATOM 3061 C CA . LEU A 1 374 ? -43.134 -13.229 -3.628 1.00 28.64 374 LEU A CA 1
ATOM 3062 C C . LEU A 1 374 ? -44.558 -12.866 -4.032 1.00 29.62 374 LEU A C 1
ATOM 3063 O O . LEU A 1 374 ? -44.761 -11.885 -4.720 1.00 31.11 374 LEU A O 1
ATOM 3068 N N . ILE A 1 375 ? -45.546 -13.607 -3.551 1.00 29.43 375 ILE A N 1
ATOM 3069 C CA . ILE A 1 375 ? -46.937 -13.330 -3.954 1.00 29.29 375 ILE A CA 1
ATOM 3070 C C . ILE A 1 375 ? -47.492 -12.040 -3.357 1.00 29.38 375 ILE A C 1
ATOM 3071 O O . ILE A 1 375 ? -48.461 -11.535 -3.847 1.00 32.27 375 ILE A O 1
ATOM 3076 N N . ALA A 1 376 ? -46.870 -11.491 -2.329 1.00 29.72 376 ALA A N 1
ATOM 3077 C CA . ALA A 1 376 ? -47.343 -10.248 -1.785 1.00 30.17 376 ALA A CA 1
ATOM 3078 C C . ALA A 1 376 ? -46.644 -9.068 -2.426 1.00 31.10 376 ALA A C 1
ATOM 3079 O O . ALA A 1 376 ? -46.970 -7.926 -2.115 1.00 32.57 376 ALA A O 1
ATOM 3081 N N . GLY A 1 377 ? -45.701 -9.291 -3.317 1.00 33.22 377 GLY A N 1
ATOM 3082 C CA . GLY A 1 377 ? -45.064 -8.193 -4.010 1.00 32.71 377 GLY A CA 1
ATOM 3083 C C . GLY A 1 377 ? -44.107 -7.395 -3.183 1.00 36.16 377 GLY A C 1
ATOM 3084 O O . GLY A 1 377 ? -44.009 -6.206 -3.311 1.00 35.65 377 GLY A O 1
ATOM 3085 N N . LEU A 1 378 ? -43.359 -8.071 -2.354 1.00 33.66 378 LEU A N 1
ATOM 3086 C CA . LEU A 1 378 ? -42.490 -7.397 -1.451 1.00 31.28 378 LEU A CA 1
ATOM 3087 C C . LEU A 1 378 ? -41.128 -7.107 -1.990 1.00 31.81 378 LEU A C 1
ATOM 3088 O O . LEU A 1 378 ? -40.635 -7.848 -2.786 1.00 30.89 378 LEU A O 1
ATOM 3093 N N . ASP A 1 379 ? -40.532 -6.014 -1.555 1.00 31.02 379 ASP A N 1
ATOM 3094 C CA . ASP A 1 379 ? -39.204 -5.638 -1.952 1.00 31.14 379 ASP A CA 1
ATOM 3095 C C . ASP A 1 379 ? -38.201 -6.794 -1.662 1.00 30.05 379 ASP A C 1
ATOM 3096 O O . ASP A 1 379 ? -37.994 -7.122 -0.521 1.00 27.33 379 ASP A O 1
ATOM 3101 N N . PRO A 1 380 ? -37.607 -7.406 -2.720 1.00 30.24 380 PRO A N 1
ATOM 3102 C CA . PRO A 1 380 ? -36.664 -8.525 -2.499 1.00 32.44 380 PRO A CA 1
ATOM 3103 C C . PRO A 1 380 ? -35.480 -8.222 -1.650 1.00 29.70 380 PRO A C 1
ATOM 3104 O O . PRO A 1 380 ? -34.980 -9.146 -1.009 1.00 30.70 380 PRO A O 1
ATOM 3108 N N . TRP A 1 381 ? -34.993 -6.981 -1.716 1.00 30.69 381 TRP A N 1
ATOM 3109 C CA . TRP A 1 381 ? -33.835 -6.548 -0.921 1.00 31.96 381 TRP A CA 1
ATOM 3110 C C . TRP A 1 381 ? -34.188 -6.539 0.584 1.00 29.82 381 TRP A C 1
ATOM 3111 O O . TRP A 1 381 ? -33.424 -6.992 1.439 1.00 29.72 381 TRP A O 1
ATOM 3122 N N . ALA A 1 382 ? -35.377 -6.028 0.866 1.00 29.12 382 ALA A N 1
ATOM 3123 C CA . ALA A 1 382 ? -35.906 -5.972 2.201 1.00 26.87 382 ALA A CA 1
ATOM 3124 C C . ALA A 1 382 ? -36.079 -7.377 2.773 1.00 29.85 382 ALA A C 1
ATOM 3125 O O . ALA A 1 382 ? -35.664 -7.633 3.925 1.00 28.28 382 ALA A O 1
ATOM 3127 N N . VAL A 1 383 ? -36.674 -8.284 1.986 1.00 26.93 383 VAL A N 1
ATOM 3128 C CA . VAL A 1 383 ? -36.876 -9.638 2.448 1.00 26.92 383 VAL A CA 1
ATOM 3129 C C . VAL A 1 383 ? -35.528 -10.255 2.753 1.00 29.37 383 VAL A C 1
ATOM 3130 O O . VAL A 1 383 ? -35.343 -10.944 3.783 1.00 30.37 383 VAL A O 1
ATOM 3134 N N . LYS A 1 384 ? -34.581 -10.025 1.834 1.00 31.57 384 LYS A N 1
ATOM 3135 C CA . LYS A 1 384 ? -33.276 -10.639 1.958 1.00 31.55 384 LYS A CA 1
ATOM 3136 C C . LYS A 1 384 ? -32.551 -10.160 3.247 1.00 29.42 384 LYS A C 1
ATOM 3137 O O . LYS A 1 384 ? -31.897 -10.935 3.981 1.00 25.75 384 LYS A O 1
ATOM 3143 N N . GLU A 1 385 ? -32.677 -8.871 3.497 1.00 28.70 385 GLU A N 1
ATOM 3144 C CA . GLU A 1 385 ? -32.104 -8.270 4.673 1.00 26.97 385 GLU A CA 1
ATOM 3145 C C . GLU A 1 385 ? -32.760 -8.789 5.929 1.00 26.56 385 GLU A C 1
ATOM 3146 O O . GLU A 1 385 ? -32.060 -9.128 6.887 1.00 25.91 385 GLU A O 1
ATOM 3152 N N . TRP A 1 386 ? -34.086 -8.891 5.925 1.00 26.82 386 TRP A N 1
ATOM 3153 C CA . TRP A 1 386 ? -34.768 -9.450 7.069 1.00 28.38 386 TRP A CA 1
ATOM 3154 C C . TRP A 1 386 ? -34.243 -10.902 7.389 1.00 29.35 386 TRP A C 1
ATOM 3155 O O . TRP A 1 386 ? -33.960 -11.200 8.542 1.00 25.99 386 TRP A O 1
ATOM 3166 N N . PHE A 1 387 ? -34.148 -11.773 6.379 1.00 26.89 387 PHE A N 1
ATOM 3167 C CA . PHE A 1 387 ? -33.608 -13.106 6.592 1.00 29.29 387 PHE A CA 1
ATOM 3168 C C . PHE A 1 387 ? -32.212 -12.987 7.145 1.00 31.30 387 PHE A C 1
ATOM 3169 O O . PHE A 1 387 ? -31.848 -13.729 8.066 1.00 37.17 387 PHE A O 1
ATOM 3177 N N . GLN A 1 388 ? -31.424 -12.060 6.610 1.00 31.66 388 GLN A N 1
ATOM 3178 C CA . GLN A 1 388 ? -30.023 -11.962 7.031 1.00 34.71 388 GLN A CA 1
ATOM 3179 C C . GLN A 1 388 ? -29.879 -11.513 8.498 1.00 32.40 388 GLN A C 1
ATOM 3180 O O . GLN A 1 388 ? -28.969 -11.978 9.212 1.00 33.52 388 GLN A O 1
ATOM 3186 N N . ALA A 1 389 ? -30.762 -10.624 8.944 1.00 27.98 389 ALA A N 1
ATOM 3187 C CA . ALA A 1 389 ? -30.766 -10.210 10.369 1.00 27.76 389 ALA A CA 1
ATOM 3188 C C . ALA A 1 389 ? -31.203 -11.274 11.343 1.00 26.75 389 ALA A C 1
ATOM 3189 O O . ALA A 1 389 ? -30.647 -11.364 12.421 1.00 27.86 389 ALA A O 1
ATOM 3191 N N . THR A 1 390 ? -32.197 -12.052 10.952 1.00 24.21 390 THR A N 1
ATOM 3192 C CA . THR A 1 390 ? -32.956 -12.901 11.840 1.00 25.93 390 THR A CA 1
ATOM 3193 C C . THR A 1 390 ? -32.483 -14.368 11.966 1.00 27.03 390 THR A C 1
ATOM 3194 O O . THR A 1 390 ? -32.806 -15.012 12.950 1.00 31.31 390 THR A O 1
ATOM 3198 N N . HIS A 1 391 ? -31.764 -14.893 10.996 1.00 25.39 391 HIS A N 1
ATOM 3199 C CA . HIS A 1 391 ? -31.365 -16.285 11.005 1.00 26.02 391 HIS A CA 1
ATOM 3200 C C . HIS A 1 391 ? -29.885 -16.499 11.327 1.00 26.03 391 HIS A C 1
ATOM 3201 O O . HIS A 1 391 ? -29.011 -15.893 10.723 1.00 26.64 391 HIS A O 1
ATOM 3208 N N . LEU A 1 392 ? -29.605 -17.428 12.224 1.00 25.98 392 LEU A N 1
ATOM 3209 C CA . LEU A 1 392 ? -28.258 -17.570 12.771 1.00 28.50 392 LEU A CA 1
ATOM 3210 C C . LEU A 1 392 ? -27.201 -18.139 11.795 1.00 30.39 392 LEU A C 1
ATOM 3211 O O . LEU A 1 392 ? -25.982 -18.008 12.037 1.00 31.54 392 LEU A O 1
ATOM 3216 N N . ASP A 1 393 ? -27.689 -18.771 10.728 1.00 29.48 393 ASP A N 1
ATOM 3217 C CA . ASP A 1 393 ? -26.868 -19.269 9.610 1.00 27.46 393 ASP A CA 1
ATOM 3218 C C . ASP A 1 393 ? -26.679 -18.263 8.457 1.00 25.12 393 ASP A C 1
ATOM 3219 O O . ASP A 1 393 ? -26.004 -18.570 7.463 1.00 22.29 393 ASP A O 1
ATOM 3224 N N . ALA A 1 394 ? -27.182 -17.057 8.637 1.00 26.86 394 ALA A N 1
ATOM 3225 C CA . ALA A 1 394 ? -27.150 -16.045 7.578 1.00 28.53 394 ALA A CA 1
ATOM 3226 C C . ALA A 1 394 ? -25.952 -15.210 7.261 1.00 28.21 394 ALA A C 1
ATOM 3227 O O . ALA A 1 394 ? -25.433 -14.555 8.129 1.00 26.23 394 ALA A O 1
ATOM 3229 N N . TYR A 1 395 ? -25.540 -15.231 6.004 1.00 25.95 395 TYR A N 1
ATOM 3230 C CA . TYR A 1 395 ? -24.430 -14.437 5.525 1.00 26.74 395 TYR A CA 1
ATOM 3231 C C . TYR A 1 395 ? -24.828 -14.110 4.101 1.00 28.34 395 TYR A C 1
ATOM 3232 O O . TYR A 1 395 ? -25.781 -14.652 3.609 1.00 28.53 395 TYR A O 1
ATOM 3241 N N . ASP A 1 396 ? -24.118 -13.213 3.448 1.00 29.77 396 ASP A N 1
ATOM 3242 C CA . ASP A 1 396 ? -24.469 -12.787 2.098 1.00 30.92 396 ASP A CA 1
ATOM 3243 C C . ASP A 1 396 ? -24.431 -13.865 1.064 1.00 28.83 396 ASP A C 1
ATOM 3244 O O . ASP A 1 396 ? -25.285 -13.917 0.232 1.00 27.28 396 ASP A O 1
ATOM 3249 N N . TRP A 1 397 ? -23.433 -14.724 1.122 1.00 28.47 397 TRP A N 1
ATOM 3250 C CA . TRP A 1 397 ? -23.264 -15.768 0.160 1.00 27.33 397 TRP A CA 1
ATOM 3251 C C . TRP A 1 397 ? -24.400 -16.721 0.088 1.00 30.14 397 TRP A C 1
ATOM 3252 O O . TRP A 1 397 ? -24.704 -17.231 -0.965 1.00 31.62 397 TRP A O 1
ATOM 3263 N N . VAL A 1 398 ? -25.041 -16.950 1.213 1.00 30.39 398 VAL A N 1
ATOM 3264 C CA . VAL A 1 398 ? -26.101 -17.903 1.290 1.00 29.32 398 VAL A CA 1
ATOM 3265 C C . VAL A 1 398 ? -27.465 -17.237 1.218 1.00 31.77 398 VAL A C 1
ATOM 3266 O O . VAL A 1 398 ? -28.393 -17.796 0.701 1.00 31.97 398 VAL A O 1
ATOM 3270 N N . MET A 1 399 ? -27.569 -16.006 1.665 1.00 30.08 399 MET A N 1
ATOM 3271 C CA . MET A 1 399 ? -28.833 -15.310 1.651 1.00 30.19 399 MET A CA 1
ATOM 3272 C C . MET A 1 399 ? -29.152 -14.576 0.355 1.00 29.69 399 MET A C 1
ATOM 3273 O O . MET A 1 399 ? -30.278 -14.558 -0.022 1.00 31.25 399 MET A O 1
ATOM 3278 N N . GLU A 1 400 ? -28.188 -13.962 -0.308 1.00 29.39 400 GLU A N 1
ATOM 3279 C CA . GLU A 1 400 ? -28.406 -13.393 -1.661 1.00 29.23 400 GLU A CA 1
ATOM 3280 C C . GLU A 1 400 ? -28.931 -14.453 -2.640 1.00 28.58 400 GLU A C 1
ATOM 3281 O O . GLU A 1 400 ? -29.968 -14.306 -3.288 1.00 26.46 400 GLU A O 1
ATOM 3287 N N . THR A 1 401 ? -28.261 -15.581 -2.629 1.00 29.16 401 THR A N 1
ATOM 3288 C CA . THR A 1 401 ? -28.589 -16.676 -3.515 1.00 29.16 401 THR A CA 1
ATOM 3289 C C . THR A 1 401 ? -29.920 -17.323 -3.141 1.00 28.80 401 THR A C 1
ATOM 3290 O O . THR A 1 401 ? -30.833 -17.347 -3.962 1.00 30.26 401 THR A O 1
ATOM 3294 N N . ASN A 1 402 ? -30.077 -17.767 -1.900 1.00 30.89 402 ASN A N 1
ATOM 3295 C CA . ASN A 1 402 ? -31.319 -18.454 -1.492 1.00 29.70 402 ASN A CA 1
ATOM 3296 C C . ASN A 1 402 ? -32.584 -17.594 -1.576 1.00 31.38 402 ASN A C 1
ATOM 3297 O O . ASN A 1 402 ? -33.635 -18.067 -1.977 1.00 31.57 402 ASN A O 1
ATOM 3302 N N . VAL A 1 403 ? -32.484 -16.332 -1.183 1.00 31.63 403 VAL A N 1
ATOM 3303 C CA . VAL A 1 403 ? -33.633 -15.448 -1.242 1.00 30.31 403 VAL A CA 1
ATOM 3304 C C . VAL A 1 403 ? -33.932 -14.997 -2.656 1.00 30.88 403 VAL A C 1
ATOM 3305 O O . VAL A 1 403 ? -35.070 -15.139 -3.124 1.00 30.90 403 VAL A O 1
ATOM 3309 N N . LEU A 1 404 ? -32.937 -14.395 -3.307 1.00 31.20 404 LEU A N 1
ATOM 3310 C CA . LEU A 1 404 ? -33.173 -13.718 -4.594 1.00 33.42 404 LEU A CA 1
ATOM 3311 C C . LEU A 1 404 ? -33.263 -14.724 -5.735 1.00 32.21 404 LEU A C 1
ATOM 3312 O O . LEU A 1 404 ? -33.992 -14.538 -6.708 1.00 31.95 404 LEU A O 1
ATOM 3317 N N . GLY A 1 405 ? -32.522 -15.807 -5.584 1.00 33.43 405 GLY A N 1
ATOM 3318 C CA . GLY A 1 405 ? -32.576 -16.890 -6.535 1.00 35.38 405 GLY A CA 1
ATOM 3319 C C . GLY A 1 405 ? -33.707 -17.853 -6.293 1.00 33.68 405 GLY A C 1
ATOM 3320 O O . GLY A 1 405 ? -34.628 -17.926 -7.079 1.00 33.02 405 GLY A O 1
ATOM 3321 N N . MET A 1 406 ? -33.633 -18.623 -5.236 1.00 37.11 406 MET A N 1
ATOM 3322 C CA . MET A 1 406 ? -34.628 -19.661 -4.976 1.00 41.04 406 MET A CA 1
ATOM 3323 C C . MET A 1 406 ? -35.979 -19.196 -4.469 1.00 33.55 406 MET A C 1
ATOM 3324 O O . MET A 1 406 ? -36.984 -19.549 -5.028 1.00 36.86 406 MET A O 1
ATOM 3329 N N . GLY A 1 407 ? -35.997 -18.354 -3.455 1.00 34.07 407 GLY A N 1
ATOM 3330 C CA . GLY A 1 407 ? -37.285 -17.971 -2.825 1.00 30.80 407 GLY A CA 1
ATOM 3331 C C . GLY A 1 407 ? -38.146 -17.018 -3.609 1.00 30.45 407 GLY A C 1
ATOM 3332 O O . GLY A 1 407 ? -39.360 -17.154 -3.605 1.00 35.26 407 GLY A O 1
ATOM 3333 N N . LEU A 1 408 ? -37.516 -16.050 -4.275 1.00 29.99 408 LEU A N 1
ATOM 3334 C CA . LEU A 1 408 ? -38.219 -14.923 -4.916 1.00 31.01 408 LEU A CA 1
ATOM 3335 C C . LEU A 1 408 ? -38.125 -14.820 -6.432 1.00 29.87 408 LEU A C 1
ATOM 3336 O O . LEU A 1 408 ? -38.793 -13.949 -7.027 1.00 29.14 408 LEU A O 1
ATOM 3341 N N . PHE A 1 409 ? -37.296 -15.664 -7.046 1.00 29.21 409 PHE A N 1
ATOM 3342 C CA . PHE A 1 409 ? -37.157 -15.674 -8.492 1.00 30.87 409 PHE A CA 1
ATOM 3343 C C . PHE A 1 409 ? -36.894 -14.239 -8.997 1.00 30.30 409 PHE A C 1
ATOM 3344 O O . PHE A 1 409 ? -37.318 -13.879 -10.069 1.00 28.47 409 PHE A O 1
ATOM 3352 N N . ALA A 1 410 ? -36.168 -13.456 -8.186 1.00 32.55 410 ALA A N 1
ATOM 3353 C CA . ALA A 1 410 ? -35.931 -12.039 -8.398 1.00 31.10 410 ALA A CA 1
ATOM 3354 C C . ALA A 1 410 ? -34.870 -11.814 -9.431 1.00 32.35 410 ALA A C 1
ATOM 3355 O O . ALA A 1 410 ? -34.784 -10.701 -9.966 1.00 32.01 410 ALA A O 1
ATOM 3357 N N . ASP A 1 411 ? -34.101 -12.869 -9.728 1.00 31.38 411 ASP A N 1
ATOM 3358 C CA . ASP A 1 411 ? -33.117 -12.869 -10.807 1.00 31.03 411 ASP A CA 1
ATOM 3359 C C . ASP A 1 411 ? -33.685 -13.381 -12.143 1.00 32.20 411 ASP A C 1
ATOM 3360 O O . ASP A 1 411 ? -32.941 -13.552 -13.110 1.00 34.74 411 ASP A O 1
ATOM 3365 N N . GLY A 1 412 ? -34.973 -13.658 -12.180 1.00 32.24 412 GLY A N 1
ATOM 3366 C CA . GLY A 1 412 ? -35.656 -14.195 -13.367 1.00 33.66 412 GLY A CA 1
ATOM 3367 C C . GLY A 1 412 ? -35.348 -15.633 -13.776 1.00 36.26 412 GLY A C 1
ATOM 3368 O O . GLY A 1 412 ? -35.543 -16.000 -14.937 1.00 40.93 412 GLY A O 1
ATOM 3369 N N . GLY A 1 413 ? -34.846 -16.440 -12.845 1.00 38.28 413 GLY A N 1
ATOM 3370 C CA . GLY A 1 413 ? -34.588 -17.850 -13.085 1.00 36.40 413 GLY A CA 1
ATOM 3371 C C . GLY A 1 413 ? -33.180 -18.213 -13.458 1.00 37.42 413 GLY A C 1
ATOM 3372 O O . GLY A 1 413 ? -32.986 -19.258 -14.016 1.00 42.62 413 GLY A O 1
ATOM 3373 N N . LYS A 1 414 ? -32.189 -17.384 -13.144 1.00 39.65 414 LYS A N 1
ATOM 3374 C CA . LYS A 1 414 ? -30.784 -17.801 -13.283 1.00 40.21 414 LYS A CA 1
ATOM 3375 C C . LYS A 1 414 ? -30.460 -18.994 -12.381 1.00 42.13 414 LYS A C 1
ATOM 3376 O O . LYS A 1 414 ? -29.782 -19.940 -12.795 1.00 40.13 414 LYS A O 1
ATOM 3382 N N . LEU A 1 415 ? -30.949 -18.969 -11.160 1.00 42.78 415 LEU A N 1
ATOM 3383 C CA . LEU A 1 415 ? -30.670 -20.040 -10.229 1.00 46.44 415 LEU A CA 1
ATOM 3384 C C . LEU A 1 415 ? -31.696 -21.139 -10.290 1.00 42.62 415 LEU A C 1
ATOM 3385 O O . LEU A 1 415 ? -31.352 -22.301 -10.272 1.00 44.86 415 LEU A O 1
ATOM 3390 N N . ALA A 1 416 ? -32.958 -20.777 -10.361 1.00 41.31 416 ALA A N 1
ATOM 3391 C CA . ALA A 1 416 ? -34.010 -21.769 -10.323 1.00 45.23 416 ALA A CA 1
ATOM 3392 C C . ALA A 1 416 ? -34.779 -21.960 -11.583 1.00 46.02 416 ALA A C 1
ATOM 3393 O O . ALA A 1 416 ? -34.774 -21.124 -12.452 1.00 43.77 416 ALA A O 1
ATOM 3395 N N . SER A 1 417 ? -35.482 -23.069 -11.656 1.00 53.25 417 SER A N 1
ATOM 3396 C CA . SER A 1 417 ? -36.225 -23.406 -12.858 1.00 60.05 417 SER A CA 1
ATOM 3397 C C . SER A 1 417 ? -37.479 -22.637 -12.971 1.00 54.92 417 SER A C 1
ATOM 3398 O O . SER A 1 417 ? -37.818 -22.172 -14.034 1.00 54.79 417 SER A O 1
ATOM 3400 N N . LYS A 1 418 ? -38.175 -22.505 -11.865 1.00 49.66 418 LYS A N 1
ATOM 3401 C CA . LYS A 1 418 ? -39.439 -21.855 -11.897 1.00 47.55 418 LYS A CA 1
ATOM 3402 C C . LYS A 1 418 ? -39.720 -21.127 -10.605 1.00 42.51 418 LYS A C 1
ATOM 3403 O O . LYS A 1 418 ? -39.025 -21.362 -9.637 1.00 38.34 418 LYS A O 1
ATOM 3409 N N . PRO A 1 419 ? -40.723 -20.189 -10.595 1.00 37.48 419 PRO A N 1
ATOM 3410 C CA . PRO A 1 419 ? -41.041 -19.650 -9.291 1.00 36.27 419 PRO A CA 1
ATOM 3411 C C . PRO A 1 419 ? -41.658 -20.724 -8.397 1.00 37.77 419 PRO A C 1
ATOM 3412 O O . PRO A 1 419 ? -42.379 -21.573 -8.887 1.00 35.69 419 PRO A O 1
ATOM 3416 N N . TYR A 1 420 ? -41.350 -20.703 -7.110 1.00 38.48 420 TYR A N 1
ATOM 3417 C CA . TYR A 1 420 ? -41.896 -21.637 -6.172 1.00 38.38 420 TYR A CA 1
ATOM 3418 C C . TYR A 1 420 ? -43.203 -21.123 -5.599 1.00 37.11 420 TYR A C 1
ATOM 3419 O O . TYR A 1 420 ? -43.809 -21.807 -4.792 1.00 37.09 420 TYR A O 1
ATOM 3428 N N . ALA A 1 421 ? -43.655 -19.940 -6.031 1.00 33.89 421 ALA A N 1
ATOM 3429 C CA . ALA A 1 421 ? -44.945 -19.450 -5.617 1.00 35.97 421 ALA A CA 1
ATOM 3430 C C . ALA A 1 421 ? -46.028 -20.534 -5.538 1.00 34.43 421 ALA A C 1
ATOM 3431 O O . ALA A 1 421 ? -46.098 -21.424 -6.385 1.00 28.76 421 ALA A O 1
ATOM 3433 N N . ALA A 1 422 ? -46.900 -20.381 -4.538 1.00 31.93 422 ALA A N 1
ATOM 3434 C CA . ALA A 1 422 ? -47.987 -21.288 -4.339 1.00 30.72 422 ALA A CA 1
ATOM 3435 C C . ALA A 1 422 ? -49.086 -20.702 -3.464 1.00 32.50 422 ALA A C 1
ATOM 3436 O O . ALA A 1 422 ? -48.856 -19.846 -2.574 1.00 28.30 422 ALA A O 1
ATOM 3438 N N . SER A 1 423 ? -50.300 -21.176 -3.761 1.00 31.54 423 SER A N 1
ATOM 3439 C CA . SER A 1 423 ? -51.486 -20.825 -3.012 1.00 31.08 423 SER A CA 1
ATOM 3440 C C . SER A 1 423 ? -51.566 -21.695 -1.734 1.00 30.46 423 SER A C 1
ATOM 3441 O O . SER A 1 423 ? -50.693 -22.512 -1.429 1.00 31.15 423 SER A O 1
ATOM 3444 N N . ALA A 1 424 ? -52.650 -21.562 -0.998 1.00 31.21 424 ALA A N 1
ATOM 3445 C CA . ALA A 1 424 ? -52.819 -22.392 0.180 1.00 31.19 424 ALA A CA 1
ATOM 3446 C C . ALA A 1 424 ? -52.953 -23.904 -0.123 1.00 33.00 424 ALA A C 1
ATOM 3447 O O . ALA A 1 424 ? -52.820 -24.731 0.810 1.00 34.94 424 ALA A O 1
ATOM 3449 N N . ASN A 1 425 ? -53.185 -24.286 -1.382 1.00 30.43 425 ASN A N 1
ATOM 3450 C CA . ASN A 1 425 ? -53.288 -25.698 -1.702 1.00 33.37 425 ASN A CA 1
ATOM 3451 C C . ASN A 1 425 ? -52.065 -26.416 -1.240 1.00 33.67 425 ASN A C 1
ATOM 3452 O O . ASN A 1 425 ? -52.180 -27.555 -0.780 1.00 32.92 425 ASN A O 1
ATOM 3457 N N . TYR A 1 426 ? -50.898 -25.771 -1.404 1.00 31.88 426 TYR A N 1
ATOM 3458 C CA . TYR A 1 426 ? -49.642 -26.407 -1.071 1.00 32.71 426 TYR A CA 1
ATOM 3459 C C . TYR A 1 426 ? -49.539 -26.521 0.444 1.00 31.69 426 TYR A C 1
ATOM 3460 O O . TYR A 1 426 ? -49.334 -27.629 1.043 1.00 31.12 426 TYR A O 1
ATOM 3469 N N . ILE A 1 427 ? -49.691 -25.364 1.076 1.00 29.81 427 ILE A N 1
ATOM 3470 C CA . ILE A 1 427 ? -49.488 -25.273 2.508 1.00 29.56 427 ILE A CA 1
ATOM 3471 C C . ILE A 1 427 ? -50.479 -26.202 3.239 1.00 31.07 427 ILE A C 1
ATOM 3472 O O . ILE A 1 427 ? -50.042 -26.914 4.103 1.00 37.90 427 ILE A O 1
ATOM 3477 N N . ASN A 1 428 ? -51.766 -26.236 2.884 1.00 28.74 428 ASN A N 1
ATOM 3478 C CA . ASN A 1 428 ? -52.708 -27.169 3.545 1.00 30.95 428 ASN A CA 1
ATOM 3479 C C . ASN A 1 428 ? -52.348 -28.693 3.362 1.00 32.96 428 ASN A C 1
ATOM 3480 O O . ASN A 1 428 ? -52.618 -29.558 4.203 1.00 33.07 428 ASN A O 1
ATOM 3485 N N . ARG A 1 429 ? -51.705 -28.999 2.259 1.00 33.97 429 ARG A N 1
ATOM 3486 C CA . ARG A 1 429 ? -51.353 -30.370 1.928 1.00 35.70 429 ARG A CA 1
ATOM 3487 C C . ARG A 1 429 ? -50.080 -30.805 2.675 1.00 34.36 429 ARG A C 1
ATOM 3488 O O . ARG A 1 429 ? -50.004 -31.923 3.180 1.00 38.01 429 ARG A O 1
ATOM 3496 N N . MET A 1 430 ? -49.112 -29.905 2.792 1.00 32.07 430 MET A N 1
ATOM 3497 C CA . MET A 1 430 ? -47.813 -30.267 3.294 1.00 31.39 430 MET A CA 1
ATOM 3498 C C . MET A 1 430 ? -47.620 -29.894 4.740 1.00 32.42 430 MET A C 1
ATOM 3499 O O . MET A 1 430 ? -46.520 -30.049 5.279 1.00 31.26 430 MET A O 1
ATOM 3504 N N . SER A 1 431 ? -48.687 -29.404 5.369 1.00 32.76 431 SER A N 1
ATOM 3505 C CA . SER A 1 431 ? -48.642 -28.935 6.760 1.00 32.40 431 SER A CA 1
ATOM 3506 C C . SER A 1 431 ? -49.968 -29.272 7.400 1.00 32.80 431 SER A C 1
ATOM 3507 O O . SER A 1 431 ? -50.925 -29.634 6.691 1.00 34.38 431 SER A O 1
ATOM 3510 N N . ASN A 1 432 ? -50.027 -29.087 8.719 1.00 33.55 432 ASN A N 1
ATOM 3511 C CA . ASN A 1 432 ? -51.292 -29.068 9.475 1.00 32.26 432 ASN A CA 1
ATOM 3512 C C . ASN A 1 432 ? -51.641 -27.655 9.980 1.00 33.02 432 ASN A C 1
ATOM 3513 O O . ASN A 1 432 ? -52.491 -27.507 10.884 1.00 33.29 432 ASN A O 1
ATOM 3518 N N . TYR A 1 433 ? -50.992 -26.612 9.411 1.00 32.88 433 TYR A N 1
ATOM 3519 C CA . TYR A 1 433 ? -51.171 -25.257 9.951 1.00 29.69 433 TYR A CA 1
ATOM 3520 C C . TYR A 1 433 ? -52.617 -24.747 9.759 1.00 29.41 433 TYR A C 1
ATOM 3521 O O . TYR A 1 433 ? -53.122 -24.037 10.611 1.00 27.82 433 TYR A O 1
ATOM 3530 N N . CYS A 1 434 ? -53.252 -25.053 8.618 1.00 30.66 434 CYS A N 1
ATOM 3531 C CA . CYS A 1 434 ? -54.530 -24.418 8.230 1.00 32.93 434 CYS A CA 1
ATOM 3532 C C . CYS A 1 434 ? -55.610 -24.881 9.217 1.00 37.52 434 CYS A C 1
ATOM 3533 O O . CYS A 1 434 ? -56.545 -24.147 9.457 1.00 37.97 434 CYS A O 1
ATOM 3536 N N . GLN A 1 435 ? -55.439 -26.055 9.839 1.00 39.79 435 GLN A N 1
ATOM 3537 C CA . GLN A 1 435 ? -56.424 -26.572 10.794 1.00 46.75 435 GLN A CA 1
ATOM 3538 C C . GLN A 1 435 ? -56.561 -25.705 12.037 1.00 44.31 435 GLN A C 1
ATOM 3539 O O . GLN A 1 435 ? -57.619 -25.553 12.579 1.00 43.05 435 GLN A O 1
ATOM 3545 N N . ASN A 1 436 ? -55.452 -25.151 12.480 1.00 47.61 436 ASN A N 1
ATOM 3546 C CA . ASN A 1 436 ? -55.407 -24.271 13.644 1.00 46.60 436 ASN A CA 1
ATOM 3547 C C . ASN A 1 436 ? -55.518 -22.755 13.208 1.00 38.86 436 ASN A C 1
ATOM 3548 O O . ASN A 1 436 ? -55.179 -21.891 13.996 1.00 38.72 436 ASN A O 1
ATOM 3553 N N . CYS A 1 437 ? -55.966 -22.444 11.981 1.00 36.03 437 CYS A N 1
ATOM 3554 C CA . CYS A 1 437 ? -55.920 -21.048 11.434 1.00 34.14 437 CYS A CA 1
ATOM 3555 C C . CYS A 1 437 ? -57.324 -20.505 11.387 1.00 33.04 437 CYS A C 1
ATOM 3556 O O . CYS A 1 437 ? -58.278 -21.252 11.148 1.00 32.92 437 CYS A O 1
ATOM 3559 N N . ARG A 1 438 ? -57.439 -19.196 11.549 1.00 30.95 438 ARG A N 1
ATOM 3560 C CA . ARG A 1 438 ? -58.719 -18.553 11.461 1.00 31.30 438 ARG A CA 1
ATOM 3561 C C . ARG A 1 438 ? -59.201 -18.326 10.032 1.00 33.36 438 ARG A C 1
ATOM 3562 O O . ARG A 1 438 ? -60.363 -17.885 9.843 1.00 32.79 438 ARG A O 1
ATOM 3570 N N . TYR A 1 439 ? -58.311 -18.530 9.047 1.00 31.85 439 TYR A N 1
ATOM 3571 C CA . TYR A 1 439 ? -58.645 -18.383 7.631 1.00 30.96 439 TYR A CA 1
ATOM 3572 C C . TYR A 1 439 ? -58.900 -19.761 7.039 1.00 30.72 439 TYR A C 1
ATOM 3573 O O . TYR A 1 439 ? -58.460 -20.763 7.574 1.00 28.15 439 TYR A O 1
ATOM 3582 N N . ASP A 1 440 ? -59.614 -19.772 5.927 1.00 31.08 440 ASP A N 1
ATOM 3583 C CA . ASP A 1 440 ? -59.969 -20.970 5.223 1.00 30.99 440 ASP A CA 1
ATOM 3584 C C . ASP A 1 440 ? -59.110 -21.046 3.963 1.00 29.64 440 ASP A C 1
ATOM 3585 O O . ASP A 1 440 ? -59.205 -20.149 3.102 1.00 27.27 440 ASP A O 1
ATOM 3590 N N . PRO A 1 441 ? -58.338 -22.152 3.826 1.00 28.40 441 PRO A N 1
ATOM 3591 C CA . PRO A 1 441 ? -57.488 -22.309 2.701 1.00 30.70 441 PRO A CA 1
ATOM 3592 C C . PRO A 1 441 ? -58.304 -22.657 1.441 1.00 29.85 441 PRO A C 1
ATOM 3593 O O . PRO A 1 441 ? -57.767 -22.571 0.356 1.00 26.22 441 PRO A O 1
ATOM 3597 N N . LYS A 1 442 ? -59.556 -23.092 1.592 1.00 32.72 442 LYS A N 1
ATOM 3598 C CA . LYS A 1 442 ? -60.424 -23.362 0.440 1.00 33.88 442 LYS A CA 1
ATOM 3599 C C . LYS A 1 442 ? -61.199 -22.109 -0.047 1.00 34.06 442 LYS A C 1
ATOM 3600 O O . LYS A 1 442 ? -61.859 -22.181 -1.081 1.00 38.29 442 LYS A O 1
ATOM 3606 N N . GLN A 1 443 ? -61.115 -20.968 0.651 1.00 33.76 443 GLN A N 1
ATOM 3607 C CA . GLN A 1 443 ? -61.736 -19.750 0.144 1.00 33.34 443 GLN A CA 1
ATOM 3608 C C . GLN A 1 443 ? -60.706 -18.762 -0.380 1.00 34.33 443 GLN A C 1
ATOM 3609 O O . GLN A 1 443 ? -59.547 -18.723 0.102 1.00 34.09 443 GLN A O 1
ATOM 3615 N N . ARG A 1 444 ? -61.147 -18.000 -1.381 1.00 28.81 444 ARG A N 1
ATOM 3616 C CA . ARG A 1 444 ? -60.344 -16.978 -2.016 1.00 30.13 444 ARG A CA 1
ATOM 3617 C C . ARG A 1 444 ? -60.822 -15.513 -1.768 1.00 30.09 444 ARG A C 1
ATOM 3618 O O . ARG A 1 444 ? -59.997 -14.582 -1.783 1.00 24.81 444 ARG A O 1
ATOM 3626 N N . LEU A 1 445 ? -62.133 -15.330 -1.534 1.00 29.74 445 LEU A N 1
ATOM 3627 C CA . LEU A 1 445 ? -62.734 -14.006 -1.380 1.00 31.78 445 LEU A CA 1
ATOM 3628 C C . LEU A 1 445 ? -63.318 -13.890 -0.004 1.00 32.38 445 LEU A C 1
ATOM 3629 O O . LEU A 1 445 ? -63.632 -14.900 0.647 1.00 34.05 445 LEU A O 1
ATOM 3634 N N . GLY A 1 446 ? -63.456 -12.655 0.450 1.00 33.79 446 GLY A N 1
ATOM 3635 C CA . GLY A 1 446 ? -64.031 -12.380 1.768 1.00 35.63 446 GLY A CA 1
ATOM 3636 C C . GLY A 1 446 ? -63.032 -12.434 2.913 1.00 33.87 446 GLY A C 1
ATOM 3637 O O . GLY A 1 446 ? -61.909 -12.879 2.740 1.00 32.48 446 GLY A O 1
ATOM 3638 N N . ASP A 1 447 ? -63.500 -11.992 4.087 1.00 36.23 447 ASP A N 1
ATOM 3639 C CA . ASP A 1 447 ? -62.702 -11.859 5.325 1.00 32.10 447 ASP A CA 1
ATOM 3640 C C . ASP A 1 447 ? -62.167 -13.140 5.902 1.00 29.28 447 ASP A C 1
ATOM 3641 O O . ASP A 1 447 ? -61.214 -13.094 6.662 1.00 28.16 447 ASP A O 1
ATOM 3646 N N . ARG A 1 448 ? -62.736 -14.272 5.535 1.00 29.29 448 ARG A N 1
ATOM 3647 C CA . ARG A 1 448 ? -62.285 -15.580 6.029 1.00 29.94 448 ARG A CA 1
ATOM 3648 C C . ARG A 1 448 ? -61.410 -16.369 5.047 1.00 30.05 448 ARG A C 1
ATOM 3649 O O . ARG A 1 448 ? -61.033 -17.495 5.345 1.00 30.79 448 ARG A O 1
ATOM 3657 N N . ALA A 1 449 ? -61.121 -15.808 3.874 1.00 30.82 449 ALA A N 1
ATOM 3658 C CA . ALA A 1 449 ? -60.251 -16.475 2.868 1.00 30.08 449 ALA A CA 1
ATOM 3659 C C . ALA A 1 449 ? -58.809 -16.380 3.268 1.00 28.68 449 ALA A C 1
ATOM 3660 O O . ALA A 1 449 ? -58.375 -15.316 3.718 1.00 23.32 449 ALA A O 1
ATOM 3662 N N . CYS A 1 450 ? -58.068 -17.480 3.102 1.00 27.95 450 CYS A N 1
ATOM 3663 C CA . CYS A 1 450 ? -56.601 -17.424 3.228 1.00 27.32 450 CYS A CA 1
ATOM 3664 C C . CYS A 1 450 ? -56.044 -16.346 2.287 1.00 27.57 450 CYS A C 1
ATOM 3665 O O . CYS A 1 450 ? -56.327 -16.392 1.105 1.00 27.26 450 CYS A O 1
ATOM 3668 N N . PRO A 1 451 ? -55.283 -15.374 2.794 1.00 30.14 451 PRO A N 1
ATOM 3669 C CA . PRO A 1 451 ? -54.748 -14.339 1.908 1.00 30.01 451 PRO A CA 1
ATOM 3670 C C . PRO A 1 451 ? -53.765 -14.841 0.854 1.00 32.23 451 PRO A C 1
ATOM 3671 O O . PRO A 1 451 ? -53.568 -14.146 -0.177 1.00 36.13 451 PRO A O 1
ATOM 3675 N N . PHE A 1 452 ? -53.187 -16.028 1.051 1.00 30.16 452 PHE A N 1
ATOM 3676 C CA . PHE A 1 452 ? -52.300 -16.604 0.032 1.00 29.00 452 PHE A CA 1
ATOM 3677 C C . PHE A 1 452 ? -53.048 -16.796 -1.283 1.00 28.43 452 PHE A C 1
ATOM 3678 O O . PHE A 1 452 ? -52.496 -16.593 -2.366 1.00 29.27 452 PHE A O 1
ATOM 3686 N N . ASN A 1 453 ? -54.329 -17.137 -1.197 1.00 27.17 453 ASN A N 1
ATOM 3687 C CA . ASN A 1 453 ? -55.108 -17.441 -2.388 1.00 25.76 453 ASN A CA 1
ATOM 3688 C C . ASN A 1 453 ? -55.335 -16.273 -3.276 1.00 25.99 453 ASN A C 1
ATOM 3689 O O . ASN A 1 453 ? -55.025 -16.387 -4.431 1.00 30.90 453 ASN A O 1
ATOM 3694 N N . ALA A 1 454 ? -55.860 -15.163 -2.785 1.00 26.08 454 ALA A N 1
ATOM 3695 C CA . ALA A 1 454 ? -55.990 -13.958 -3.615 1.00 26.83 454 ALA A CA 1
ATOM 3696 C C . ALA A 1 454 ? -54.646 -13.401 -4.063 1.00 29.21 454 ALA A C 1
ATOM 3697 O O . ALA A 1 454 ? -54.494 -12.999 -5.194 1.00 30.49 454 ALA A O 1
ATOM 3699 N N . LEU A 1 455 ? -53.643 -13.413 -3.200 1.00 32.52 455 LEU A N 1
ATOM 3700 C CA . LEU A 1 455 ? -52.318 -12.943 -3.589 1.00 31.79 455 LEU A CA 1
ATOM 3701 C C . LEU A 1 455 ? -51.651 -13.797 -4.729 1.00 31.14 455 LEU A C 1
ATOM 3702 O O . LEU A 1 455 ? -51.037 -13.236 -5.645 1.00 33.17 455 LEU A O 1
ATOM 3707 N N . TYR A 1 456 ? -51.776 -15.119 -4.667 1.00 27.55 456 TYR A N 1
ATOM 3708 C CA . TYR A 1 456 ? -51.149 -16.020 -5.642 1.00 28.34 456 TYR A CA 1
ATOM 3709 C C . TYR A 1 456 ? -51.770 -15.821 -7.017 1.00 28.68 456 TYR A C 1
ATOM 3710 O O . TYR A 1 456 ? -51.066 -15.704 -8.004 1.00 29.96 456 TYR A O 1
ATOM 3719 N N . TRP A 1 457 ? -53.100 -15.772 -7.052 1.00 28.61 457 TRP A N 1
ATOM 3720 C CA . TRP A 1 457 ? -53.836 -15.587 -8.290 1.00 29.44 457 TRP A CA 1
ATOM 3721 C C . TRP A 1 457 ? -53.713 -14.167 -8.843 1.00 28.12 457 TRP A C 1
ATOM 3722 O O . TRP A 1 457 ? -53.552 -14.030 -10.041 1.00 27.53 457 TRP A O 1
ATOM 3733 N N . ASP A 1 458 ? -53.737 -13.125 -8.007 1.00 25.93 458 ASP A N 1
ATOM 3734 C CA . ASP A 1 458 ? -53.356 -11.779 -8.469 1.00 27.23 458 ASP A CA 1
ATOM 3735 C C . ASP A 1 458 ? -51.889 -11.745 -8.925 1.00 32.16 458 ASP A C 1
ATOM 3736 O O . ASP A 1 458 ? -51.553 -11.117 -9.926 1.00 32.17 458 ASP A O 1
ATOM 3741 N N . PHE A 1 459 ? -51.021 -12.479 -8.241 1.00 31.44 459 PHE A N 1
ATOM 3742 C CA . PHE A 1 459 ? -49.634 -12.549 -8.676 1.00 30.57 459 PHE A CA 1
ATOM 3743 C C . PHE A 1 459 ? -49.528 -13.043 -10.129 1.00 31.63 459 PHE A C 1
ATOM 3744 O O . PHE A 1 459 ? -48.812 -12.443 -10.964 1.00 30.70 459 PHE A O 1
ATOM 3752 N N . LEU A 1 460 ? -50.211 -14.144 -10.418 1.00 31.72 460 LEU A N 1
ATOM 3753 C CA . LEU A 1 460 ? -50.199 -14.702 -11.747 1.00 32.32 460 LEU A CA 1
ATOM 3754 C C . LEU A 1 460 ? -50.774 -13.721 -12.759 1.00 31.50 460 LEU A C 1
ATOM 3755 O O . LEU A 1 460 ? -50.243 -13.576 -13.825 1.00 32.92 460 LEU A O 1
ATOM 3760 N N . ASP A 1 461 ? -51.843 -13.034 -12.411 1.00 31.41 461 ASP A N 1
ATOM 3761 C CA . ASP A 1 461 ? -52.491 -12.132 -13.328 1.00 34.41 461 ASP A CA 1
ATOM 3762 C C . ASP A 1 461 ? -51.554 -11.008 -13.700 1.00 35.79 461 ASP A C 1
ATOM 3763 O O . ASP A 1 461 ? -51.371 -10.702 -14.862 1.00 35.40 461 ASP A O 1
ATOM 3768 N N . ARG A 1 462 ? -50.961 -10.411 -12.680 1.00 38.52 462 ARG A N 1
ATOM 3769 C CA . ARG A 1 462 ? -50.085 -9.277 -12.826 1.00 39.72 462 ARG A CA 1
ATOM 3770 C C . ARG A 1 462 ? -48.868 -9.601 -13.690 1.00 37.30 462 ARG A C 1
ATOM 3771 O O . ARG A 1 462 ? -48.442 -8.776 -14.469 1.00 35.66 462 ARG A O 1
ATOM 3779 N N . HIS A 1 463 ? -48.304 -10.790 -13.546 1.00 34.78 463 HIS A N 1
ATOM 3780 C CA . HIS A 1 463 ? -47.065 -11.130 -14.260 1.00 32.96 463 HIS A CA 1
ATOM 3781 C C . HIS A 1 463 ? -47.296 -12.158 -15.353 1.00 32.90 463 HIS A C 1
ATOM 3782 O O . HIS A 1 463 ? -46.323 -12.801 -15.817 1.00 31.32 463 HIS A O 1
ATOM 3789 N N . GLU A 1 464 ? -48.555 -12.261 -15.804 1.00 33.56 464 GLU A N 1
ATOM 3790 C CA . GLU A 1 464 ? -48.956 -13.299 -16.734 1.00 36.91 464 GLU A CA 1
ATOM 3791 C C . GLU A 1 464 ? -48.051 -13.327 -17.955 1.00 35.66 464 GLU A C 1
ATOM 3792 O O . GLU A 1 464 ? -47.561 -14.402 -18.337 1.00 34.46 464 GLU A O 1
ATOM 3798 N N . GLN A 1 465 ? -47.793 -12.151 -18.520 1.00 36.74 465 GLN A N 1
ATOM 3799 C CA . GLN A 1 465 ? -46.987 -12.062 -19.741 1.00 45.09 465 GLN A CA 1
ATOM 3800 C C . GLN A 1 465 ? -45.555 -12.555 -19.521 1.00 37.85 465 GLN A C 1
ATOM 3801 O O . GLN A 1 465 ? -45.102 -13.443 -20.216 1.00 40.88 465 GLN A O 1
ATOM 3803 N N . LYS A 1 466 ? -44.860 -12.030 -18.535 1.00 37.23 466 LYS A N 1
ATOM 3804 C CA . LYS A 1 466 ? -43.485 -12.475 -18.320 1.00 37.20 466 LYS A CA 1
ATOM 3805 C C . LYS A 1 466 ? -43.401 -13.940 -17.914 1.00 36.08 466 LYS A C 1
ATOM 3806 O O . LYS A 1 466 ? -42.451 -14.640 -18.281 1.00 35.81 466 LYS A O 1
ATOM 3812 N N . LEU A 1 467 ? -44.419 -14.423 -17.211 1.00 36.24 467 LEU A N 1
ATOM 3813 C CA . LEU A 1 467 ? -44.410 -15.817 -16.795 1.00 37.71 467 LEU A CA 1
ATOM 3814 C C . LEU A 1 467 ? -44.602 -16.703 -17.998 1.00 36.63 467 LEU A C 1
ATOM 3815 O O . LEU A 1 467 ? -43.975 -17.749 -18.113 1.00 41.59 467 LEU A O 1
ATOM 3820 N N . GLN A 1 468 ? -45.459 -16.249 -18.896 1.00 41.58 468 GLN A N 1
ATOM 3821 C CA . GLN A 1 468 ? -45.778 -16.981 -20.130 1.00 46.18 468 GLN A CA 1
ATOM 3822 C C . GLN A 1 468 ? -44.547 -17.159 -20.968 1.00 44.35 468 GLN A C 1
ATOM 3823 O O . GLN A 1 468 ? -44.249 -18.259 -21.367 1.00 49.10 468 GLN A O 1
ATOM 3829 N N . ALA A 1 469 ? -43.797 -16.085 -21.172 1.00 51.18 469 ALA A N 1
ATOM 3830 C CA . ALA A 1 469 ? -42.584 -16.126 -22.018 1.00 48.58 469 ALA A CA 1
ATOM 3831 C C . ALA A 1 469 ? -41.462 -17.047 -21.490 1.00 50.58 469 ALA A C 1
ATOM 3832 O O . ALA A 1 469 ? -40.746 -17.623 -22.286 1.00 55.41 469 ALA A O 1
ATOM 3834 N N . GLN A 1 470 ? -41.360 -17.261 -20.194 1.00 52.67 470 GLN A N 1
ATOM 3835 C CA . GLN A 1 470 ? -40.376 -18.190 -19.669 1.00 58.16 470 GLN A CA 1
ATOM 3836 C C . GLN A 1 470 ? -40.732 -19.566 -20.162 1.00 65.22 470 GLN A C 1
ATOM 3837 O O . GLN A 1 470 ? -39.874 -20.275 -20.669 1.00 72.54 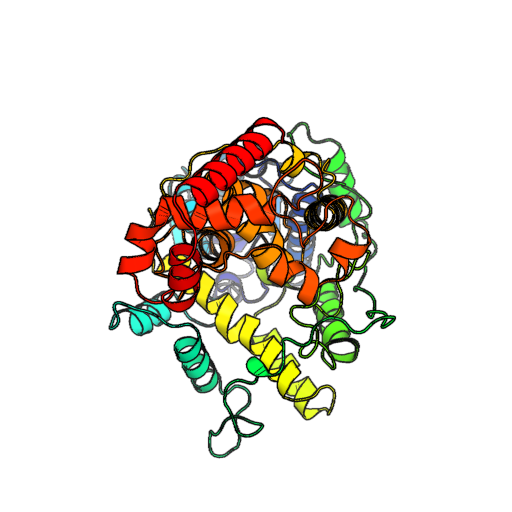470 GLN A O 1
ATOM 3843 N N . GLY A 1 471 ? -41.979 -19.973 -20.004 1.00 70.33 471 GLY A N 1
ATOM 3844 C CA . GLY A 1 471 ? -42.465 -21.234 -20.564 1.00 64.88 471 GLY A CA 1
ATOM 3845 C C . GLY A 1 471 ? -42.234 -22.459 -19.708 1.00 61.36 471 GLY A C 1
ATOM 3846 O O . GLY A 1 471 ? -42.078 -23.554 -20.225 1.00 59.74 471 GLY A O 1
ATOM 3847 N N . ARG A 1 472 ? -42.221 -22.292 -18.395 1.00 64.86 472 ARG A N 1
ATOM 3848 C CA . ARG A 1 472 ? -42.242 -23.438 -17.500 1.00 65.43 472 ARG A CA 1
ATOM 3849 C C . ARG A 1 472 ? -43.514 -23.477 -16.630 1.00 55.88 472 ARG A C 1
ATOM 3850 O O . ARG A 1 472 ? -43.622 -24.316 -15.739 1.00 56.55 472 ARG A O 1
ATOM 3852 N N . MET A 1 473 ? -44.480 -22.609 -16.917 1.00 51.36 473 MET A N 1
ATOM 3853 C CA . MET A 1 473 ? -45.682 -22.447 -16.090 1.00 49.84 473 MET A CA 1
ATOM 3854 C C . MET A 1 473 ? -46.977 -22.587 -16.898 1.00 48.19 473 MET A C 1
ATOM 3855 O O . MET A 1 473 ? -48.045 -22.057 -16.518 1.00 46.02 473 MET A O 1
ATOM 3860 N N . GLY A 1 474 ? -46.883 -23.316 -18.012 1.00 48.66 474 GLY A N 1
ATOM 3861 C CA . GLY A 1 474 ? -47.992 -23.477 -18.949 1.00 48.19 474 GLY A CA 1
ATOM 3862 C C . GLY A 1 474 ? -49.271 -23.909 -18.257 1.00 46.59 474 GLY A C 1
ATOM 3863 O O . GLY A 1 474 ? -50.309 -23.267 -18.434 1.00 44.52 474 GLY A O 1
ATOM 3864 N N . LEU A 1 475 ? -49.173 -24.965 -17.435 1.00 43.08 475 LEU A N 1
ATOM 3865 C CA . LEU A 1 475 ? -50.349 -25.594 -16.834 1.00 42.86 475 LEU A CA 1
ATOM 3866 C C . LEU A 1 475 ? -51.050 -24.696 -15.853 1.00 44.19 475 LEU A C 1
ATOM 3867 O O . LEU A 1 475 ? -52.271 -24.558 -15.865 1.00 40.26 475 LEU A O 1
ATOM 3872 N N . ILE A 1 476 ? -50.239 -24.122 -14.973 1.00 47.98 476 ILE A N 1
ATOM 3873 C CA . ILE A 1 476 ? -50.676 -23.098 -14.018 1.00 45.59 476 ILE A CA 1
ATOM 3874 C C . ILE A 1 476 ? -51.320 -21.910 -14.770 1.00 41.29 476 ILE A C 1
ATOM 3875 O O . ILE A 1 476 ? -52.381 -21.463 -14.382 1.00 40.65 476 ILE A O 1
ATOM 3880 N N . LEU A 1 477 ? -50.726 -21.435 -15.870 1.00 38.47 477 LEU A N 1
ATOM 3881 C CA . LEU A 1 477 ? -51.291 -20.284 -16.556 1.00 39.62 477 LEU A CA 1
ATOM 3882 C C . LEU A 1 477 ? -52.555 -20.626 -17.291 1.00 40.48 477 LEU A C 1
ATOM 3883 O O . LEU A 1 477 ? -53.398 -19.748 -17.465 1.00 40.88 477 LEU A O 1
ATOM 3888 N N . LYS A 1 478 ? -52.727 -21.884 -17.704 1.00 44.46 478 LYS A N 1
ATOM 3889 C CA . LYS A 1 478 ? -54.015 -22.296 -18.300 1.00 48.41 478 LYS A CA 1
ATOM 3890 C C . LYS A 1 478 ? -55.107 -22.148 -17.246 1.00 45.60 478 LYS A C 1
ATOM 3891 O O . LYS A 1 478 ? -56.202 -21.670 -17.558 1.00 47.83 478 LYS A O 1
ATOM 3897 N N . GLN A 1 479 ? -54.795 -22.515 -16.004 1.00 38.15 479 GLN A N 1
ATOM 3898 C CA . GLN A 1 479 ? -55.741 -22.290 -14.889 1.00 38.88 479 GLN A CA 1
ATOM 3899 C C . GLN A 1 479 ? -56.124 -20.825 -14.751 1.00 36.84 479 GLN A C 1
ATOM 3900 O O . GLN A 1 479 ? -57.305 -20.475 -14.726 1.00 37.98 479 GLN A O 1
ATOM 3906 N N . LEU A 1 480 ? -55.132 -19.951 -14.679 1.00 37.43 480 LEU A N 1
ATOM 3907 C CA . LEU A 1 480 ? -55.426 -18.505 -14.716 1.00 37.63 480 LEU A CA 1
ATOM 3908 C C . LEU A 1 480 ? -56.329 -18.141 -15.882 1.00 37.30 480 LEU A C 1
ATOM 3909 O O . LEU A 1 480 ? -57.239 -17.346 -15.739 1.00 36.33 480 LEU A O 1
ATOM 3914 N N . GLN A 1 481 ? -56.042 -18.723 -17.038 1.00 41.73 481 GLN A N 1
ATOM 3915 C CA . GLN A 1 481 ? -56.773 -18.438 -18.285 1.00 44.90 481 GLN A CA 1
ATOM 3916 C C . GLN A 1 481 ? -58.243 -18.847 -18.302 1.00 41.92 481 GLN A C 1
ATOM 3917 O O . GLN A 1 481 ? -59.025 -18.248 -19.022 1.00 35.68 481 GLN A O 1
ATOM 3923 N N . LYS A 1 482 ? -58.613 -19.787 -17.437 1.00 41.51 482 LYS A N 1
ATOM 3924 C CA . LYS A 1 482 ? -60.032 -20.088 -17.180 1.00 47.28 482 LYS A CA 1
ATOM 3925 C C . LYS A 1 482 ? -60.846 -19.021 -16.407 1.00 48.05 482 LYS A C 1
ATOM 3926 O O . LYS A 1 482 ? -62.079 -19.056 -16.385 1.00 56.85 482 LYS A O 1
ATOM 3932 N N . LEU A 1 483 ? -60.186 -18.056 -15.803 1.00 43.72 483 LEU A N 1
ATOM 3933 C CA . LEU A 1 483 ? -60.891 -17.074 -15.014 1.00 46.15 483 LEU A CA 1
ATOM 3934 C C . LEU A 1 483 ? -61.288 -15.907 -15.881 1.00 45.33 483 LEU A C 1
ATOM 3935 O O . LEU A 1 483 ? -60.413 -15.194 -16.336 1.00 43.96 483 LEU A O 1
ATOM 3940 N N . PRO A 1 484 ? -62.602 -15.667 -16.055 1.00 45.37 484 PRO A N 1
ATOM 3941 C CA . PRO A 1 484 ? -63.107 -14.418 -16.638 1.00 44.55 484 PRO A CA 1
ATOM 3942 C C . PRO A 1 484 ? -62.535 -13.144 -16.018 1.00 46.43 484 PRO A C 1
ATOM 3943 O O . PRO A 1 484 ? -61.999 -13.188 -14.912 1.00 47.71 484 PRO A O 1
ATOM 3947 N N . ASP A 1 485 ? -62.696 -12.019 -16.713 1.00 44.57 485 ASP A N 1
ATOM 3948 C CA . ASP A 1 485 ? -62.167 -10.727 -16.262 1.00 48.47 485 ASP A CA 1
ATOM 3949 C C . ASP A 1 485 ? -62.909 -10.222 -15.045 1.00 47.90 485 ASP A C 1
ATOM 3950 O O . ASP A 1 485 ? -62.353 -9.462 -14.253 1.00 52.17 485 ASP A O 1
ATOM 3955 N N . SER A 1 486 ? -64.168 -10.605 -14.887 1.00 49.91 486 SER A N 1
ATOM 3956 C CA . SER A 1 486 ? -64.905 -10.210 -13.679 1.00 50.00 486 SER A CA 1
ATOM 3957 C C . SER A 1 486 ? -64.315 -10.963 -12.455 1.00 45.41 486 SER A C 1
ATOM 3958 O O . SER A 1 486 ? -64.095 -10.338 -11.420 1.00 40.37 486 SER A O 1
ATOM 3961 N N . ASP A 1 487 ? -64.025 -12.269 -12.608 1.00 39.50 487 ASP A N 1
ATOM 3962 C CA . ASP A 1 487 ? -63.400 -13.057 -11.524 1.00 43.88 487 ASP A CA 1
ATOM 3963 C C . ASP A 1 487 ? -61.977 -12.629 -11.126 1.00 41.10 487 ASP A C 1
ATOM 3964 O O . ASP A 1 487 ? -61.654 -12.649 -9.947 1.00 42.46 487 ASP A O 1
ATOM 3969 N N . ARG A 1 488 ? -61.152 -12.256 -12.096 1.00 37.72 488 ARG A N 1
ATOM 3970 C CA . ARG A 1 488 ? -59.830 -11.718 -11.828 1.00 37.42 488 ARG A CA 1
ATOM 3971 C C . ARG A 1 488 ? -59.893 -10.305 -11.290 1.00 36.47 488 ARG A C 1
ATOM 3972 O O . ARG A 1 488 ? -58.998 -9.913 -10.608 1.00 36.48 488 ARG A O 1
ATOM 3980 N N . ALA A 1 489 ? -60.922 -9.534 -11.619 1.00 36.45 489 ALA A N 1
ATOM 3981 C CA . ALA A 1 489 ? -61.094 -8.217 -11.016 1.00 37.94 489 ALA A CA 1
ATOM 3982 C C . ALA A 1 489 ? -61.381 -8.380 -9.544 1.00 35.64 489 ALA A C 1
ATOM 3983 O O . ALA A 1 489 ? -60.948 -7.582 -8.715 1.00 37.84 489 ALA A O 1
ATOM 3985 N N . ALA A 1 490 ? -62.142 -9.401 -9.211 1.00 32.92 490 ALA A N 1
ATOM 3986 C CA . ALA A 1 490 ? -62.557 -9.568 -7.826 1.00 35.54 490 ALA A CA 1
ATOM 3987 C C . ALA A 1 490 ? -61.363 -10.035 -7.019 1.00 35.39 490 ALA A C 1
ATOM 3988 O O . ALA A 1 490 ? -61.188 -9.590 -5.880 1.00 36.07 490 ALA A O 1
ATOM 3990 N N . ILE A 1 491 ? -60.562 -10.922 -7.623 1.00 31.36 491 ILE A N 1
ATOM 3991 C CA . ILE A 1 491 ? -59.335 -11.399 -7.008 1.00 32.27 491 ILE A CA 1
ATOM 3992 C C . ILE A 1 491 ? -58.361 -10.230 -6.724 1.00 32.55 491 ILE A C 1
ATOM 3993 O O . ILE A 1 491 ? -57.779 -10.147 -5.649 1.00 32.56 491 ILE A O 1
ATOM 3998 N N . ARG A 1 492 ? -58.259 -9.300 -7.658 1.00 33.68 492 ARG A N 1
ATOM 3999 C CA . ARG A 1 492 ? -57.405 -8.135 -7.515 1.00 35.34 492 ARG A CA 1
ATOM 4000 C C . ARG A 1 492 ? -57.891 -7.240 -6.418 1.00 35.16 492 ARG A C 1
ATOM 4001 O O . ARG A 1 492 ? -57.102 -6.737 -5.664 1.00 32.18 492 ARG A O 1
ATOM 4009 N N . ASP A 1 493 ? -59.194 -7.036 -6.343 1.00 37.37 493 ASP A N 1
ATOM 4010 C CA . ASP A 1 493 ? -59.738 -6.245 -5.210 1.00 39.61 493 ASP A CA 1
ATOM 4011 C C . ASP A 1 493 ? -59.454 -6.911 -3.873 1.00 34.82 493 ASP A C 1
ATOM 4012 O O . ASP A 1 493 ? -59.136 -6.236 -2.891 1.00 33.87 493 ASP A O 1
ATOM 4017 N N . GLN A 1 494 ? -59.593 -8.235 -3.845 1.00 32.04 494 GLN A N 1
ATOM 4018 C CA . GLN A 1 494 ? -59.286 -9.007 -2.656 1.00 30.90 494 GLN A CA 1
ATOM 4019 C C . GLN A 1 494 ? -57.819 -8.889 -2.297 1.00 29.90 494 GLN A C 1
ATOM 4020 O O . GLN A 1 494 ? -57.510 -8.560 -1.143 1.00 33.26 494 GLN A O 1
ATOM 4026 N N . ALA A 1 495 ? -56.917 -9.137 -3.245 1.00 28.98 495 ALA A N 1
ATOM 4027 C CA . ALA A 1 495 ? -55.467 -8.911 -2.982 1.00 28.63 495 ALA A CA 1
ATOM 4028 C C . ALA A 1 495 ? -55.184 -7.473 -2.483 1.00 28.69 495 ALA A C 1
ATOM 4029 O O . ALA A 1 495 ? -54.522 -7.276 -1.455 1.00 27.63 495 ALA A O 1
ATOM 4031 N N . ALA A 1 496 ? -55.775 -6.482 -3.135 1.00 29.61 496 ALA A N 1
ATOM 4032 C CA . ALA A 1 496 ? -55.602 -5.087 -2.714 1.00 32.64 496 ALA A CA 1
ATOM 4033 C C . ALA A 1 496 ? -56.009 -4.895 -1.261 1.00 36.81 496 ALA A C 1
ATOM 4034 O O . ALA A 1 496 ? -55.304 -4.233 -0.520 1.00 39.11 496 ALA A O 1
ATOM 4036 N N . HIS A 1 497 ? -57.123 -5.504 -0.855 1.00 34.88 497 HIS A N 1
ATOM 4037 C CA . HIS A 1 497 ? -57.595 -5.413 0.522 1.00 36.63 497 HIS A CA 1
ATOM 4038 C C . HIS A 1 497 ? -56.645 -6.001 1.596 1.00 38.47 497 HIS A C 1
ATOM 4039 O O . HIS A 1 497 ? -56.412 -5.345 2.619 1.00 40.65 497 HIS A O 1
ATOM 4046 N N . TRP A 1 498 ? -56.064 -7.164 1.355 1.00 37.44 498 TRP A N 1
ATOM 4047 C CA . TRP A 1 498 ? -55.112 -7.744 2.290 1.00 35.66 498 TRP A CA 1
ATOM 4048 C C . TRP A 1 498 ? -53.881 -6.878 2.409 1.00 36.79 498 TRP A C 1
ATOM 4049 O O . TRP A 1 498 ? -53.412 -6.623 3.495 1.00 35.83 498 TRP A O 1
ATOM 4060 N N . GLN A 1 499 ? -53.367 -6.395 1.289 1.00 38.35 499 GLN A N 1
ATOM 4061 C CA . GLN A 1 499 ? -52.212 -5.518 1.293 1.00 44.56 499 GLN A CA 1
ATOM 4062 C C . GLN A 1 499 ? -52.401 -4.291 2.141 1.00 43.52 499 GLN A C 1
ATOM 4063 O O . GLN A 1 499 ? -51.515 -3.897 2.876 1.00 46.80 499 GLN A O 1
ATOM 4069 N N . ALA A 1 500 ? -53.571 -3.705 2.058 1.00 42.31 500 ALA A N 1
ATOM 4070 C CA . ALA A 1 500 ? -53.836 -2.540 2.855 1.00 44.71 500 ALA A CA 1
ATOM 4071 C C . ALA A 1 500 ? -54.063 -2.846 4.316 1.00 41.99 500 ALA A C 1
ATOM 4072 O O . ALA A 1 500 ? -53.869 -1.996 5.158 1.00 42.06 500 ALA A O 1
ATOM 4074 N N . SER A 1 501 ? -54.453 -4.064 4.622 1.00 45.77 501 SER A N 1
ATOM 4075 C CA . SER A 1 501 ? -54.765 -4.430 5.986 1.00 46.63 501 SER A CA 1
ATOM 4076 C C . SER A 1 501 ? -53.680 -5.062 6.806 1.00 48.25 501 SER A C 1
ATOM 4077 O O . SER A 1 501 ? -53.889 -5.280 7.981 1.00 50.09 5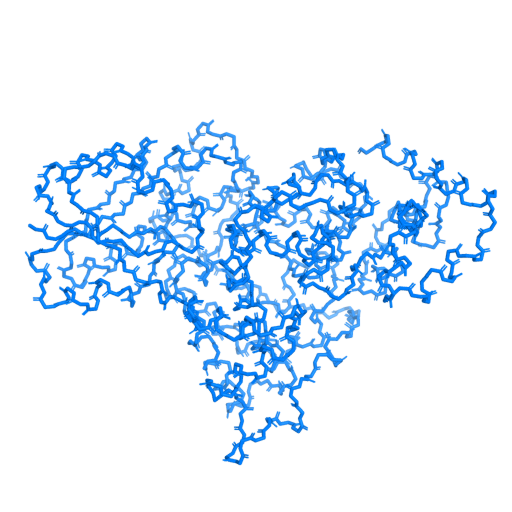01 SER A O 1
ATOM 4080 N N . TRP A 1 502 ? -52.520 -5.327 6.234 1.00 53.79 502 TRP A N 1
ATOM 4081 C CA . TRP A 1 502 ? -51.494 -6.105 6.944 1.00 57.65 502 TRP A CA 1
ATOM 4082 C C . TRP A 1 502 ? -51.157 -5.661 8.366 1.00 66.96 502 TRP A C 1
ATOM 4083 O O . TRP A 1 502 ? -51.087 -6.482 9.276 1.00 57.78 502 TRP A O 1
#